Protein AF-A0A0G4EH79-F1 (afdb_monomer_lite)

pLDDT: mean 72.52, std 22.16, range [31.72, 96.44]

Secondary structure (DSSP, 8-state):
--SHHHHHHHHHHHHHHHHHHHS-------TT-EEEEETTS--EEEEEESSTTSS-TT-EEEEEES--GGG--TT-----EEEEEEEEE-SS-EEEEEEESSPPPSEEEEEEEE-TTT--TTHHHH-GGGG-EEEEEEEEEEES---EEEEEETTSPPPPEEEEEES--S-EEEEEESS---TT--PPBPTT--PEEPEEEEE-STTEEEEEE-PPPPSS-EEEEEEEEESGGGGG--GGG--EEEEEEEEE---------------PPPPP-----------PPPP--------------------------------------------------------PPP----------------PPPP------------PPPS-HHHHHHHHHHHHHHT--

Organism: Vitrella brassicaformis (strain CCMP3155) (NCBI:txid1169540)

Sequence (400 aa):
MSPFPLLLLLWALLLAAYHNRLAGAQPSFDPFEALTCWAGKPCSYALTAMNVGSLEDGDIIIAVEGKECSDLTSNDFRATYAKGTRTSSSALRTTSVYTFKQPIPAGRYNLCWCSASSCTEETVTKSPQSFETPAGTLENYGPLTTDLAIECVAGEPCPKFSLEMYGDSDDYYVALVDAPCSPSNDGNIASGSAPAKGTKERDLAVGNKLYTFTLLPATDAGDYSLCFCKEAACASGAPGDFSVSVGSVIIKQRTTTTEEPTSTTTSTPLPPSQTDAPSGVTSAPSAPGTGGITPAPSVLGTGAGGTEGTEGQGCDRPEGCDIGLQPGGPEGGLLEPSTRPSTSPSTSAPPGGTTEGLGPTVAPRDQNQRGARGAAGRCLPAVSVALLASLVSALIHLNS

Radius of gyration: 36.39 Å; chains: 1; bounding box: 105×85×112 Å

Foldseek 3Di:
DDCVVVVVVVVVVVVVVVVVVVVPDAFDWPQPPAAEAEFLDWDKDKTKTFAFPNDDFFKKKWWFAPDALQPDDLPSQPIFMWTWDWPDGDRTMTITMTITPDGDAAHKTWIFIADNVQDDPVCRNPPSNRRNHTRYMYGYKDFNAQADEFEAAAQDKTDKDKTKIFADDQFKWKFWWPDEAALPDPTAGQPPKFIWGWDFDDDDDVRITITITIIHHRNDFDKTFIFMAGDPVCNVVDSSRRRGTRHIYGYHYPPPPPPVVPPPPPDDDDDDDDDDDDDDDDDDDDDDDDDDDDDDDDDDDDDDDDDDDDDDDDDDDDDDDDDDDDDDDDDDDDDDDDDDDDDDDDDDDDDDDDDDDDDDDDDDDDDDDDDDDDDDDDDDDPPPPVVVVVVVVVVVVVVD

Structure (mmCIF, N/CA/C/O backbone):
data_AF-A0A0G4EH79-F1
#
_entry.id   AF-A0A0G4EH79-F1
#
loop_
_atom_site.group_PDB
_atom_site.id
_atom_site.type_symbol
_atom_site.label_atom_id
_atom_site.label_alt_id
_atom_site.label_comp_id
_atom_site.label_asym_id
_atom_site.label_entity_id
_atom_site.label_seq_id
_atom_site.pdbx_PDB_ins_code
_atom_site.Cartn_x
_atom_site.Cartn_y
_atom_site.Cartn_z
_atom_site.occupancy
_atom_site.B_iso_or_equiv
_atom_site.auth_seq_id
_atom_site.auth_comp_id
_atom_site.auth_asym_id
_atom_site.auth_atom_id
_atom_site.pdbx_PDB_model_num
ATOM 1 N N . MET A 1 1 ? 35.943 -5.632 -62.343 1.00 65.25 1 MET A N 1
ATOM 2 C CA . MET A 1 1 ? 34.825 -5.194 -61.478 1.00 65.25 1 MET A CA 1
ATOM 3 C C . MET A 1 1 ? 35.407 -4.916 -60.102 1.00 65.25 1 MET A C 1
ATOM 5 O O . MET A 1 1 ? 36.052 -5.799 -59.559 1.00 65.25 1 MET A O 1
ATOM 9 N N . SER A 1 2 ? 35.308 -3.681 -59.609 1.00 72.62 2 SER A N 1
ATOM 10 C CA . SER A 1 2 ? 35.880 -3.287 -58.312 1.00 72.62 2 SER A CA 1
ATOM 11 C C . SER A 1 2 ? 35.071 -3.911 -57.160 1.00 72.62 2 SER A C 1
ATOM 13 O O . SER A 1 2 ? 33.844 -3.881 -57.252 1.00 72.62 2 SER A O 1
ATOM 15 N N . PRO A 1 3 ? 35.698 -4.459 -56.099 1.00 83.00 3 PRO A N 1
ATOM 16 C CA . PRO A 1 3 ? 35.000 -5.054 -54.949 1.00 83.00 3 PRO A CA 1
ATOM 17 C C . PRO A 1 3 ? 34.416 -4.019 -53.965 1.00 83.00 3 PRO A C 1
ATOM 19 O O . PRO A 1 3 ? 33.666 -4.378 -53.059 1.00 83.00 3 PRO A O 1
ATOM 22 N N . PHE A 1 4 ? 34.705 -2.727 -54.157 1.00 87.69 4 PHE A N 1
ATOM 23 C CA . PHE A 1 4 ? 34.246 -1.635 -53.289 1.00 87.69 4 PHE A CA 1
ATOM 24 C C . PHE A 1 4 ? 32.728 -1.563 -53.008 1.00 87.69 4 PHE A C 1
ATOM 26 O O . PHE A 1 4 ? 32.370 -1.358 -51.847 1.00 87.69 4 PHE A O 1
ATOM 33 N N . PRO A 1 5 ? 31.813 -1.731 -53.986 1.00 91.50 5 PRO A N 1
ATOM 34 C CA . PRO A 1 5 ? 30.380 -1.595 -53.721 1.00 91.50 5 PRO A CA 1
ATOM 35 C C . PRO A 1 5 ? 29.836 -2.726 -52.837 1.00 91.50 5 PRO A C 1
ATOM 37 O O . PRO A 1 5 ? 28.910 -2.502 -52.065 1.00 91.50 5 PRO A O 1
ATOM 40 N N . LEU A 1 6 ? 30.435 -3.919 -52.894 1.00 88.81 6 LEU A N 1
ATOM 41 C CA . LEU A 1 6 ? 30.027 -5.070 -52.081 1.00 88.81 6 LEU A CA 1
ATOM 42 C C . LEU A 1 6 ? 30.423 -4.886 -50.610 1.00 88.81 6 LEU A C 1
ATOM 44 O O . LEU A 1 6 ? 29.644 -5.197 -49.715 1.00 88.81 6 LEU A O 1
ATOM 48 N N . LEU A 1 7 ? 31.604 -4.314 -50.367 1.00 90.38 7 LEU A N 1
ATOM 49 C CA . LEU A 1 7 ? 32.122 -4.035 -49.026 1.00 90.38 7 LEU A CA 1
ATOM 50 C C . LEU A 1 7 ? 31.341 -2.907 -48.331 1.00 90.38 7 LEU A C 1
ATOM 52 O O . LEU A 1 7 ? 31.011 -3.027 -47.153 1.00 90.38 7 LEU A O 1
ATOM 56 N N . LEU A 1 8 ? 30.969 -1.858 -49.075 1.00 92.50 8 LEU A N 1
ATOM 57 C CA . LEU A 1 8 ? 30.097 -0.780 -48.586 1.00 92.50 8 LEU A CA 1
ATOM 58 C C . LEU A 1 8 ? 28.698 -1.286 -48.217 1.00 92.50 8 LEU A C 1
ATOM 60 O O . LEU A 1 8 ? 28.158 -0.903 -47.182 1.00 92.50 8 LEU A O 1
ATOM 64 N N . LEU A 1 9 ? 28.127 -2.176 -49.033 1.00 93.81 9 LEU A N 1
ATOM 65 C CA . LEU A 1 9 ? 26.801 -2.740 -48.783 1.00 93.81 9 LEU A CA 1
ATOM 66 C C . LEU A 1 9 ? 26.814 -3.685 -47.571 1.00 93.81 9 LEU A C 1
ATOM 68 O O . LEU A 1 9 ? 25.901 -3.645 -46.749 1.00 93.81 9 LEU A O 1
ATOM 72 N N . LEU A 1 10 ? 27.882 -4.470 -47.401 1.00 93.56 10 LEU A N 1
ATOM 73 C CA . LEU A 1 10 ? 28.065 -5.333 -46.232 1.00 93.56 10 LEU A CA 1
ATOM 74 C C . LEU A 1 10 ? 28.277 -4.517 -44.946 1.00 93.56 10 LEU A C 1
ATOM 76 O O . LEU A 1 10 ? 27.700 -4.847 -43.912 1.00 93.56 10 LEU A O 1
ATOM 80 N N . TRP A 1 11 ? 29.034 -3.417 -45.015 1.00 94.50 11 TRP A N 1
ATOM 81 C CA . TRP A 1 11 ? 29.209 -2.495 -43.889 1.00 94.50 11 TRP A CA 1
ATOM 82 C C . TRP A 1 11 ? 27.898 -1.800 -43.510 1.00 94.50 11 TRP A C 1
ATOM 84 O O . TRP A 1 11 ? 27.558 -1.766 -42.332 1.00 94.50 11 TRP A O 1
ATOM 94 N N . ALA A 1 12 ? 27.115 -1.326 -44.486 1.00 94.06 12 ALA A N 1
ATOM 95 C CA . ALA A 1 12 ? 25.805 -0.723 -44.235 1.00 94.06 12 ALA A CA 1
ATOM 96 C C . ALA A 1 12 ? 24.817 -1.719 -43.601 1.00 94.06 12 ALA A C 1
ATOM 98 O O . ALA A 1 12 ? 24.103 -1.360 -42.666 1.00 94.06 12 ALA A O 1
ATOM 99 N N . LEU A 1 13 ? 24.811 -2.982 -44.049 1.00 93.00 13 LEU A N 1
ATOM 100 C CA . LEU A 1 13 ? 23.994 -4.040 -43.444 1.00 93.00 13 LEU A CA 1
ATOM 101 C C . LEU A 1 13 ? 24.438 -4.373 -42.015 1.00 93.00 13 LEU A C 1
ATOM 103 O O . LEU A 1 13 ? 23.588 -4.554 -41.146 1.00 93.00 13 LEU A O 1
ATOM 107 N N . LEU A 1 14 ? 25.747 -4.419 -41.751 1.00 89.81 14 LEU A N 1
ATOM 108 C CA . LEU A 1 14 ? 26.272 -4.613 -40.398 1.00 89.81 14 LEU A CA 1
ATOM 109 C C . LEU A 1 14 ? 25.949 -3.424 -39.492 1.00 89.81 14 LEU A C 1
ATOM 111 O O . LEU A 1 14 ? 25.558 -3.639 -38.348 1.00 89.81 14 LEU A O 1
ATOM 115 N N . LEU A 1 15 ? 26.040 -2.188 -39.993 1.00 85.44 15 LEU A N 1
ATOM 116 C CA . LEU A 1 15 ? 25.666 -0.997 -39.233 1.00 85.44 15 LEU A CA 1
ATOM 117 C C . LEU A 1 15 ? 24.169 -0.974 -38.924 1.00 85.44 15 LEU A C 1
ATOM 119 O O . LEU A 1 15 ? 23.797 -0.654 -37.800 1.00 85.44 15 LEU A O 1
ATOM 123 N N . ALA A 1 16 ? 23.321 -1.339 -39.888 1.00 79.38 16 ALA A N 1
ATOM 124 C CA . ALA A 1 16 ? 21.876 -1.429 -39.696 1.00 79.38 16 ALA A CA 1
ATOM 125 C C . ALA A 1 16 ? 21.507 -2.547 -38.707 1.00 79.38 16 ALA A C 1
ATOM 127 O O . ALA A 1 16 ? 20.693 -2.337 -37.810 1.00 79.38 16 ALA A O 1
ATOM 128 N N . ALA A 1 17 ? 22.151 -3.715 -38.803 1.00 74.81 17 ALA A N 1
ATOM 129 C CA . ALA A 1 17 ? 21.980 -4.803 -37.841 1.00 74.81 17 ALA A CA 1
ATOM 130 C C . ALA A 1 17 ? 22.486 -4.423 -36.438 1.00 74.81 17 ALA A C 1
ATOM 132 O O . ALA A 1 17 ? 21.884 -4.817 -35.442 1.00 74.81 17 ALA A O 1
ATOM 133 N N . TYR A 1 18 ? 23.562 -3.639 -36.354 1.00 75.69 18 TYR A N 1
ATOM 134 C CA . TYR A 1 18 ? 24.105 -3.119 -35.101 1.00 75.69 18 TYR A CA 1
ATOM 135 C C . TYR A 1 18 ? 23.183 -2.066 -34.471 1.00 75.69 18 TYR A C 1
ATOM 137 O O . TYR A 1 18 ? 22.891 -2.159 -33.283 1.00 75.69 18 TYR A O 1
ATOM 145 N N . HIS A 1 19 ? 22.640 -1.134 -35.260 1.00 69.88 19 HIS A N 1
ATOM 146 C CA . HIS A 1 19 ? 21.661 -0.151 -34.780 1.00 69.88 19 HIS A CA 1
ATOM 147 C C . HIS A 1 19 ? 20.355 -0.818 -34.337 1.00 69.88 19 HIS A C 1
ATOM 149 O O . HIS A 1 19 ? 19.835 -0.460 -33.289 1.00 69.88 19 HIS A O 1
ATOM 155 N N . ASN A 1 20 ? 19.882 -1.850 -35.042 1.00 60.25 20 ASN A N 1
ATOM 156 C CA . ASN A 1 20 ? 18.725 -2.644 -34.606 1.00 60.25 20 ASN A CA 1
ATOM 157 C C . ASN A 1 20 ? 18.997 -3.489 -33.351 1.00 60.25 20 ASN A C 1
ATOM 159 O O . ASN A 1 20 ? 18.055 -3.928 -32.703 1.00 60.25 20 ASN A O 1
ATOM 163 N N . ARG A 1 21 ? 20.266 -3.749 -33.010 1.00 60.56 21 ARG A N 1
ATOM 164 C CA . ARG A 1 21 ? 20.649 -4.395 -31.744 1.00 60.56 21 ARG A CA 1
ATOM 165 C C . ARG A 1 21 ? 20.800 -3.400 -30.596 1.00 60.56 21 ARG A C 1
ATOM 167 O O . ARG A 1 21 ? 20.532 -3.772 -29.460 1.00 60.56 21 ARG A O 1
ATOM 174 N N . LEU A 1 22 ? 21.261 -2.181 -30.883 1.00 55.56 22 LEU A N 1
ATOM 175 C CA . LEU A 1 22 ? 21.414 -1.106 -29.897 1.00 55.56 22 LEU A CA 1
ATOM 176 C C . LEU A 1 22 ? 20.101 -0.389 -29.585 1.00 55.56 22 LEU A C 1
ATOM 178 O O . LEU A 1 22 ? 19.920 0.068 -28.460 1.00 55.56 22 LEU A O 1
ATOM 182 N N . ALA A 1 23 ? 19.173 -0.334 -30.540 1.00 57.09 23 ALA A N 1
ATOM 183 C CA . ALA A 1 23 ? 17.764 -0.121 -30.252 1.00 57.09 23 ALA A CA 1
ATOM 184 C C . ALA A 1 23 ? 17.263 -1.385 -29.542 1.00 57.09 23 ALA A C 1
ATOM 186 O O . ALA A 1 23 ? 16.704 -2.278 -30.175 1.00 57.09 23 ALA A O 1
ATOM 187 N N . GLY A 1 24 ? 17.605 -1.510 -28.255 1.00 56.06 24 GLY A N 1
ATOM 188 C CA . GLY A 1 24 ? 17.349 -2.689 -27.438 1.00 56.06 24 GLY A CA 1
ATOM 189 C C . GLY A 1 24 ? 15.931 -3.180 -27.680 1.00 56.06 24 GLY A C 1
ATOM 190 O O . GLY A 1 24 ? 14.981 -2.406 -27.569 1.00 56.06 24 GLY A O 1
ATOM 191 N N . ALA A 1 25 ? 15.810 -4.444 -28.092 1.00 60.50 25 ALA A N 1
ATOM 192 C CA . ALA A 1 25 ? 14.521 -5.057 -28.351 1.00 60.50 25 ALA A CA 1
ATOM 193 C C . ALA A 1 25 ? 13.654 -4.869 -27.104 1.00 60.50 25 ALA A C 1
ATOM 195 O O . ALA A 1 25 ? 13.953 -5.426 -26.047 1.00 60.50 25 ALA A O 1
ATOM 196 N N . GLN A 1 26 ? 12.626 -4.032 -27.234 1.00 62.75 26 GLN A N 1
ATOM 197 C CA . GLN A 1 26 ? 11.708 -3.735 -26.149 1.00 62.75 26 GLN A CA 1
ATOM 198 C C . GLN A 1 26 ? 11.138 -5.062 -25.631 1.00 62.75 26 GLN A C 1
ATOM 200 O O . GLN A 1 26 ? 10.695 -5.885 -26.445 1.00 62.75 26 GLN A O 1
ATOM 205 N N . PRO A 1 27 ? 11.198 -5.326 -24.314 1.00 68.19 27 PRO A N 1
ATOM 206 C CA . PRO A 1 27 ? 10.575 -6.512 -23.753 1.00 68.19 27 PRO A CA 1
ATOM 207 C C . PRO A 1 27 ? 9.099 -6.546 -24.156 1.00 68.19 27 PRO A C 1
ATOM 209 O O . PRO A 1 27 ? 8.348 -5.616 -23.882 1.00 68.19 27 PRO A O 1
ATOM 212 N N . SER A 1 28 ? 8.666 -7.629 -24.804 1.00 71.75 28 SER A N 1
ATOM 213 C CA . SER A 1 28 ? 7.239 -7.914 -24.910 1.00 71.75 28 SER A CA 1
ATOM 214 C C . SER A 1 28 ? 6.807 -8.545 -23.592 1.00 71.75 28 SER A C 1
ATOM 216 O O . SER A 1 28 ? 7.156 -9.699 -23.305 1.00 71.75 28 SER A O 1
ATOM 218 N N . PHE A 1 29 ? 6.094 -7.774 -22.786 1.00 73.06 29 PHE A N 1
ATOM 219 C CA . PHE A 1 29 ? 5.423 -8.266 -21.591 1.00 73.06 29 PHE A CA 1
ATOM 220 C C . PHE A 1 29 ? 4.106 -8.933 -21.977 1.00 73.06 29 PHE A C 1
ATOM 222 O O . PHE A 1 29 ? 3.522 -8.589 -23.004 1.00 73.06 29 PHE A O 1
ATOM 229 N N . ASP A 1 30 ? 3.658 -9.906 -21.186 1.00 71.81 30 ASP A N 1
ATOM 230 C CA . ASP A 1 30 ? 2.303 -10.433 -21.326 1.00 71.81 30 ASP A CA 1
ATOM 231 C C . ASP A 1 30 ? 1.342 -9.390 -20.727 1.00 71.81 30 ASP A C 1
ATOM 233 O O . ASP A 1 30 ? 1.354 -9.187 -19.511 1.00 71.81 30 ASP A O 1
ATOM 237 N N . PRO A 1 31 ? 0.557 -8.660 -21.541 1.00 61.50 31 PRO A N 1
ATOM 238 C CA . PRO A 1 31 ? -0.178 -7.480 -21.085 1.00 61.50 31 PRO A CA 1
ATOM 239 C C . PRO A 1 31 ? -1.374 -7.813 -20.174 1.00 61.50 31 PRO A C 1
ATOM 241 O O . PRO A 1 31 ? -2.120 -6.912 -19.797 1.00 61.50 31 PRO A O 1
ATOM 244 N N . PHE A 1 32 ? -1.579 -9.087 -19.827 1.00 60.62 32 PHE A N 1
ATOM 245 C CA . PHE A 1 32 ? -2.746 -9.558 -19.078 1.00 60.62 32 PHE A CA 1
ATOM 246 C C . PHE A 1 32 ? -2.448 -10.044 -17.660 1.00 60.62 32 PHE A C 1
ATOM 248 O O . PHE A 1 32 ? -3.374 -10.481 -16.973 1.00 60.62 32 PHE A O 1
ATOM 255 N N . GLU A 1 33 ? -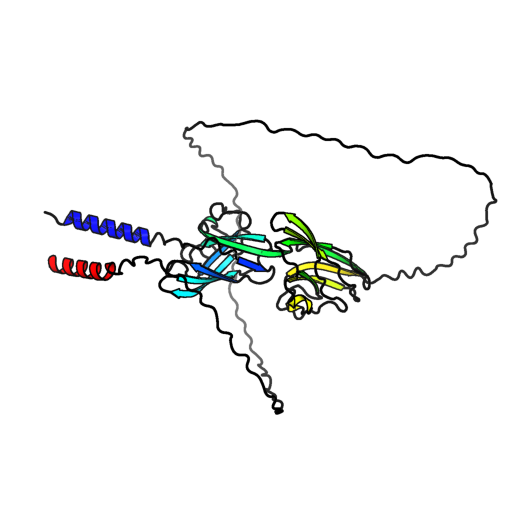1.205 -9.972 -17.186 1.00 71.69 33 GLU A N 1
ATOM 256 C CA . GLU A 1 33 ? -0.918 -10.338 -15.800 1.00 71.69 33 GLU A CA 1
ATOM 257 C C . GLU A 1 33 ? -1.284 -9.173 -14.867 1.00 71.69 33 GLU A C 1
ATOM 259 O O . GLU A 1 33 ? -0.477 -8.295 -14.566 1.00 71.69 33 GLU A O 1
ATOM 264 N N . ALA A 1 34 ? -2.552 -9.136 -14.446 1.00 76.06 34 ALA A N 1
ATOM 265 C CA . ALA A 1 34 ? -2.992 -8.272 -13.360 1.00 76.06 34 ALA A CA 1
ATOM 266 C C . ALA A 1 34 ? -2.400 -8.798 -12.051 1.00 76.06 34 ALA A C 1
ATOM 268 O O . ALA A 1 34 ? -2.767 -9.873 -11.569 1.00 76.06 34 ALA A O 1
ATOM 269 N N . LEU A 1 35 ? -1.457 -8.047 -11.489 1.00 82.19 35 LEU A N 1
ATOM 270 C CA . LEU A 1 35 ? -0.856 -8.383 -10.209 1.00 82.19 35 LEU A CA 1
ATOM 271 C C . LEU A 1 35 ? -1.742 -7.884 -9.075 1.00 82.19 35 LEU A C 1
ATOM 273 O O . LEU A 1 35 ? -2.169 -6.736 -9.091 1.00 82.19 35 LEU A O 1
ATOM 277 N N . THR A 1 36 ? -1.935 -8.707 -8.050 1.00 84.50 36 THR A N 1
ATOM 278 C CA . THR A 1 36 ? -2.643 -8.304 -6.836 1.00 84.50 36 THR A CA 1
ATOM 279 C C . THR A 1 36 ? -1.681 -8.143 -5.664 1.00 84.50 36 THR A C 1
ATOM 281 O O . THR A 1 36 ? -0.968 -9.083 -5.310 1.00 84.50 36 THR A O 1
ATOM 284 N N . CYS A 1 37 ? -1.696 -6.968 -5.047 1.00 89.62 37 CYS A N 1
ATOM 285 C CA . CYS A 1 37 ? -0.953 -6.628 -3.840 1.00 89.62 37 CYS A CA 1
ATOM 286 C C . CYS A 1 37 ? -1.865 -6.259 -2.674 1.00 89.62 37 CYS A C 1
ATOM 288 O O . CYS A 1 37 ? -3.056 -6.017 -2.859 1.00 89.62 37 CYS A O 1
ATOM 290 N N . TRP A 1 38 ? -1.266 -6.146 -1.487 1.00 85.94 38 TRP A N 1
ATOM 291 C CA . TRP A 1 38 ? -1.929 -5.659 -0.285 1.00 85.94 38 TRP A CA 1
ATOM 292 C C . TRP A 1 38 ? -1.242 -4.403 0.241 1.00 85.94 38 TRP A C 1
ATOM 294 O O . TRP A 1 38 ? -0.012 -4.357 0.351 1.00 85.94 38 TRP A O 1
ATOM 304 N N . ALA A 1 39 ? -2.044 -3.412 0.628 1.00 85.50 39 ALA A N 1
ATOM 305 C CA . ALA A 1 39 ? -1.546 -2.212 1.279 1.00 85.50 39 ALA A CA 1
ATOM 306 C C . ALA A 1 39 ? -0.707 -2.565 2.526 1.00 85.50 39 ALA A C 1
ATOM 308 O O . ALA A 1 39 ? -0.935 -3.574 3.192 1.00 85.50 39 ALA A O 1
ATOM 309 N N . GLY A 1 40 ? 0.297 -1.738 2.826 1.00 79.44 40 GLY A N 1
ATOM 310 C CA . GLY A 1 40 ? 1.166 -1.841 4.010 1.00 79.44 40 GLY A CA 1
ATOM 311 C C . GLY A 1 40 ? 2.160 -3.009 4.059 1.00 79.44 40 GLY A C 1
ATOM 312 O O . GLY A 1 40 ? 2.966 -3.050 4.986 1.00 79.44 40 GLY A O 1
ATOM 313 N N . LYS A 1 41 ? 2.186 -3.908 3.066 1.00 81.25 41 LYS A N 1
ATOM 314 C CA . LYS A 1 41 ? 3.298 -4.855 2.869 1.00 81.25 41 LYS A CA 1
ATOM 315 C C . LYS A 1 41 ? 4.105 -4.472 1.621 1.00 81.25 41 LYS A C 1
ATOM 317 O O . LYS A 1 41 ? 3.532 -3.949 0.665 1.00 81.25 41 LYS A O 1
ATOM 322 N N . PRO A 1 42 ? 5.431 -4.707 1.597 1.00 83.62 42 PRO A N 1
ATOM 323 C CA . PRO A 1 42 ? 6.200 -4.581 0.369 1.00 83.62 42 PRO A CA 1
ATOM 324 C C . PRO A 1 42 ? 5.635 -5.525 -0.692 1.00 83.62 42 PRO A C 1
ATOM 326 O O . PRO A 1 42 ? 5.535 -6.733 -0.485 1.00 83.62 42 PRO A O 1
ATOM 329 N N . CYS A 1 43 ? 5.269 -4.960 -1.833 1.00 88.69 43 CYS A N 1
ATOM 330 C CA . CYS A 1 43 ? 4.867 -5.717 -3.004 1.00 88.69 43 CYS A CA 1
ATOM 331 C C . CYS A 1 43 ? 6.092 -6.331 -3.677 1.00 88.69 43 CYS A C 1
ATOM 333 O O . CYS A 1 43 ? 7.008 -5.596 -4.051 1.00 88.69 43 CYS A O 1
ATOM 335 N N . SER A 1 44 ? 6.084 -7.648 -3.883 1.00 88.44 44 SER A N 1
ATOM 336 C CA . SER A 1 44 ? 7.053 -8.339 -4.737 1.00 88.44 44 SER A CA 1
ATOM 337 C C . SER A 1 44 ? 6.351 -8.938 -5.948 1.00 88.44 44 SER A C 1
ATOM 339 O O . SER A 1 44 ? 5.316 -9.586 -5.816 1.00 88.44 44 SER A O 1
ATOM 341 N N . TYR A 1 45 ? 6.930 -8.734 -7.126 1.00 84.44 45 TYR A N 1
ATOM 342 C CA . TYR A 1 45 ? 6.357 -9.116 -8.409 1.00 84.44 45 TYR A CA 1
ATOM 343 C C . TYR A 1 45 ? 7.380 -9.830 -9.279 1.00 84.44 45 TYR A C 1
ATOM 345 O O . TYR A 1 45 ? 8.445 -9.282 -9.538 1.00 84.44 45 TYR A O 1
ATOM 353 N N . ALA A 1 46 ? 7.067 -11.028 -9.764 1.00 87.81 46 ALA A N 1
ATOM 354 C CA . ALA A 1 46 ? 7.894 -11.710 -10.750 1.00 87.81 46 ALA A CA 1
ATOM 355 C C . ALA A 1 46 ? 7.411 -11.359 -12.162 1.00 87.81 46 ALA A C 1
ATOM 357 O O . ALA A 1 46 ? 6.368 -11.836 -12.591 1.00 87.81 46 ALA A O 1
ATOM 358 N N . LEU A 1 47 ? 8.188 -10.570 -12.896 1.00 87.00 47 LEU A N 1
ATOM 359 C CA . LEU A 1 47 ? 7.912 -10.244 -14.290 1.00 87.00 47 LEU A CA 1
ATOM 360 C C . LEU A 1 47 ? 8.704 -11.178 -15.199 1.00 87.00 47 LEU A C 1
ATOM 362 O O . LEU A 1 47 ? 9.917 -11.334 -15.033 1.00 87.00 47 LEU A O 1
ATOM 366 N N . THR A 1 48 ? 8.029 -11.786 -16.173 1.00 87.56 48 THR A N 1
ATOM 367 C CA . THR A 1 48 ? 8.665 -12.654 -17.170 1.00 87.56 48 THR A CA 1
ATOM 368 C C . THR A 1 48 ? 8.569 -12.023 -18.549 1.00 87.56 48 THR A C 1
ATOM 370 O O . THR A 1 48 ? 7.478 -11.866 -19.089 1.00 87.56 48 THR A O 1
ATOM 373 N N . ALA A 1 49 ? 9.712 -11.708 -19.152 1.00 85.00 49 ALA A N 1
ATOM 374 C CA . ALA A 1 49 ? 9.764 -11.210 -20.520 1.00 85.00 49 ALA A CA 1
ATOM 375 C C . ALA A 1 49 ? 10.088 -12.337 -21.507 1.00 85.00 49 ALA A C 1
ATOM 377 O O . ALA A 1 49 ? 10.929 -13.208 -21.247 1.00 85.00 49 ALA A O 1
ATOM 378 N N . MET A 1 50 ? 9.432 -12.301 -22.668 1.00 77.44 50 MET A N 1
ATOM 379 C CA . MET A 1 50 ? 9.641 -13.254 -23.758 1.00 77.44 50 MET A CA 1
ATOM 380 C C . MET A 1 50 ? 10.771 -12.806 -24.689 1.00 77.44 50 MET A C 1
ATOM 382 O O . MET A 1 50 ? 10.523 -12.625 -25.868 1.00 77.44 50 MET A O 1
ATOM 386 N N . ASN A 1 51 ? 11.983 -12.576 -24.180 1.00 76.75 51 ASN A N 1
ATOM 387 C CA . ASN A 1 51 ? 13.226 -12.479 -24.960 1.00 76.75 51 ASN A CA 1
ATOM 388 C C . ASN A 1 51 ? 14.428 -12.525 -24.006 1.00 76.75 51 ASN A C 1
ATOM 390 O O . ASN A 1 51 ? 14.393 -11.962 -22.913 1.00 76.75 51 ASN A O 1
ATOM 394 N N . VAL A 1 52 ? 15.513 -13.190 -24.408 1.00 58.25 52 VAL A N 1
ATOM 395 C CA . VAL A 1 52 ? 16.734 -13.247 -23.588 1.00 58.25 52 VAL A CA 1
ATOM 396 C C . VAL A 1 52 ? 17.421 -11.894 -23.608 1.00 58.25 52 VAL A C 1
ATOM 398 O O . VAL A 1 52 ? 17.764 -11.395 -24.678 1.00 58.25 52 VAL A O 1
ATOM 401 N N . GLY A 1 53 ? 17.667 -11.341 -22.423 1.00 65.12 53 GLY A N 1
ATOM 402 C CA . GLY A 1 53 ? 18.396 -10.081 -22.264 1.00 65.12 53 GLY A CA 1
ATOM 403 C C . GLY A 1 53 ? 17.515 -8.836 -22.220 1.00 65.12 53 GLY A C 1
ATOM 404 O O . GLY A 1 53 ? 18.055 -7.743 -22.180 1.00 65.12 53 GLY A O 1
ATOM 405 N N . SER A 1 54 ? 16.187 -8.978 -22.199 1.00 76.06 54 SER A N 1
ATOM 406 C CA . SER A 1 54 ? 15.292 -7.821 -22.095 1.00 76.06 54 SER A CA 1
ATOM 407 C C . SER A 1 54 ? 15.016 -7.373 -20.658 1.00 76.06 54 SER A C 1
ATOM 409 O O . SER A 1 54 ? 14.529 -6.268 -20.473 1.00 76.06 54 SER A O 1
ATOM 411 N N . LEU A 1 55 ? 15.290 -8.225 -19.659 1.00 87.06 55 LEU A N 1
ATOM 412 C CA . LEU A 1 55 ? 15.228 -7.853 -18.242 1.00 87.06 55 LEU A CA 1
ATOM 413 C C . LEU A 1 55 ? 16.589 -8.025 -17.590 1.00 87.06 55 LEU A C 1
ATOM 415 O O . LEU A 1 55 ? 17.095 -9.151 -17.500 1.00 87.06 55 LEU A O 1
ATOM 419 N N . GLU A 1 56 ? 17.188 -6.933 -17.145 1.00 88.75 56 GLU A N 1
ATOM 420 C CA . GLU A 1 56 ? 18.504 -6.898 -16.511 1.00 88.75 56 GLU A CA 1
ATOM 421 C C . GLU A 1 56 ? 18.406 -6.626 -15.009 1.00 88.75 56 GLU A C 1
ATOM 423 O O . GLU A 1 56 ? 17.397 -6.138 -14.492 1.00 88.75 56 GLU A O 1
ATOM 428 N N . ASP A 1 57 ? 19.464 -6.997 -14.287 1.00 90.00 57 ASP A N 1
ATOM 429 C CA . ASP A 1 57 ? 19.588 -6.609 -12.888 1.00 90.00 57 ASP A CA 1
ATOM 430 C C . ASP A 1 57 ? 19.660 -5.089 -12.800 1.00 90.00 57 ASP A C 1
ATOM 432 O O . ASP A 1 57 ? 20.500 -4.449 -13.433 1.00 90.00 57 ASP A O 1
ATOM 436 N N . GLY A 1 58 ? 18.789 -4.515 -11.979 1.00 89.88 58 GLY A N 1
ATOM 437 C CA . GLY A 1 58 ? 18.714 -3.073 -11.804 1.00 89.88 58 GLY A CA 1
ATOM 438 C C . GLY A 1 58 ? 17.752 -2.348 -12.731 1.00 89.88 58 GLY A C 1
ATOM 439 O O . GLY A 1 58 ? 17.642 -1.132 -12.590 1.00 89.88 58 GLY A O 1
ATOM 440 N N . ASP A 1 59 ? 17.014 -3.064 -13.580 1.00 93.31 59 ASP A N 1
ATOM 441 C CA . ASP A 1 59 ? 15.837 -2.499 -14.234 1.00 93.31 59 ASP A CA 1
ATOM 442 C C . ASP A 1 59 ? 14.876 -1.926 -13.193 1.00 93.31 59 ASP A C 1
ATOM 444 O O . ASP A 1 59 ? 14.737 -2.460 -12.083 1.00 93.31 59 ASP A O 1
ATOM 448 N N . ILE A 1 60 ? 14.188 -0.849 -13.555 1.00 93.19 60 ILE A N 1
ATOM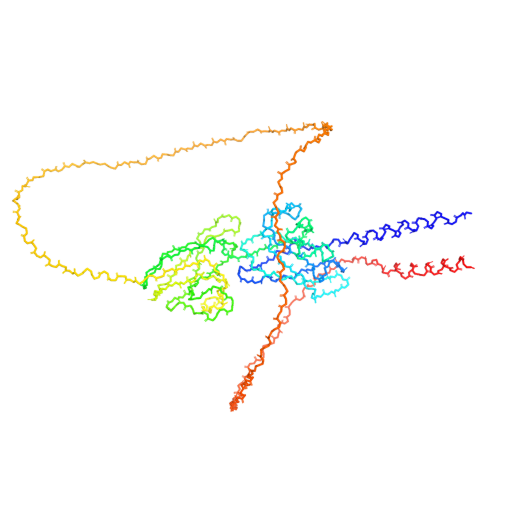 449 C CA . ILE A 1 60 ? 13.294 -0.137 -12.647 1.00 93.19 60 ILE A CA 1
ATOM 450 C C . ILE A 1 60 ? 11.882 -0.187 -13.211 1.00 93.19 60 ILE A C 1
ATOM 452 O O . ILE A 1 60 ? 11.663 0.048 -14.398 1.00 93.19 60 ILE A O 1
ATOM 456 N N . ILE A 1 61 ? 10.920 -0.474 -12.340 1.00 93.62 61 ILE A N 1
ATOM 457 C CA . ILE A 1 61 ? 9.496 -0.324 -12.627 1.00 93.62 61 ILE A CA 1
ATOM 458 C C . ILE A 1 61 ? 8.934 0.744 -11.703 1.00 93.62 61 ILE A C 1
ATOM 460 O O . ILE A 1 61 ? 9.225 0.749 -10.507 1.00 93.62 61 ILE A O 1
ATOM 464 N N . ILE A 1 62 ? 8.110 1.628 -12.250 1.00 93.50 62 ILE A N 1
ATOM 465 C CA . ILE A 1 62 ? 7.296 2.566 -11.480 1.00 93.50 62 ILE A CA 1
ATOM 466 C C . ILE A 1 62 ? 5.826 2.159 -11.565 1.00 93.50 62 ILE A C 1
ATOM 468 O O . ILE A 1 62 ? 5.378 1.643 -12.588 1.00 93.50 62 ILE A O 1
ATOM 472 N N . ALA A 1 63 ? 5.086 2.383 -10.483 1.00 93.38 63 ALA A N 1
ATOM 473 C CA . ALA A 1 63 ? 3.636 2.237 -10.454 1.00 93.38 63 ALA A CA 1
ATOM 474 C C . ALA A 1 63 ? 2.991 3.622 -10.582 1.00 93.38 63 ALA A C 1
ATOM 476 O O . ALA A 1 63 ? 3.269 4.508 -9.768 1.00 93.38 63 ALA A O 1
ATOM 477 N N . VAL A 1 64 ? 2.148 3.810 -11.597 1.00 92.75 64 VAL A N 1
ATOM 478 C CA . VAL A 1 64 ? 1.499 5.094 -11.893 1.00 92.75 64 VAL A CA 1
ATOM 479 C C . VAL A 1 64 ? -0.013 4.937 -11.855 1.00 92.75 64 VAL A C 1
ATOM 481 O O . VAL A 1 64 ? -0.576 4.065 -12.511 1.00 92.75 64 VAL A O 1
ATOM 484 N N . GLU A 1 65 ? -0.681 5.775 -11.072 1.00 92.81 65 GLU A N 1
ATOM 485 C CA . GLU A 1 65 ? -2.134 5.744 -10.924 1.00 92.81 65 GLU A CA 1
ATOM 486 C C . GLU A 1 65 ? -2.819 6.531 -12.047 1.00 92.81 65 GLU A C 1
ATOM 488 O O . GLU A 1 65 ? -2.477 7.684 -12.309 1.00 92.81 65 GLU A O 1
ATOM 493 N N . GLY A 1 66 ? -3.801 5.910 -12.708 1.00 89.88 66 GLY A N 1
ATOM 494 C CA . GLY A 1 66 ? -4.706 6.591 -13.642 1.00 89.88 66 GLY A CA 1
ATOM 495 C C . GLY A 1 66 ? -4.068 7.189 -14.903 1.00 89.88 66 GLY A C 1
ATOM 496 O O . GLY A 1 66 ? -4.728 7.978 -15.579 1.00 89.88 66 GLY A O 1
ATOM 497 N N . LYS A 1 67 ? -2.815 6.847 -15.228 1.00 92.00 67 LYS A N 1
ATOM 498 C CA . LYS A 1 67 ? -2.098 7.354 -16.408 1.00 92.00 67 LYS A CA 1
ATOM 499 C C . LYS A 1 67 ? -1.405 6.249 -17.183 1.00 92.00 67 LYS A C 1
ATOM 501 O O . LYS A 1 67 ? -0.895 5.295 -16.601 1.00 92.00 67 LYS A O 1
ATOM 506 N N . GLU A 1 68 ? -1.353 6.417 -18.496 1.00 93.69 68 GLU A N 1
ATOM 507 C CA . GLU A 1 68 ? -0.557 5.575 -19.383 1.00 93.69 68 GLU A CA 1
ATOM 508 C C . GLU A 1 68 ? 0.926 5.960 -19.318 1.00 93.69 68 GLU A C 1
ATOM 510 O O . GLU A 1 68 ? 1.278 7.108 -19.040 1.00 93.69 68 GLU A O 1
ATOM 515 N N . CYS A 1 69 ? 1.807 5.002 -19.608 1.00 93.69 69 CYS A N 1
ATOM 516 C CA . CYS A 1 69 ? 3.258 5.207 -19.556 1.00 93.69 69 CYS A CA 1
ATOM 517 C C . CYS A 1 69 ? 3.760 6.253 -20.569 1.00 93.69 69 CYS A C 1
ATOM 519 O O . CYS A 1 69 ? 4.774 6.903 -20.334 1.00 93.69 69 CYS A O 1
ATOM 521 N N . SER A 1 70 ? 3.034 6.463 -21.670 1.00 94.19 70 SER A N 1
ATOM 522 C CA . SER A 1 70 ? 3.338 7.501 -22.665 1.00 94.19 70 SER A CA 1
ATOM 523 C C . SER A 1 70 ? 2.997 8.919 -22.207 1.00 94.19 70 SER A C 1
ATOM 525 O O . SER A 1 70 ? 3.527 9.882 -22.754 1.00 94.19 70 SER A O 1
ATOM 527 N N . ASP A 1 71 ? 2.111 9.060 -21.219 1.00 93.88 71 ASP A N 1
ATOM 528 C CA . ASP A 1 71 ? 1.512 10.344 -20.835 1.00 93.88 71 ASP A CA 1
ATOM 529 C C . ASP A 1 71 ? 2.162 10.922 -19.567 1.00 93.88 71 ASP A C 1
ATOM 531 O O . ASP A 1 71 ? 1.629 11.835 -18.923 1.00 93.88 71 ASP A O 1
ATOM 535 N N . LEU A 1 72 ? 3.313 10.368 -19.180 1.00 91.94 72 LEU A N 1
ATOM 536 C CA . LEU A 1 72 ? 4.033 10.760 -17.980 1.00 91.94 72 LEU A CA 1
ATOM 537 C C . LEU A 1 72 ? 4.704 12.123 -18.160 1.00 91.94 72 LEU A C 1
ATOM 539 O O . LEU A 1 72 ? 5.500 12.357 -19.070 1.00 91.94 72 LEU A O 1
ATOM 543 N N . THR A 1 73 ? 4.423 13.024 -17.227 1.00 90.12 73 THR A N 1
ATOM 544 C CA . THR A 1 73 ? 5.023 14.358 -17.153 1.00 90.12 73 THR A CA 1
ATOM 545 C C . THR A 1 73 ? 5.909 14.481 -15.916 1.00 90.12 73 THR A C 1
ATOM 547 O O . THR A 1 73 ? 5.802 13.701 -14.970 1.00 90.12 73 THR A O 1
ATOM 550 N N . SER A 1 74 ? 6.767 15.505 -15.870 1.00 84.75 74 SER A N 1
ATOM 551 C CA . SER A 1 74 ? 7.619 15.788 -14.702 1.00 84.75 74 SER A CA 1
ATOM 552 C C . SER A 1 74 ? 6.838 15.990 -13.395 1.00 84.75 74 SER A C 1
ATOM 554 O O . SER A 1 74 ? 7.404 15.829 -12.319 1.00 84.75 74 SER A O 1
ATOM 556 N N . ASN A 1 75 ? 5.547 16.330 -13.477 1.00 82.25 75 ASN A N 1
ATOM 557 C CA . ASN A 1 75 ? 4.696 16.607 -12.320 1.00 82.25 75 ASN A CA 1
ATOM 558 C C . ASN A 1 75 ? 4.009 15.357 -11.752 1.00 82.25 75 ASN A C 1
ATOM 560 O O . ASN A 1 75 ? 3.443 15.421 -10.664 1.00 82.25 75 ASN A O 1
ATOM 564 N N . ASP A 1 76 ? 4.093 14.216 -12.437 1.00 77.50 76 ASP A N 1
ATOM 565 C CA . ASP A 1 76 ? 3.429 12.971 -12.026 1.00 77.50 76 ASP A CA 1
ATOM 566 C C . ASP A 1 76 ? 4.206 12.201 -10.945 1.00 77.50 76 ASP A C 1
ATOM 568 O O . ASP A 1 76 ? 3.930 11.039 -10.641 1.00 77.50 76 ASP A O 1
ATOM 572 N N . PHE A 1 77 ? 5.184 12.860 -10.319 1.00 66.56 77 PHE A N 1
ATOM 573 C CA . PHE A 1 77 ? 6.109 12.243 -9.383 1.00 66.56 77 PHE A CA 1
ATOM 574 C C . PHE A 1 77 ? 5.547 12.128 -7.958 1.00 66.56 77 PHE A C 1
ATOM 576 O O . PHE A 1 77 ? 5.955 12.820 -7.027 1.00 66.56 77 PHE A O 1
ATOM 583 N N . ARG A 1 78 ? 4.629 11.173 -7.783 1.00 65.88 78 ARG A N 1
ATOM 584 C CA . ARG A 1 78 ? 4.387 10.449 -6.515 1.00 65.88 78 ARG A CA 1
ATOM 585 C C . ARG A 1 78 ? 4.505 8.930 -6.692 1.00 65.88 78 ARG A C 1
ATOM 587 O O . ARG A 1 78 ? 4.007 8.165 -5.874 1.00 65.88 78 ARG A O 1
ATOM 594 N N . ALA A 1 79 ? 5.152 8.494 -7.771 1.00 65.38 79 ALA A N 1
ATOM 595 C CA . ALA A 1 79 ? 5.268 7.087 -8.108 1.00 65.38 79 ALA A CA 1
ATOM 596 C C . ALA A 1 79 ? 6.220 6.361 -7.148 1.00 65.38 79 ALA A C 1
ATOM 598 O O . ALA A 1 79 ? 7.385 6.735 -6.986 1.00 65.38 79 ALA A O 1
ATOM 599 N N . THR A 1 80 ? 5.729 5.288 -6.535 1.00 83.75 80 THR A N 1
ATOM 600 C CA . THR A 1 80 ? 6.583 4.301 -5.878 1.00 83.75 80 THR A CA 1
ATOM 601 C C . THR A 1 80 ? 7.284 3.472 -6.951 1.00 83.75 80 THR A C 1
ATOM 603 O O . THR A 1 80 ? 6.682 3.119 -7.968 1.00 83.75 80 THR A O 1
ATOM 606 N N . TYR A 1 81 ? 8.555 3.143 -6.728 1.00 89.38 81 TYR A N 1
ATOM 607 C CA . TYR A 1 81 ? 9.335 2.329 -7.655 1.00 89.38 81 TYR A CA 1
ATOM 608 C C . TYR A 1 81 ? 9.775 1.003 -7.032 1.00 89.38 81 TYR A C 1
ATOM 610 O O . TYR A 1 81 ? 9.943 0.872 -5.812 1.00 89.38 81 TYR A O 1
ATOM 618 N N . ALA A 1 82 ? 9.983 0.026 -7.904 1.00 87.69 82 ALA A N 1
ATOM 619 C CA . ALA A 1 82 ? 10.558 -1.270 -7.611 1.00 87.69 82 ALA A CA 1
ATOM 620 C C . ALA A 1 82 ? 11.799 -1.489 -8.471 1.00 87.69 82 ALA A C 1
ATOM 622 O O . ALA A 1 82 ? 11.844 -1.092 -9.636 1.00 87.69 82 ALA A O 1
ATOM 623 N N . LYS A 1 83 ? 12.800 -2.155 -7.897 1.00 89.75 83 LYS A N 1
ATOM 624 C CA . LYS A 1 83 ? 14.015 -2.547 -8.614 1.00 89.75 83 LYS A CA 1
ATOM 625 C C . LYS A 1 83 ? 13.989 -4.045 -8.883 1.00 89.75 83 LYS A C 1
ATOM 627 O O . LYS A 1 83 ? 13.697 -4.827 -7.977 1.00 89.75 83 LYS A O 1
ATOM 632 N N . GLY A 1 84 ? 14.289 -4.421 -10.117 1.00 86.00 84 GLY A N 1
ATOM 633 C CA . GLY A 1 84 ? 14.336 -5.804 -10.563 1.00 86.00 84 GLY A CA 1
ATOM 634 C C . GLY A 1 84 ? 15.621 -6.493 -10.126 1.00 86.00 84 GLY A C 1
ATOM 635 O O . GLY A 1 84 ? 16.718 -5.966 -10.316 1.00 86.00 84 GLY A O 1
ATOM 636 N N . THR A 1 85 ? 15.474 -7.691 -9.570 1.00 89.00 85 THR A N 1
ATOM 637 C CA . THR A 1 85 ? 16.547 -8.673 -9.395 1.00 89.00 85 THR A CA 1
ATOM 638 C C . THR A 1 85 ? 16.221 -9.880 -10.261 1.00 89.00 85 THR A C 1
ATOM 640 O O . THR A 1 85 ? 15.187 -10.526 -10.073 1.00 89.00 85 THR A O 1
ATOM 643 N N . ARG A 1 86 ? 17.076 -10.196 -11.226 1.00 85.50 86 ARG A N 1
ATOM 644 C CA . ARG A 1 86 ? 16.928 -11.352 -12.105 1.00 85.50 86 ARG A CA 1
ATOM 645 C C . ARG A 1 86 ? 16.990 -12.626 -11.267 1.00 85.50 86 ARG A C 1
ATOM 647 O O . ARG A 1 86 ? 17.970 -12.888 -10.577 1.00 85.50 86 ARG A O 1
ATOM 654 N N . THR A 1 87 ? 15.942 -13.439 -11.338 1.00 87.81 87 THR A N 1
ATOM 655 C CA . THR A 1 87 ? 15.858 -14.702 -10.584 1.00 87.81 87 THR A CA 1
ATOM 656 C C . THR A 1 87 ? 16.110 -15.913 -11.463 1.00 87.81 87 THR A C 1
ATOM 658 O O . THR A 1 87 ? 16.668 -16.906 -11.001 1.00 87.81 87 THR A O 1
ATOM 661 N N . SER A 1 88 ? 15.746 -15.844 -12.744 1.00 84.12 88 SER A N 1
ATOM 662 C CA . SER A 1 88 ? 16.062 -16.898 -13.702 1.00 84.12 88 SER A CA 1
ATOM 663 C C . SER A 1 88 ? 16.217 -16.350 -15.117 1.00 84.12 88 SER A C 1
ATOM 665 O O . SER A 1 88 ? 15.603 -15.356 -15.505 1.00 84.12 88 SER A O 1
ATOM 667 N N . SER A 1 89 ? 17.070 -16.999 -15.905 1.00 80.75 89 SER A N 1
ATOM 668 C CA . SER A 1 89 ? 17.243 -16.694 -17.321 1.00 80.75 89 SER A CA 1
ATOM 669 C C . SER A 1 89 ? 17.388 -17.989 -18.106 1.00 80.75 89 SER A C 1
ATOM 671 O O . SER A 1 89 ? 18.138 -18.887 -17.726 1.00 80.75 89 SER A O 1
ATOM 673 N N . SER A 1 90 ? 16.645 -18.087 -19.197 1.00 83.12 90 SER A N 1
ATOM 674 C CA . SER A 1 90 ? 16.668 -19.189 -20.154 1.00 83.12 90 SER A CA 1
ATOM 675 C C . SER A 1 90 ? 16.856 -18.628 -21.561 1.00 83.12 90 SER A C 1
ATOM 677 O O . SER A 1 90 ? 16.729 -17.427 -21.772 1.00 83.12 90 SER A O 1
ATOM 679 N N . ALA A 1 91 ? 17.094 -19.495 -22.548 1.00 77.25 91 ALA A N 1
ATOM 680 C CA . ALA A 1 91 ? 17.270 -19.094 -23.946 1.00 77.25 91 ALA A CA 1
ATOM 681 C C . ALA A 1 91 ? 16.026 -18.449 -24.602 1.00 77.25 91 ALA A C 1
ATOM 683 O O . ALA A 1 91 ? 16.112 -18.016 -25.747 1.00 77.25 91 ALA A O 1
ATOM 684 N N . LEU A 1 92 ? 14.878 -18.395 -23.916 1.00 82.12 92 LEU A N 1
ATOM 685 C CA . LEU A 1 92 ? 13.635 -17.811 -24.441 1.00 82.12 92 LEU A CA 1
ATOM 686 C C . LEU A 1 92 ? 12.948 -16.842 -23.475 1.00 82.12 92 LEU A C 1
ATOM 688 O O . LEU A 1 92 ? 12.108 -16.054 -23.899 1.00 82.12 92 LEU A O 1
ATOM 692 N N . ARG A 1 93 ? 13.249 -16.933 -22.178 1.00 84.88 93 ARG A N 1
ATOM 693 C CA . ARG A 1 93 ? 12.556 -16.188 -21.127 1.00 84.88 93 ARG A CA 1
ATOM 694 C C . ARG A 1 93 ? 13.534 -15.737 -20.067 1.00 84.88 93 ARG A C 1
ATOM 696 O O . ARG A 1 93 ? 14.353 -16.540 -19.612 1.00 84.88 93 ARG A O 1
ATOM 703 N N . THR A 1 94 ? 13.389 -14.497 -19.637 1.00 86.12 94 THR A N 1
ATOM 704 C CA . THR A 1 94 ? 14.056 -13.975 -18.447 1.00 86.12 94 THR A CA 1
ATOM 705 C C . THR A 1 94 ? 12.984 -13.577 -17.446 1.00 86.12 94 THR A C 1
ATOM 707 O O . THR A 1 94 ? 12.019 -12.911 -17.819 1.00 86.12 94 THR A O 1
ATOM 710 N N . THR A 1 95 ? 13.146 -14.006 -16.197 1.00 88.06 95 THR A N 1
ATOM 711 C CA . THR A 1 95 ? 12.259 -13.645 -15.092 1.00 88.06 95 THR A CA 1
ATOM 712 C C . THR A 1 95 ? 13.044 -12.831 -14.075 1.00 88.06 95 THR A C 1
ATOM 714 O O . THR A 1 95 ? 14.098 -13.264 -13.595 1.00 88.06 95 THR A O 1
ATOM 717 N N . SER A 1 96 ? 12.510 -11.666 -13.730 1.00 89.38 96 SER A N 1
ATOM 718 C CA . SER A 1 96 ? 13.054 -10.774 -12.709 1.00 89.38 96 SER A CA 1
ATOM 719 C C . SER A 1 96 ? 12.002 -10.520 -11.641 1.00 89.38 96 SER A C 1
ATOM 721 O O . SER A 1 96 ? 10.829 -10.343 -11.952 1.00 89.38 96 SER A O 1
ATOM 723 N N . VAL A 1 97 ? 12.415 -10.523 -10.375 1.00 91.12 97 VAL A N 1
ATOM 724 C CA . VAL A 1 97 ? 11.559 -10.162 -9.244 1.00 91.12 97 VAL A CA 1
ATOM 725 C C . VAL A 1 97 ? 11.794 -8.702 -8.888 1.00 91.12 97 VAL A C 1
ATOM 727 O O . VAL A 1 97 ? 12.916 -8.300 -8.593 1.00 91.12 97 VAL A O 1
ATOM 730 N N . TYR A 1 98 ? 10.728 -7.919 -8.916 1.00 91.12 98 TYR A N 1
ATOM 731 C CA . TYR A 1 98 ? 10.676 -6.511 -8.572 1.00 91.12 98 TYR A CA 1
ATOM 732 C C . TYR A 1 98 ? 10.061 -6.369 -7.190 1.00 91.12 98 TYR A C 1
ATOM 734 O O . TYR A 1 98 ? 8.932 -6.802 -6.977 1.00 91.12 98 TYR A O 1
ATOM 742 N N . THR A 1 99 ? 10.780 -5.749 -6.259 1.00 90.62 99 THR A N 1
ATOM 743 C CA . THR A 1 99 ? 10.247 -5.438 -4.927 1.00 90.62 99 THR A CA 1
ATOM 744 C C . THR A 1 99 ? 10.155 -3.932 -4.758 1.00 90.62 99 THR A C 1
ATOM 746 O O . THR A 1 99 ? 11.152 -3.223 -4.928 1.00 90.62 99 THR A O 1
ATOM 749 N N . PHE A 1 100 ? 8.961 -3.440 -4.437 1.00 90.62 100 PHE A N 1
ATOM 750 C CA . PHE A 1 100 ? 8.743 -2.023 -4.167 1.00 90.62 100 PHE A CA 1
ATOM 751 C C . PHE A 1 100 ? 9.395 -1.638 -2.841 1.00 90.62 100 PHE A C 1
ATOM 753 O O . PHE A 1 100 ? 9.215 -2.314 -1.827 1.00 90.62 100 PHE A O 1
ATOM 760 N N . LYS A 1 101 ? 10.165 -0.543 -2.848 1.00 84.88 101 LYS A N 1
ATOM 761 C CA . LYS A 1 101 ? 10.884 -0.085 -1.644 1.00 84.88 101 LYS A CA 1
ATOM 762 C C . LYS A 1 101 ? 9.950 0.444 -0.559 1.00 84.88 101 LYS A C 1
ATOM 764 O O . LYS A 1 101 ? 10.309 0.424 0.613 1.00 84.88 101 LYS A O 1
ATOM 769 N N . GLN A 1 102 ? 8.787 0.952 -0.952 1.00 86.81 102 GLN A N 1
ATOM 770 C CA . GLN A 1 102 ? 7.787 1.499 -0.046 1.00 86.81 102 GLN A CA 1
ATOM 771 C C . GLN A 1 102 ? 6.441 0.813 -0.294 1.00 86.81 102 GLN A C 1
ATOM 773 O O . GLN A 1 102 ? 6.186 0.372 -1.419 1.00 86.81 102 GLN A O 1
ATOM 778 N N . PRO A 1 103 ? 5.577 0.719 0.729 1.00 86.19 103 PRO A N 1
ATOM 779 C CA . PRO A 1 103 ? 4.196 0.318 0.527 1.00 86.19 103 PRO A CA 1
ATOM 780 C C . PRO A 1 103 ? 3.513 1.273 -0.449 1.00 86.19 103 PRO A C 1
ATOM 782 O O . PRO A 1 103 ? 3.628 2.492 -0.325 1.00 86.19 103 PRO A O 1
ATOM 785 N N . ILE A 1 104 ? 2.801 0.706 -1.413 1.00 89.50 104 ILE A N 1
ATOM 786 C CA . ILE A 1 104 ? 1.971 1.467 -2.342 1.00 89.50 104 ILE A CA 1
ATOM 787 C C . ILE A 1 104 ? 0.609 1.687 -1.655 1.00 89.50 104 ILE A C 1
ATOM 789 O 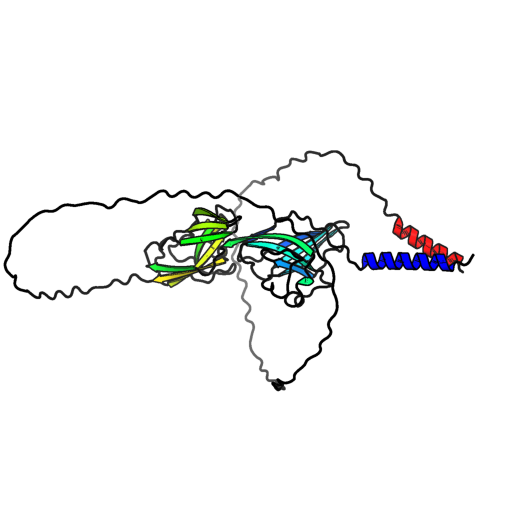O . ILE A 1 104 ? 0.164 0.801 -0.912 1.00 89.50 104 ILE A O 1
ATOM 793 N N . PRO A 1 105 ? -0.065 2.834 -1.846 1.00 90.62 105 PRO A N 1
ATOM 794 C CA . PRO A 1 105 ? -1.463 3.002 -1.450 1.00 90.62 105 PRO A CA 1
ATOM 795 C C . PRO A 1 105 ? -2.384 2.015 -2.179 1.00 90.62 105 PRO A C 1
ATOM 797 O O . PRO A 1 105 ? -2.011 1.437 -3.200 1.00 90.62 105 PRO A O 1
ATOM 800 N N . ALA A 1 106 ? -3.581 1.780 -1.649 1.00 92.69 106 ALA A N 1
ATOM 801 C CA . ALA A 1 106 ? -4.556 0.952 -2.347 1.00 92.69 106 ALA A CA 1
ATOM 802 C C . ALA A 1 106 ? -5.043 1.662 -3.628 1.00 92.69 106 ALA A C 1
ATOM 804 O O . ALA A 1 106 ? -5.204 2.879 -3.631 1.00 92.69 106 ALA A O 1
ATOM 805 N N . GLY A 1 107 ? -5.261 0.917 -4.711 1.00 93.12 107 GLY A N 1
ATOM 806 C CA . GLY A 1 107 ? -5.658 1.464 -6.007 1.00 93.12 107 GLY A CA 1
ATOM 807 C C . GLY A 1 107 ? -5.245 0.594 -7.194 1.00 93.12 107 GLY A C 1
ATOM 808 O O . GLY A 1 107 ? -4.717 -0.512 -7.038 1.00 93.12 107 GLY A O 1
ATOM 809 N N . ARG A 1 108 ? -5.475 1.118 -8.402 1.00 92.62 108 ARG A N 1
ATOM 810 C CA . ARG A 1 108 ? -5.042 0.506 -9.664 1.00 92.62 108 ARG A CA 1
ATOM 811 C C . ARG A 1 108 ? -3.933 1.324 -10.302 1.00 92.62 108 ARG A C 1
ATOM 813 O O . ARG A 1 108 ? -4.091 2.518 -10.540 1.00 92.62 108 ARG A O 1
ATOM 820 N N . TYR A 1 109 ? -2.854 0.644 -10.653 1.00 93.25 109 TYR A N 1
ATOM 821 C CA . TYR A 1 109 ? -1.647 1.241 -11.191 1.00 93.25 109 TYR A CA 1
ATOM 822 C C . TYR A 1 109 ? -1.282 0.608 -12.527 1.00 93.25 109 TYR A C 1
ATOM 824 O O . TYR A 1 109 ? -1.349 -0.612 -12.694 1.00 93.25 109 TYR A O 1
ATOM 832 N N . ASN A 1 110 ? -0.832 1.434 -13.459 1.00 93.25 110 ASN A N 1
ATOM 833 C CA . ASN A 1 110 ? -0.091 0.990 -14.624 1.00 93.25 110 ASN A CA 1
ATOM 834 C C . ASN A 1 110 ? 1.382 0.856 -14.230 1.00 93.25 110 ASN A C 1
ATOM 836 O O . ASN A 1 110 ? 1.948 1.732 -13.568 1.00 93.25 110 ASN A O 1
ATOM 840 N N . LEU A 1 111 ? 1.989 -0.272 -14.585 1.00 93.31 111 LEU A N 1
ATOM 841 C CA . LEU A 1 111 ? 3.405 -0.515 -14.361 1.00 93.31 111 LEU A CA 1
ATOM 842 C C . LEU A 1 111 ? 4.171 -0.044 -15.586 1.00 93.31 111 LEU A C 1
ATOM 844 O O . LEU A 1 111 ? 3.895 -0.498 -16.694 1.00 93.31 111 LEU A O 1
ATOM 848 N N . CYS A 1 112 ? 5.146 0.831 -15.379 1.00 94.06 112 CYS A N 1
ATOM 849 C CA . CYS A 1 112 ? 5.975 1.368 -16.447 1.00 94.06 112 CYS A CA 1
ATOM 850 C C . CYS A 1 112 ? 7.437 1.006 -16.196 1.00 94.06 112 CYS A C 1
ATOM 852 O O . CYS A 1 112 ? 7.952 1.215 -15.097 1.00 94.06 112 CYS A O 1
ATOM 854 N N . TRP A 1 113 ? 8.094 0.425 -17.194 1.00 94.12 113 TRP A N 1
ATOM 855 C CA . TRP A 1 113 ? 9.454 -0.100 -17.107 1.00 94.12 113 TRP A CA 1
ATOM 856 C C . TRP A 1 113 ? 10.464 0.845 -17.742 1.00 94.12 113 TRP A C 1
ATOM 858 O O . TRP A 1 113 ? 10.182 1.520 -18.732 1.00 94.12 113 TRP A O 1
ATOM 868 N N . CYS A 1 114 ? 11.668 0.826 -17.184 1.00 94.00 114 CYS A N 1
ATOM 869 C CA . CYS A 1 114 ? 12.851 1.385 -17.802 1.00 94.00 114 CYS A CA 1
ATOM 870 C C . CYS A 1 114 ? 14.070 0.491 -17.552 1.00 94.00 114 CYS A C 1
ATOM 872 O O . CYS A 1 114 ? 14.253 -0.050 -16.454 1.00 94.00 114 CYS A O 1
ATOM 874 N N . SER A 1 115 ? 14.925 0.375 -18.569 1.00 93.25 115 SER A N 1
ATOM 875 C CA . SER A 1 115 ? 16.145 -0.425 -18.496 1.00 93.25 115 SER A CA 1
ATOM 876 C C . SER A 1 115 ? 17.175 0.172 -17.538 1.00 93.25 115 SER A C 1
ATOM 878 O O . SER A 1 115 ? 17.337 1.394 -17.456 1.00 93.25 115 SER A O 1
ATOM 880 N N . ALA A 1 116 ? 17.955 -0.690 -16.886 1.00 92.06 116 ALA A N 1
ATOM 881 C CA . ALA A 1 116 ? 19.065 -0.293 -16.012 1.00 92.06 116 ALA A CA 1
ATOM 882 C C . ALA A 1 116 ? 20.118 0.591 -16.712 1.00 92.06 116 ALA A C 1
ATOM 884 O O . ALA A 1 116 ? 20.800 1.392 -16.076 1.00 92.06 116 ALA A O 1
ATOM 885 N N . SER A 1 117 ? 20.268 0.444 -18.034 1.00 90.19 117 SER A N 1
ATOM 886 C CA . SER A 1 117 ? 21.198 1.237 -18.848 1.00 90.19 117 SER A CA 1
ATOM 887 C C . SER A 1 117 ? 20.763 2.691 -19.028 1.00 90.19 117 SER A C 1
ATOM 889 O O . SER A 1 117 ? 21.600 3.560 -19.267 1.00 90.19 117 SER A O 1
ATOM 891 N N . SER A 1 118 ? 19.454 2.936 -18.981 1.00 89.19 118 SER A N 1
ATOM 892 C CA . SER A 1 118 ? 18.834 4.222 -19.310 1.00 89.19 118 SER A CA 1
ATOM 893 C C . SER A 1 118 ? 18.294 4.915 -18.063 1.00 89.19 118 SER A C 1
ATOM 895 O O . SER A 1 118 ? 18.230 6.144 -18.010 1.00 89.19 118 SER A O 1
ATOM 897 N N . CYS A 1 119 ? 17.948 4.135 -17.039 1.00 91.19 119 CYS A N 1
ATOM 898 C CA . CYS A 1 119 ? 17.412 4.625 -15.787 1.00 91.19 119 CYS A CA 1
ATOM 899 C C . CYS A 1 119 ? 18.263 4.249 -14.588 1.00 91.19 119 CYS A C 1
ATOM 901 O O . CYS A 1 119 ? 18.714 3.125 -14.404 1.00 91.19 119 CYS A O 1
ATOM 903 N N . THR A 1 120 ? 18.386 5.230 -13.709 1.00 91.12 120 THR A N 1
ATOM 904 C CA . THR A 1 120 ? 18.916 5.103 -12.360 1.00 91.12 120 THR A CA 1
ATOM 905 C C . THR A 1 120 ? 17.814 5.451 -11.364 1.00 91.12 120 THR A C 1
ATOM 907 O O . THR A 1 120 ? 16.740 5.929 -11.739 1.00 91.12 120 THR A O 1
ATOM 910 N N . GLU A 1 121 ? 18.078 5.269 -10.072 1.00 87.31 121 GLU A N 1
ATOM 911 C CA . GLU A 1 121 ? 17.156 5.734 -9.029 1.00 87.31 121 GLU A CA 1
ATOM 912 C C . GLU A 1 121 ? 16.969 7.263 -9.055 1.00 87.31 121 GLU A C 1
ATOM 914 O O . GLU A 1 121 ? 15.924 7.747 -8.640 1.00 87.31 121 GLU A O 1
ATOM 919 N N . GLU A 1 122 ? 17.930 8.022 -9.599 1.00 88.81 122 GLU A N 1
ATOM 920 C CA . GLU A 1 122 ? 17.779 9.465 -9.837 1.00 88.81 122 GLU A CA 1
ATOM 921 C C . GLU A 1 122 ? 16.971 9.801 -11.097 1.00 88.81 122 GLU A C 1
ATOM 923 O O . GLU A 1 122 ? 16.578 10.954 -11.276 1.00 88.81 122 GLU A O 1
ATOM 928 N N . THR A 1 123 ? 16.758 8.832 -11.993 1.00 86.56 123 THR A N 1
ATOM 929 C CA . THR A 1 123 ? 15.968 9.004 -13.224 1.00 86.56 123 THR A CA 1
ATOM 930 C C . THR A 1 123 ? 14.469 8.896 -12.940 1.00 86.56 123 THR A C 1
ATOM 932 O O . THR A 1 123 ? 13.685 9.684 -13.471 1.00 86.56 123 THR A O 1
ATOM 935 N N . VAL A 1 124 ? 14.076 8.013 -12.012 1.00 85.38 124 VAL A N 1
ATOM 936 C CA . VAL A 1 124 ? 12.877 8.233 -11.173 1.00 85.38 124 VAL A CA 1
ATOM 937 C C . VAL A 1 124 ? 13.035 9.642 -10.567 1.00 85.38 124 VAL A C 1
ATOM 939 O O . VAL A 1 124 ? 14.142 10.073 -10.419 1.00 85.38 124 VAL A O 1
ATOM 942 N N . THR A 1 125 ? 12.078 10.458 -10.179 1.00 83.69 125 THR A N 1
ATOM 943 C CA . THR A 1 125 ? 12.265 11.884 -9.792 1.00 83.69 125 THR A CA 1
ATOM 944 C C . THR A 1 125 ? 12.640 12.865 -10.916 1.00 83.69 125 THR A C 1
ATOM 946 O O . THR A 1 125 ? 11.946 13.871 -11.032 1.00 83.69 125 THR A O 1
ATOM 949 N N . LYS A 1 126 ? 13.673 12.638 -11.749 1.00 88.88 126 LYS A N 1
ATOM 950 C CA . LYS A 1 126 ? 14.137 13.662 -12.722 1.00 88.88 126 LYS A CA 1
ATOM 951 C C . LYS A 1 126 ? 13.588 13.512 -14.144 1.00 88.88 126 LYS A C 1
ATOM 953 O O . LYS A 1 126 ? 13.438 14.521 -14.826 1.00 88.88 126 LYS A O 1
ATOM 958 N N . SER A 1 127 ? 13.332 12.290 -14.611 1.00 89.94 127 SER A N 1
ATOM 959 C CA . SER A 1 127 ? 13.001 12.016 -16.021 1.00 89.94 127 SER A CA 1
ATOM 960 C C . SER A 1 127 ? 11.979 10.875 -16.158 1.00 89.94 127 SER A C 1
ATOM 962 O O . SER A 1 127 ? 12.332 9.772 -16.595 1.00 89.94 127 SER A O 1
ATOM 964 N N . PRO A 1 128 ? 10.704 11.107 -15.781 1.00 86.31 128 PRO A N 1
ATOM 965 C CA . PRO A 1 128 ? 9.639 10.103 -15.887 1.00 86.31 128 PRO A CA 1
ATOM 966 C C . PRO A 1 128 ? 9.396 9.613 -17.317 1.00 86.31 128 PRO A C 1
ATOM 968 O O . PRO A 1 128 ? 8.973 8.479 -17.499 1.00 86.31 128 PRO A O 1
ATOM 971 N N . GLN A 1 129 ? 9.727 10.422 -18.325 1.00 89.94 129 GLN A N 1
ATOM 972 C CA . GLN A 1 129 ? 9.616 10.066 -19.745 1.00 89.94 129 GLN A CA 1
ATOM 973 C C . GLN A 1 129 ? 10.521 8.884 -20.125 1.00 89.94 129 GLN A C 1
ATOM 975 O O . GLN A 1 129 ? 10.365 8.264 -21.163 1.00 89.94 129 GLN A O 1
ATOM 980 N N . SER A 1 130 ? 11.471 8.519 -19.266 1.00 92.06 130 SER A N 1
ATOM 981 C CA . SER A 1 130 ? 12.294 7.326 -19.481 1.00 92.06 130 SER A CA 1
ATOM 982 C C . SER A 1 130 ? 11.509 6.022 -19.246 1.00 92.06 130 SER A C 1
ATOM 984 O O . SER A 1 130 ? 11.988 4.949 -19.598 1.00 92.06 130 SER A O 1
ATOM 986 N N . PHE A 1 131 ? 10.310 6.108 -18.657 1.00 93.50 131 PHE A N 1
ATOM 987 C CA . PHE A 1 131 ? 9.425 4.990 -18.330 1.00 93.50 131 PHE A CA 1
ATOM 988 C C . PHE A 1 131 ? 8.242 4.898 -19.306 1.00 93.50 131 PHE A C 1
ATOM 990 O O . PHE A 1 131 ? 7.106 4.716 -18.894 1.00 93.50 131 PHE A O 1
ATOM 997 N N . GLU A 1 132 ? 8.478 5.035 -20.608 1.00 92.19 132 GLU A N 1
ATOM 998 C CA . GLU A 1 132 ? 7.413 4.975 -21.625 1.00 92.19 132 GLU A CA 1
ATOM 999 C C . GLU A 1 132 ? 6.918 3.548 -21.920 1.00 92.19 132 GLU A C 1
ATOM 1001 O O . GLU A 1 132 ? 5.876 3.358 -22.547 1.00 92.19 132 GLU A O 1
ATOM 1006 N N . THR A 1 133 ? 7.652 2.523 -21.480 1.00 91.88 133 THR A N 1
ATOM 1007 C CA . THR A 1 133 ? 7.349 1.125 -21.802 1.00 91.88 133 THR A CA 1
ATOM 1008 C C . THR A 1 133 ? 6.356 0.525 -20.801 1.00 91.88 133 THR A C 1
ATOM 1010 O O . THR A 1 133 ? 6.712 0.360 -19.632 1.00 91.88 133 THR A O 1
ATOM 1013 N N . PRO A 1 134 ? 5.139 0.128 -21.214 1.00 92.44 134 PRO A N 1
ATOM 1014 C CA . PRO A 1 134 ? 4.197 -0.534 -20.319 1.00 92.44 134 PRO A CA 1
ATOM 1015 C C . PRO A 1 134 ? 4.686 -1.939 -19.958 1.00 92.44 134 PRO A C 1
ATOM 1017 O O . PRO A 1 134 ? 5.058 -2.718 -20.830 1.00 92.44 134 PRO A O 1
ATOM 1020 N N . ALA A 1 135 ? 4.653 -2.263 -18.669 1.00 91.44 135 ALA A N 1
ATOM 1021 C CA . ALA A 1 135 ? 5.110 -3.527 -18.091 1.00 91.44 135 ALA A CA 1
ATOM 1022 C C . ALA A 1 135 ? 3.980 -4.378 -17.494 1.00 91.44 135 ALA A C 1
ATOM 1024 O O . ALA A 1 135 ? 4.226 -5.504 -17.071 1.00 91.44 135 ALA A O 1
ATOM 1025 N N . GLY A 1 136 ? 2.755 -3.848 -17.451 1.00 91.69 136 GLY A N 1
ATOM 1026 C CA . GLY A 1 136 ? 1.572 -4.533 -16.934 1.00 91.69 136 GLY A CA 1
ATOM 1027 C C . GLY A 1 136 ? 0.711 -3.623 -16.065 1.00 91.69 136 GLY A C 1
ATOM 1028 O O . GLY A 1 136 ? 0.835 -2.398 -16.104 1.00 91.69 136 GLY A O 1
ATOM 1029 N N . THR A 1 137 ? -0.154 -4.230 -15.255 1.00 92.00 137 THR A N 1
ATOM 1030 C CA . THR A 1 137 ? -1.007 -3.511 -14.301 1.00 92.00 137 THR A CA 1
ATOM 1031 C C . THR A 1 137 ? -0.902 -4.122 -12.915 1.00 92.00 137 THR A C 1
ATOM 1033 O O . THR A 1 137 ? -0.851 -5.344 -12.771 1.00 92.00 137 THR A O 1
ATOM 1036 N N . LEU A 1 138 ? -0.932 -3.270 -11.898 1.00 91.88 138 LEU A N 1
ATOM 1037 C CA . LEU A 1 138 ? -0.940 -3.646 -10.496 1.00 91.88 138 LEU A CA 1
ATOM 1038 C C . LEU A 1 138 ? -2.238 -3.174 -9.838 1.00 91.88 138 LEU A C 1
ATOM 1040 O O . LEU A 1 138 ? -2.568 -1.994 -9.854 1.00 91.88 138 LEU A O 1
ATOM 1044 N N . GLU A 1 139 ? -2.943 -4.096 -9.205 1.00 92.50 139 GLU A N 1
ATOM 1045 C CA . GLU A 1 139 ? -4.068 -3.834 -8.321 1.00 92.50 139 GLU A CA 1
ATOM 1046 C C . GLU A 1 139 ? -3.605 -3.998 -6.878 1.00 92.50 139 GLU A C 1
ATOM 1048 O O . GLU A 1 139 ? -3.300 -5.100 -6.424 1.00 92.50 139 GLU A O 1
ATOM 1053 N N . ASN A 1 140 ? -3.539 -2.900 -6.138 1.00 92.69 140 ASN A N 1
ATOM 1054 C CA . ASN A 1 140 ? -3.204 -2.934 -4.729 1.00 92.69 140 ASN A CA 1
ATOM 1055 C C . ASN A 1 140 ? -4.467 -2.773 -3.893 1.00 92.69 140 ASN A C 1
ATOM 1057 O O . ASN A 1 140 ? -5.136 -1.747 -3.922 1.00 92.69 140 ASN A O 1
ATOM 1061 N N . TYR A 1 141 ? -4.813 -3.802 -3.148 1.00 92.69 141 TYR A N 1
ATOM 1062 C CA . TYR A 1 141 ? -6.051 -3.862 -2.398 1.00 92.69 141 TYR A CA 1
ATOM 1063 C C . TYR A 1 141 ? -5.835 -3.362 -0.978 1.00 92.69 141 TYR A C 1
ATOM 1065 O O . TYR A 1 141 ? -4.805 -3.622 -0.348 1.00 92.69 141 TYR A O 1
ATOM 1073 N N . GLY A 1 142 ? -6.853 -2.710 -0.437 1.00 94.25 142 GLY A N 1
ATOM 1074 C CA . GLY A 1 142 ? -6.788 -2.158 0.904 1.00 94.25 142 GLY A CA 1
ATOM 1075 C C . GLY A 1 142 ? -7.625 -0.893 1.057 1.00 94.25 142 GLY A C 1
ATOM 1076 O O . GLY A 1 142 ? -8.402 -0.555 0.164 1.00 94.25 142 GLY A O 1
ATOM 1077 N N . PRO A 1 143 ? -7.492 -0.216 2.199 1.00 94.75 143 PRO A N 1
ATOM 1078 C CA . PRO A 1 143 ? -8.200 1.023 2.491 1.00 94.75 143 PRO A CA 1
ATOM 1079 C C . PRO A 1 143 ? -7.674 2.181 1.634 1.00 94.75 143 PRO A C 1
ATOM 1081 O O . PRO A 1 143 ? -6.463 2.354 1.501 1.00 94.75 143 PRO A O 1
ATOM 1084 N N . LEU A 1 144 ? -8.587 2.974 1.067 1.00 92.94 144 LEU A N 1
ATOM 1085 C CA . LEU A 1 144 ? -8.270 4.201 0.324 1.00 92.94 144 LEU A CA 1
ATOM 1086 C C . LEU A 1 144 ? -8.064 5.404 1.256 1.00 92.94 144 LEU A C 1
ATOM 1088 O O . LEU A 1 144 ? -7.306 6.314 0.933 1.00 92.94 144 LEU A O 1
ATOM 1092 N N . THR A 1 145 ? -8.711 5.397 2.422 1.00 89.19 145 THR A N 1
ATOM 1093 C CA . THR A 1 145 ? -8.585 6.430 3.460 1.00 89.19 145 THR A CA 1
ATOM 1094 C C . THR A 1 145 ? -7.736 5.918 4.618 1.00 89.19 145 THR A C 1
ATOM 1096 O O . THR A 1 145 ? -8.006 4.831 5.137 1.00 89.19 145 THR A O 1
ATOM 1099 N N . THR A 1 146 ? -6.743 6.697 5.052 1.00 88.69 146 THR A N 1
ATOM 1100 C CA . THR A 1 146 ? -5.804 6.307 6.126 1.00 88.69 146 THR A CA 1
ATOM 1101 C C . THR A 1 146 ? -5.739 7.301 7.288 1.00 88.69 146 THR A C 1
ATOM 1103 O O . THR A 1 146 ? -4.863 7.203 8.145 1.00 88.69 146 THR A O 1
ATOM 1106 N N . ASP A 1 147 ? -6.631 8.283 7.305 1.00 92.75 147 ASP A N 1
ATOM 1107 C CA . ASP A 1 147 ? -6.651 9.432 8.211 1.00 92.75 147 ASP A CA 1
ATOM 1108 C C . ASP A 1 147 ? -7.912 9.471 9.089 1.00 92.75 147 ASP A C 1
ATOM 1110 O O . ASP A 1 147 ? -8.340 10.531 9.547 1.00 92.75 147 ASP A O 1
ATOM 1114 N N . LEU A 1 148 ? -8.516 8.308 9.352 1.00 95.25 148 LEU A N 1
ATOM 1115 C CA . LEU A 1 148 ? -9.698 8.225 10.201 1.00 95.25 148 LEU A CA 1
ATOM 1116 C C . LEU A 1 148 ? -9.343 8.548 11.662 1.00 95.25 148 LEU A C 1
ATOM 1118 O O . LEU A 1 148 ? -8.386 8.011 12.208 1.00 95.25 148 LEU A O 1
ATOM 1122 N N . ALA A 1 149 ? -10.146 9.380 12.321 1.00 95.88 149 ALA A N 1
ATOM 1123 C CA . ALA A 1 149 ? -10.025 9.656 13.749 1.00 95.88 149 ALA A CA 1
ATOM 1124 C C . ALA A 1 149 ? -11.362 9.375 14.437 1.00 95.88 149 ALA A C 1
ATOM 1126 O O . ALA A 1 149 ? -12.385 9.961 14.076 1.00 95.88 149 ALA A O 1
ATOM 1127 N N . ILE A 1 150 ? -11.361 8.469 15.414 1.00 95.44 150 ILE A N 1
ATOM 1128 C CA . ILE A 1 150 ? -12.563 8.082 16.163 1.00 95.44 150 ILE A CA 1
ATOM 1129 C C . ILE A 1 150 ? -12.337 8.369 17.641 1.00 95.44 150 ILE A C 1
ATOM 1131 O O . ILE A 1 150 ? -11.286 8.055 18.191 1.00 95.44 150 ILE A O 1
ATOM 1135 N N . GLU A 1 151 ? -13.345 8.920 18.306 1.00 95.75 151 GLU A N 1
ATOM 1136 C CA . GLU A 1 151 ? -13.374 8.986 19.763 1.00 95.75 151 GLU A CA 1
ATOM 1137 C C . GLU A 1 151 ? -14.403 7.997 20.313 1.00 95.75 151 GLU A C 1
ATOM 1139 O O . GLU A 1 151 ? -15.538 7.933 19.831 1.00 95.75 151 GLU A O 1
ATOM 1144 N N . CYS A 1 152 ? -14.015 7.242 21.337 1.00 96.00 152 CYS A N 1
ATOM 1145 C CA . CYS A 1 152 ? -14.891 6.309 22.042 1.00 96.00 152 CYS A CA 1
ATOM 1146 C C . CYS A 1 152 ? -14.805 6.515 23.557 1.00 96.00 152 CYS A C 1
ATOM 1148 O O . CYS A 1 152 ? -13.891 7.165 24.066 1.00 96.00 152 CYS A O 1
ATOM 1150 N N . VAL A 1 153 ? -15.750 5.928 24.288 1.00 94.94 153 VAL A N 1
ATOM 1151 C CA . VAL A 1 153 ? -15.730 5.874 25.754 1.00 94.94 153 VAL A CA 1
ATOM 1152 C C . VAL A 1 153 ? -15.386 4.453 26.189 1.00 94.94 153 VAL A C 1
ATOM 1154 O O . VAL A 1 153 ? -15.933 3.488 25.656 1.00 94.94 153 VAL A O 1
ATOM 1157 N N . ALA A 1 154 ? -14.479 4.321 27.155 1.00 94.12 154 ALA A N 1
ATOM 1158 C CA . ALA A 1 154 ? -14.058 3.036 27.700 1.00 94.12 154 ALA A CA 1
ATOM 1159 C C . ALA A 1 154 ? -15.264 2.233 28.221 1.00 94.12 154 ALA A C 1
ATOM 1161 O O . ALA A 1 154 ? -16.105 2.747 28.966 1.00 94.12 154 ALA A O 1
ATOM 1162 N N . GLY A 1 155 ? -15.348 0.964 27.818 1.00 91.00 155 GLY A N 1
ATOM 1163 C CA . GLY A 1 155 ? -16.446 0.059 28.162 1.00 91.00 155 GLY A CA 1
ATOM 1164 C C . GLY A 1 155 ? -17.732 0.238 27.344 1.00 91.00 155 GLY A C 1
ATOM 1165 O O . GLY A 1 155 ? -18.685 -0.509 27.569 1.00 91.00 155 GLY A O 1
ATOM 1166 N N . GLU A 1 156 ? -17.782 1.173 26.391 1.00 92.75 156 GLU A N 1
ATOM 1167 C CA . GLU A 1 156 ? -18.917 1.359 25.479 1.00 92.75 156 GLU A CA 1
ATOM 1168 C C . GLU A 1 156 ? -18.540 1.003 24.032 1.00 92.75 156 GLU A C 1
ATOM 1170 O O . GLU A 1 156 ? -17.397 1.222 23.622 1.00 92.75 156 GLU A O 1
ATOM 1175 N N . PRO A 1 157 ? -19.460 0.423 23.236 1.00 90.44 157 PRO A N 1
ATOM 1176 C CA . PRO A 1 157 ? -19.202 0.190 21.821 1.00 90.44 157 PRO A CA 1
ATOM 1177 C C . PRO A 1 157 ? -18.872 1.505 21.111 1.00 90.44 157 PRO A C 1
ATOM 1179 O O . PRO A 1 157 ? -19.608 2.485 21.236 1.00 90.44 157 PRO A O 1
ATOM 1182 N N . CYS A 1 158 ? -17.789 1.515 20.335 1.00 93.81 158 CYS A N 1
ATOM 1183 C CA . CYS A 1 158 ? -17.456 2.663 19.501 1.00 93.81 158 CYS A CA 1
ATOM 1184 C C . CYS A 1 158 ? -18.555 2.931 18.457 1.00 93.81 158 CYS A C 1
ATOM 1186 O O . CYS A 1 158 ? -19.229 1.990 18.012 1.00 93.81 158 CYS A O 1
ATOM 1188 N N . PRO A 1 159 ? -18.701 4.185 17.989 1.00 94.44 159 PRO A N 1
ATOM 1189 C CA . PRO A 1 159 ? -19.522 4.484 16.827 1.00 94.44 159 PRO A CA 1
ATOM 1190 C C . PRO A 1 159 ? -19.129 3.604 15.638 1.00 94.44 159 PRO A C 1
ATOM 1192 O O . PRO A 1 159 ? -17.948 3.342 15.398 1.00 94.44 159 PRO A O 1
ATOM 1195 N N . LYS A 1 160 ? -20.129 3.159 14.873 1.00 95.12 160 LYS A N 1
ATOM 1196 C CA . LYS A 1 160 ? -19.868 2.511 13.587 1.00 95.12 160 LYS A CA 1
ATOM 1197 C C . LYS A 1 160 ? -19.168 3.503 12.671 1.00 95.12 160 LYS A C 1
ATOM 1199 O O . LYS A 1 160 ? -19.564 4.664 12.600 1.00 95.12 160 LYS A O 1
ATOM 1204 N N . PHE A 1 161 ? -18.185 3.018 11.935 1.00 95.12 161 PHE A N 1
ATOM 1205 C CA . PHE A 1 161 ? -17.516 3.785 10.896 1.00 95.12 161 PHE A CA 1
ATOM 1206 C C . PHE A 1 161 ? -17.440 2.952 9.629 1.00 95.12 161 PHE A C 1
ATOM 1208 O O . PHE A 1 161 ? -17.527 1.721 9.675 1.00 95.12 161 PHE A O 1
ATOM 1215 N N . SER A 1 162 ? -17.265 3.638 8.507 1.00 95.50 162 SER A N 1
ATOM 1216 C CA . SER A 1 162 ? -17.097 2.996 7.216 1.00 95.50 162 SER A CA 1
ATOM 1217 C C . SER A 1 162 ? -15.753 3.379 6.615 1.00 95.50 162 SER A C 1
ATOM 1219 O O . SER A 1 162 ? -15.333 4.528 6.727 1.00 95.50 162 SER A O 1
ATOM 1221 N N . LEU A 1 163 ? -15.089 2.412 5.987 1.00 95.12 163 LEU A N 1
ATOM 1222 C CA . LEU A 1 163 ? -13.871 2.630 5.213 1.00 95.12 163 LEU A CA 1
ATOM 1223 C C . LEU A 1 163 ? -14.169 2.384 3.741 1.00 95.12 163 LEU A C 1
ATOM 1225 O O . LEU A 1 163 ? -14.830 1.401 3.382 1.00 95.12 163 LEU A O 1
ATOM 1229 N N . GLU A 1 164 ? -13.662 3.275 2.896 1.00 95.31 164 GLU A N 1
ATOM 1230 C CA . GLU A 1 164 ? -13.603 3.023 1.467 1.00 95.31 164 GLU A CA 1
ATOM 1231 C C . GLU A 1 164 ? -12.410 2.112 1.173 1.00 95.31 164 GLU A C 1
ATOM 1233 O O . GLU A 1 164 ? -11.287 2.373 1.601 1.00 95.31 164 GLU A O 1
ATOM 1238 N N . MET A 1 165 ? -12.667 1.022 0.462 1.00 93.62 165 MET A N 1
ATOM 1239 C CA . MET A 1 165 ? -11.707 -0.031 0.169 1.00 93.62 165 MET A CA 1
ATOM 1240 C C . MET A 1 165 ? -11.586 -0.209 -1.341 1.00 93.62 165 MET A C 1
ATOM 1242 O O . MET A 1 165 ? -12.603 -0.261 -2.037 1.00 93.62 165 MET A O 1
ATOM 1246 N N . TYR A 1 166 ? -10.362 -0.379 -1.837 1.00 94.31 166 TYR A N 1
ATOM 1247 C CA . TYR A 1 166 ? -10.119 -0.866 -3.189 1.00 94.31 166 TYR A CA 1
ATOM 1248 C C . TYR A 1 166 ? -10.112 -2.399 -3.214 1.00 94.31 166 TYR A C 1
ATOM 1250 O O . TYR A 1 166 ? -9.376 -3.062 -2.472 1.00 94.31 166 TYR A O 1
ATOM 1258 N N . GLY A 1 167 ? -10.930 -2.937 -4.112 1.00 89.81 167 GLY A N 1
ATOM 1259 C CA . GLY A 1 167 ? -11.054 -4.342 -4.451 1.00 89.81 167 GLY A CA 1
ATOM 1260 C C . GLY A 1 167 ? -12.062 -5.136 -3.616 1.00 89.81 167 GLY A C 1
ATOM 1261 O O . GLY A 1 167 ? -12.510 -4.726 -2.543 1.00 89.81 167 GLY A O 1
ATOM 1262 N N . ASP A 1 168 ? -12.454 -6.296 -4.144 1.00 85.56 168 ASP A N 1
ATOM 1263 C CA . ASP A 1 168 ? -13.550 -7.105 -3.602 1.00 85.56 168 ASP A CA 1
ATOM 1264 C C . ASP A 1 168 ? -13.016 -8.263 -2.753 1.00 85.56 168 ASP A C 1
ATOM 1266 O O . ASP A 1 168 ? -12.259 -9.109 -3.231 1.00 85.56 168 ASP A O 1
ATOM 1270 N N . SER A 1 169 ? -13.360 -8.280 -1.468 1.00 84.75 169 SER A N 1
ATOM 1271 C CA . SER A 1 169 ? -13.048 -9.390 -0.571 1.00 84.75 169 SER A CA 1
ATOM 1272 C C . SER A 1 169 ? -13.947 -9.341 0.644 1.00 84.75 169 SER A C 1
ATOM 1274 O O . SER A 1 169 ? -14.070 -8.310 1.296 1.00 84.75 169 SER A O 1
ATOM 1276 N N . ASP A 1 170 ? -14.497 -10.493 0.998 1.00 83.62 170 ASP A N 1
ATOM 1277 C CA . ASP A 1 170 ? -15.385 -10.620 2.150 1.00 83.62 170 ASP A CA 1
ATOM 1278 C C . ASP A 1 170 ? -14.623 -10.700 3.487 1.00 83.62 170 ASP A C 1
ATOM 1280 O O . ASP A 1 170 ? -15.236 -10.659 4.552 1.00 83.62 170 ASP A O 1
ATOM 1284 N N . ASP A 1 171 ? -13.288 -10.795 3.453 1.00 89.19 171 ASP A N 1
ATOM 1285 C CA . ASP A 1 171 ? -12.431 -11.027 4.624 1.00 89.19 171 ASP A CA 1
ATOM 1286 C C . ASP A 1 171 ? -11.515 -9.837 4.942 1.00 89.19 171 ASP A C 1
ATOM 1288 O O . ASP A 1 171 ? -10.285 -9.920 4.870 1.00 89.19 171 ASP A O 1
ATOM 1292 N N . TYR A 1 172 ? -12.138 -8.713 5.299 1.00 92.75 172 TYR A N 1
ATOM 1293 C CA . TYR A 1 172 ? -11.457 -7.530 5.821 1.00 92.75 172 TYR A CA 1
ATOM 1294 C C . TYR A 1 172 ? -11.629 -7.415 7.331 1.00 92.75 172 TYR A C 1
ATOM 1296 O O . TYR A 1 172 ? -12.743 -7.533 7.844 1.00 92.75 172 TYR A O 1
ATOM 1304 N N . TYR A 1 173 ? -10.533 -7.148 8.033 1.00 94.50 173 TYR A N 1
ATOM 1305 C CA . TYR A 1 173 ? -10.497 -7.029 9.483 1.00 94.50 173 TYR A CA 1
A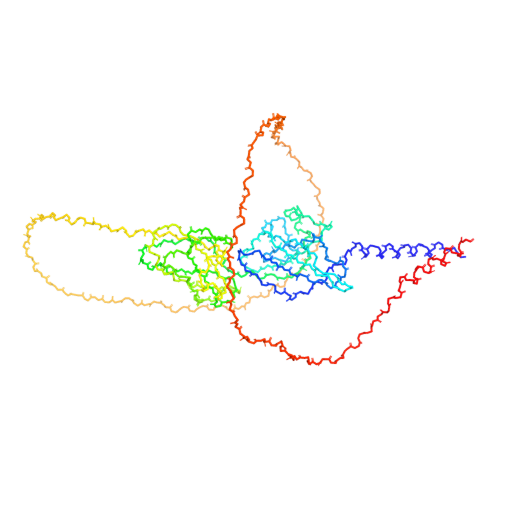TOM 1306 C C . TYR A 1 173 ? -9.808 -5.737 9.900 1.00 94.50 173 TYR A C 1
ATOM 1308 O O . TYR A 1 173 ? -8.850 -5.286 9.271 1.00 94.50 173 TYR A O 1
ATOM 1316 N N . VAL A 1 174 ? -10.287 -5.167 10.998 1.00 94.69 174 VAL A N 1
ATOM 1317 C CA . VAL A 1 174 ? -9.673 -4.016 11.653 1.00 94.69 174 VAL A CA 1
ATOM 1318 C C . VAL A 1 174 ? -9.510 -4.320 13.137 1.00 94.69 174 VAL A C 1
ATOM 1320 O O . VAL A 1 174 ? -10.426 -4.851 13.763 1.00 94.69 174 VAL A O 1
ATOM 1323 N N . ALA A 1 175 ? -8.357 -3.987 13.704 1.00 94.44 175 ALA A N 1
ATOM 1324 C CA . ALA A 1 175 ? -8.062 -4.148 15.121 1.00 94.44 175 ALA A CA 1
ATOM 1325 C C . ALA A 1 175 ? -7.571 -2.833 15.736 1.00 94.44 175 ALA A C 1
ATOM 1327 O O . ALA A 1 175 ? -7.007 -1.979 15.050 1.00 94.44 175 ALA A O 1
ATOM 1328 N N . LEU A 1 176 ? -7.793 -2.697 17.043 1.00 94.75 176 LEU A N 1
ATOM 1329 C CA . LEU A 1 176 ? -7.195 -1.648 17.860 1.00 94.75 176 LEU A CA 1
ATOM 1330 C C . LEU A 1 176 ? -5.867 -2.159 18.407 1.00 94.75 176 LEU A C 1
ATOM 1332 O O . LEU A 1 176 ? -5.840 -3.170 19.111 1.00 94.75 176 LEU A O 1
ATOM 1336 N N . VAL A 1 177 ? -4.784 -1.462 18.086 1.00 94.00 177 VAL A N 1
ATOM 1337 C CA . VAL A 1 177 ? -3.428 -1.828 18.504 1.00 94.00 177 VAL A CA 1
ATOM 1338 C C . VAL A 1 177 ? -2.852 -0.690 19.339 1.00 94.00 177 VAL A C 1
ATOM 1340 O O . VAL A 1 177 ? -2.997 0.481 18.989 1.00 94.00 177 VAL A O 1
ATOM 1343 N N . ASP A 1 178 ? -2.211 -1.024 20.456 1.00 93.50 178 ASP A N 1
ATOM 1344 C CA . ASP A 1 178 ? -1.570 -0.065 21.377 1.00 93.50 178 ASP A CA 1
ATOM 1345 C C . ASP A 1 178 ? -0.217 0.480 20.866 1.00 93.50 178 ASP A C 1
ATOM 1347 O O . ASP A 1 178 ? 0.483 1.227 21.548 1.00 93.50 178 ASP A O 1
ATOM 1351 N N . ALA A 1 179 ? 0.140 0.119 19.638 1.00 92.81 179 ALA A N 1
ATOM 1352 C CA . ALA A 1 179 ? 1.343 0.505 18.927 1.00 92.81 179 ALA A CA 1
ATOM 1353 C C . ALA A 1 179 ? 0.975 0.919 17.490 1.00 92.81 179 ALA A C 1
ATOM 1355 O O . ALA A 1 179 ? -0.132 0.629 17.030 1.00 92.81 179 ALA A O 1
ATOM 1356 N N . PRO A 1 180 ? 1.885 1.576 16.748 1.00 93.69 180 PRO A N 1
ATOM 1357 C CA . PRO A 1 180 ? 1.692 1.825 15.321 1.00 93.69 180 PRO A CA 1
ATOM 1358 C C . PRO A 1 180 ? 1.392 0.534 14.543 1.00 93.69 180 PRO A C 1
ATOM 1360 O O . PRO A 1 180 ? 1.749 -0.559 14.972 1.00 93.69 180 PRO A O 1
ATOM 1363 N N . CYS A 1 181 ? 0.791 0.626 13.364 1.00 92.50 181 CYS A N 1
ATOM 1364 C CA . CYS A 1 181 ? 0.596 -0.554 12.519 1.00 92.50 181 CYS A CA 1
ATOM 1365 C C . CYS A 1 181 ? 1.909 -0.884 11.799 1.00 92.50 181 CYS A C 1
ATOM 1367 O O . CYS A 1 181 ? 2.418 -0.065 11.033 1.00 92.50 181 CYS A O 1
ATOM 1369 N N . SER A 1 182 ? 2.489 -2.054 12.063 1.00 87.00 182 SER A N 1
ATOM 1370 C CA . SER A 1 182 ? 3.720 -2.513 11.408 1.00 87.00 182 SER A CA 1
ATOM 1371 C C . SER A 1 182 ? 3.781 -4.038 11.414 1.00 87.00 182 SER A C 1
ATOM 1373 O O . SER A 1 182 ? 3.422 -4.648 12.422 1.00 87.00 182 SER A O 1
ATOM 1375 N N . PRO A 1 183 ? 4.294 -4.672 10.344 1.00 79.56 183 PRO A N 1
ATOM 1376 C CA . PRO A 1 183 ? 4.449 -6.126 10.290 1.00 79.56 183 PRO A CA 1
ATOM 1377 C C . PRO A 1 183 ? 5.431 -6.679 11.335 1.00 79.56 183 PRO A C 1
ATOM 1379 O O . PRO A 1 183 ? 5.431 -7.876 11.599 1.00 79.56 183 PRO A O 1
ATOM 1382 N N . SER A 1 184 ? 6.296 -5.833 11.905 1.00 79.75 184 SER A N 1
ATOM 1383 C CA . SER A 1 184 ? 7.297 -6.224 12.905 1.00 79.75 184 SER A CA 1
ATOM 1384 C C . SER A 1 184 ? 6.876 -5.939 14.344 1.00 79.75 184 SER A C 1
ATOM 1386 O O . SER A 1 184 ? 7.716 -6.044 15.234 1.00 79.75 184 SER A O 1
ATOM 1388 N N . ASN A 1 185 ? 5.654 -5.457 14.579 1.00 73.19 185 ASN A N 1
ATOM 1389 C CA . ASN A 1 185 ? 5.303 -4.968 15.903 1.00 73.19 185 ASN A CA 1
ATOM 1390 C C . ASN A 1 185 ? 4.912 -6.101 16.849 1.00 73.19 185 ASN A C 1
ATOM 1392 O O . ASN A 1 185 ? 3.955 -6.829 16.608 1.00 73.19 185 ASN A O 1
ATOM 1396 N N . ASP A 1 186 ? 5.604 -6.126 17.989 1.00 77.69 186 ASP A N 1
ATOM 1397 C CA . ASP A 1 186 ? 5.235 -6.859 19.205 1.00 77.69 186 ASP A CA 1
ATOM 1398 C C . ASP A 1 186 ? 4.128 -6.132 20.002 1.00 77.69 186 ASP A C 1
ATOM 1400 O O . ASP A 1 186 ? 3.955 -6.369 21.197 1.00 77.69 186 ASP A O 1
ATOM 1404 N N . GLY A 1 187 ? 3.421 -5.184 19.371 1.00 81.56 187 GLY A N 1
ATOM 1405 C CA . GLY A 1 187 ? 2.308 -4.471 19.996 1.00 81.56 187 GLY A CA 1
ATOM 1406 C C . GLY A 1 187 ? 1.208 -5.444 20.400 1.00 81.56 187 GLY A C 1
ATOM 1407 O O . GLY A 1 187 ? 1.086 -6.519 19.817 1.00 81.56 187 GLY A O 1
ATOM 1408 N N . ASN A 1 188 ? 0.394 -5.080 21.381 1.00 87.88 188 ASN A N 1
ATOM 1409 C CA . ASN A 1 188 ? -0.735 -5.902 21.788 1.00 87.88 188 ASN A CA 1
ATOM 1410 C C . ASN A 1 188 ? -2.015 -5.378 21.135 1.00 87.88 188 ASN A C 1
ATOM 1412 O O . ASN A 1 188 ? -2.235 -4.172 20.992 1.00 87.88 188 ASN A O 1
ATOM 1416 N N . ILE A 1 189 ? -2.907 -6.299 20.769 1.00 87.50 189 ILE A N 1
ATOM 1417 C CA . ILE A 1 189 ? -4.298 -5.912 20.536 1.00 87.50 189 ILE A CA 1
ATOM 1418 C C . ILE A 1 189 ? -4.853 -5.389 21.863 1.00 87.50 189 ILE A C 1
ATOM 1420 O O . ILE A 1 189 ? -4.638 -6.006 22.911 1.00 87.50 189 ILE A O 1
ATOM 1424 N N . ALA A 1 190 ? -5.550 -4.252 21.818 1.00 83.31 190 ALA A N 1
ATOM 1425 C CA . ALA A 1 190 ? -6.116 -3.623 23.004 1.00 83.31 190 ALA A CA 1
ATOM 1426 C C . ALA A 1 190 ? -6.940 -4.642 23.807 1.00 83.31 190 ALA A C 1
ATOM 1428 O O . ALA A 1 190 ? -7.778 -5.354 23.242 1.00 83.31 190 ALA A O 1
ATOM 1429 N N . SER A 1 191 ? -6.698 -4.718 25.118 1.00 80.38 191 SER A N 1
ATOM 1430 C CA . SER A 1 191 ? -7.340 -5.703 25.992 1.00 80.38 191 SER A CA 1
ATOM 1431 C C . SER A 1 191 ? -8.866 -5.653 25.862 1.00 80.38 191 SER A C 1
ATOM 1433 O O . SER A 1 191 ? -9.479 -4.584 25.866 1.00 80.38 191 SER A O 1
ATOM 1435 N N . GLY A 1 192 ? -9.488 -6.823 25.695 1.00 75.38 192 GLY A N 1
ATOM 1436 C CA . GLY A 1 192 ? -10.937 -6.947 25.511 1.00 75.38 192 GLY A CA 1
ATOM 1437 C C . GLY A 1 192 ? -11.460 -6.570 24.119 1.00 75.38 192 GLY A C 1
ATOM 1438 O O . GLY A 1 192 ? -12.642 -6.787 23.851 1.00 75.38 192 GLY A O 1
ATOM 1439 N N . SER A 1 193 ? -10.612 -6.075 23.212 1.00 80.81 193 SER A N 1
ATOM 1440 C CA . SER A 1 193 ? -10.982 -5.884 21.809 1.00 80.81 193 SER A CA 1
ATOM 1441 C C . SER A 1 193 ? -10.696 -7.154 20.999 1.00 80.81 193 SER A C 1
ATOM 1443 O O . SER A 1 193 ? -9.662 -7.800 21.160 1.00 80.81 193 SER A O 1
ATOM 1445 N N . ALA A 1 194 ? -11.634 -7.534 20.132 1.00 87.94 194 ALA A N 1
ATOM 1446 C CA . ALA A 1 194 ? -11.405 -8.540 19.099 1.00 87.94 194 ALA A CA 1
ATOM 1447 C C . ALA A 1 194 ? -11.347 -7.838 17.737 1.00 87.94 194 ALA A C 1
ATOM 1449 O O . ALA A 1 194 ? -12.032 -6.821 17.565 1.00 87.94 194 ALA A O 1
ATOM 1450 N N . PRO A 1 195 ? -10.594 -8.373 16.758 1.00 91.88 195 PRO A N 1
ATOM 1451 C CA . PRO A 1 195 ? -10.640 -7.867 15.395 1.00 91.88 195 PRO A CA 1
ATOM 1452 C C . PRO A 1 195 ? -12.079 -7.784 14.878 1.00 91.88 195 PRO A C 1
ATOM 1454 O O . PRO A 1 195 ? -12.821 -8.770 14.871 1.00 91.88 195 PRO A O 1
ATOM 1457 N N . ALA A 1 196 ? -12.478 -6.599 14.433 1.00 92.38 196 ALA A N 1
ATOM 1458 C CA . ALA A 1 196 ? -13.779 -6.361 13.841 1.00 92.38 196 ALA A CA 1
ATOM 1459 C C . ALA A 1 196 ? -13.743 -6.753 12.363 1.00 92.38 196 ALA A C 1
ATOM 1461 O O . ALA A 1 196 ? -12.980 -6.183 11.581 1.00 92.38 196 ALA A O 1
ATOM 1462 N N . LYS A 1 197 ? -14.593 -7.706 11.969 1.00 94.25 197 LYS A N 1
ATOM 1463 C CA . LYS A 1 197 ? -14.799 -8.042 10.557 1.00 94.25 197 LYS A CA 1
ATOM 1464 C C . LYS A 1 197 ? -15.638 -6.954 9.883 1.00 94.25 197 LYS A C 1
ATOM 1466 O O . LYS A 1 197 ? -16.710 -6.598 10.375 1.00 94.25 197 LYS A O 1
ATOM 1471 N N . GLY A 1 198 ? -15.163 -6.450 8.752 1.00 90.69 198 GLY A N 1
ATOM 1472 C CA . GLY A 1 198 ? -15.889 -5.502 7.917 1.00 90.69 198 GLY A CA 1
ATOM 1473 C C . GLY A 1 198 ? -17.088 -6.164 7.253 1.00 90.69 198 GLY A C 1
ATOM 1474 O O . GLY A 1 198 ? -16.988 -7.271 6.727 1.00 90.69 198 GLY A O 1
ATOM 1475 N N . THR A 1 199 ? -18.227 -5.478 7.255 1.00 92.69 199 THR A N 1
ATOM 1476 C CA . THR A 1 199 ? -19.400 -5.890 6.476 1.00 92.69 199 THR A CA 1
ATOM 1477 C C . THR A 1 199 ? -19.505 -5.001 5.249 1.00 92.69 199 THR A C 1
ATOM 1479 O O . THR A 1 199 ? -19.541 -3.778 5.375 1.00 92.69 199 THR A O 1
ATOM 1482 N N . LYS A 1 200 ? -19.549 -5.608 4.062 1.00 91.69 200 LYS A N 1
ATOM 1483 C CA . LYS A 1 200 ? -19.749 -4.887 2.803 1.00 91.69 200 LYS A CA 1
ATOM 1484 C C . LYS A 1 200 ? -21.122 -4.215 2.815 1.00 91.69 200 LYS A C 1
ATOM 1486 O O . LYS A 1 200 ? -22.140 -4.894 2.934 1.00 91.69 200 LYS A O 1
ATOM 1491 N N . GLU A 1 201 ? -21.142 -2.893 2.699 1.00 92.00 201 GLU A N 1
ATOM 1492 C CA . GLU A 1 201 ? -22.371 -2.097 2.746 1.00 92.00 201 GLU A CA 1
ATOM 1493 C C . GLU A 1 201 ? -22.849 -1.729 1.340 1.00 92.00 201 GLU A C 1
ATOM 1495 O O . GLU A 1 201 ? -24.021 -1.913 1.005 1.00 92.00 201 GLU A O 1
ATOM 1500 N N . ARG A 1 202 ? -21.943 -1.204 0.503 1.00 91.75 202 ARG A N 1
ATOM 1501 C CA . ARG A 1 202 ? -22.286 -0.683 -0.825 1.00 91.75 202 ARG A CA 1
ATOM 1502 C C . ARG A 1 202 ? -21.112 -0.749 -1.800 1.00 91.75 202 ARG A C 1
ATOM 1504 O O . ARG A 1 202 ? -19.966 -0.512 -1.429 1.00 91.75 202 ARG A O 1
ATOM 1511 N N . ASP A 1 203 ? -21.430 -0.976 -3.068 1.00 90.56 203 ASP A N 1
ATOM 1512 C CA . ASP A 1 203 ? -20.526 -0.745 -4.192 1.00 90.56 203 ASP A CA 1
ATOM 1513 C C . ASP A 1 203 ? -20.518 0.747 -4.570 1.00 90.56 203 ASP A C 1
ATOM 1515 O O . ASP A 1 203 ? -21.581 1.330 -4.797 1.00 90.56 203 ASP A O 1
ATOM 1519 N N . LEU A 1 204 ? -19.341 1.375 -4.613 1.00 87.12 204 LEU A N 1
ATOM 1520 C CA . LEU A 1 204 ? -19.196 2.789 -4.976 1.00 87.12 204 LEU A CA 1
ATOM 1521 C C . LEU A 1 204 ? -18.862 2.914 -6.473 1.00 87.12 204 LEU A C 1
ATOM 1523 O O . LEU A 1 204 ? -19.726 2.691 -7.319 1.00 87.12 204 LEU A O 1
ATOM 1527 N N . ALA A 1 205 ? -17.618 3.261 -6.810 1.00 85.50 205 ALA A N 1
ATOM 1528 C CA . ALA A 1 205 ? -17.097 3.283 -8.176 1.00 85.50 205 ALA A CA 1
ATOM 1529 C C . ALA A 1 205 ? -16.533 1.910 -8.596 1.00 85.50 205 ALA A C 1
ATOM 1531 O O . ALA A 1 205 ? -16.488 0.966 -7.806 1.00 85.50 205 ALA A O 1
ATOM 1532 N N . VAL A 1 206 ? -16.088 1.783 -9.852 1.00 81.88 206 VAL A N 1
ATOM 1533 C CA . VAL A 1 206 ? -15.443 0.555 -10.351 1.00 81.88 206 VAL A CA 1
ATOM 1534 C C . VAL A 1 206 ? -14.223 0.237 -9.484 1.00 81.88 206 VAL A C 1
ATOM 1536 O O . VAL A 1 206 ? -13.275 1.009 -9.445 1.00 81.88 206 VAL A O 1
ATOM 1539 N N . GLY A 1 207 ? -14.268 -0.899 -8.786 1.00 83.56 207 GLY A N 1
ATOM 1540 C CA . GLY A 1 207 ? -13.213 -1.344 -7.872 1.00 83.56 207 GLY A CA 1
ATOM 1541 C C . GLY A 1 207 ? -13.376 -0.877 -6.421 1.00 83.56 207 GLY A C 1
ATOM 1542 O O . GLY A 1 207 ? -12.887 -1.567 -5.534 1.00 83.56 207 GLY A O 1
ATOM 1543 N N . ASN A 1 208 ? -14.127 0.194 -6.147 1.00 90.94 208 ASN A N 1
ATOM 1544 C CA . ASN A 1 208 ? -14.260 0.753 -4.797 1.00 90.94 208 ASN A CA 1
ATOM 1545 C C . ASN A 1 208 ? -15.506 0.232 -4.081 1.00 90.94 208 ASN A C 1
ATOM 1547 O O . ASN A 1 208 ? -16.601 0.149 -4.649 1.00 90.94 208 ASN A O 1
ATOM 1551 N N . LYS A 1 209 ? -15.351 -0.080 -2.799 1.00 92.00 209 LYS A N 1
ATOM 1552 C CA . LYS A 1 209 ? -16.377 -0.686 -1.951 1.00 92.00 209 LYS A CA 1
ATOM 1553 C C . LYS A 1 209 ? -16.388 0.002 -0.591 1.00 92.00 209 LYS A C 1
ATOM 1555 O O . LYS A 1 209 ? -15.332 0.319 -0.055 1.00 92.00 209 LYS A O 1
ATOM 1560 N N . LEU A 1 210 ? -17.567 0.196 -0.015 1.00 93.38 210 LEU A N 1
ATOM 1561 C CA . LEU A 1 210 ? -17.718 0.728 1.336 1.00 93.38 210 LEU A CA 1
ATOM 1562 C C . LEU A 1 210 ? -17.935 -0.426 2.321 1.00 93.38 210 LEU A C 1
ATOM 1564 O O . LEU A 1 210 ? -18.879 -1.205 2.154 1.00 93.38 210 LEU A O 1
ATOM 1568 N N . TYR A 1 211 ? -17.081 -0.524 3.340 1.00 93.94 211 TYR A N 1
ATOM 1569 C CA . TYR A 1 211 ? -17.200 -1.518 4.410 1.00 93.94 211 TYR A CA 1
ATOM 1570 C C . TYR A 1 211 ? -17.477 -0.833 5.736 1.00 93.94 211 TYR A C 1
ATOM 1572 O O . TYR A 1 211 ? -16.740 0.071 6.116 1.00 93.94 211 TYR A O 1
ATOM 1580 N N . THR A 1 212 ? -18.499 -1.291 6.455 1.00 94.62 212 THR A N 1
ATOM 1581 C CA . THR A 1 212 ? -18.807 -0.819 7.807 1.00 94.62 212 THR A CA 1
ATOM 1582 C C . THR A 1 212 ? -18.150 -1.723 8.843 1.00 94.62 212 THR A C 1
ATOM 1584 O O . THR A 1 212 ? -18.220 -2.952 8.748 1.00 94.62 212 THR A O 1
ATOM 1587 N N . PHE A 1 213 ? -17.585 -1.115 9.880 1.00 94.19 213 PHE A N 1
ATOM 1588 C CA . PHE A 1 213 ? -16.970 -1.798 11.012 1.00 94.19 213 PHE A CA 1
ATOM 1589 C C . PHE A 1 213 ? -17.672 -1.396 12.311 1.00 94.19 213 PHE A C 1
ATOM 1591 O O . PHE A 1 213 ? -18.222 -0.302 12.450 1.00 94.19 213 PHE A O 1
ATOM 1598 N N . THR A 1 214 ? -17.691 -2.310 13.278 1.00 93.75 214 THR A N 1
ATOM 1599 C CA . THR A 1 214 ? -18.168 -2.052 14.642 1.00 93.75 214 THR A CA 1
ATOM 1600 C C . THR A 1 214 ? -17.113 -2.582 15.597 1.00 93.75 214 THR A C 1
ATOM 1602 O O . THR A 1 214 ? -16.924 -3.794 15.681 1.00 93.75 214 THR A O 1
ATOM 1605 N N . LEU A 1 215 ? -16.402 -1.683 16.278 1.00 91.75 215 LEU A N 1
ATOM 1606 C CA . LEU A 1 215 ? -15.394 -2.084 17.257 1.00 91.75 215 LEU A CA 1
ATOM 1607 C C . LEU A 1 215 ? -16.083 -2.490 18.554 1.00 91.75 215 LEU A C 1
ATOM 1609 O O . LEU A 1 215 ? -17.008 -1.821 19.024 1.00 91.75 215 LEU A O 1
ATOM 1613 N N . LEU A 1 216 ? -15.612 -3.593 19.127 1.00 88.19 216 LEU A N 1
ATOM 1614 C CA . LEU A 1 216 ? -15.997 -3.978 20.474 1.00 88.19 216 LEU A CA 1
ATOM 1615 C C . LEU A 1 216 ? -15.426 -2.971 21.486 1.00 88.19 216 LEU A C 1
ATOM 1617 O O . LEU A 1 216 ? -14.371 -2.386 21.230 1.00 88.19 216 LEU A O 1
ATOM 1621 N N . PRO A 1 217 ? -16.117 -2.754 22.617 1.00 82.38 217 PRO A N 1
ATOM 1622 C CA . PRO A 1 217 ? -15.652 -1.850 23.661 1.00 82.38 217 PRO A CA 1
ATOM 1623 C C . PRO A 1 217 ? -14.270 -2.273 24.162 1.00 82.38 217 PRO A C 1
ATOM 1625 O O . PRO A 1 217 ? -14.127 -3.365 24.711 1.00 82.38 217 PRO A O 1
ATOM 1628 N N . ALA A 1 218 ? -13.269 -1.404 24.026 1.00 84.94 218 ALA A N 1
ATOM 1629 C CA . ALA A 1 218 ? -12.049 -1.560 24.808 1.00 84.94 218 ALA A CA 1
ATOM 1630 C C . ALA A 1 218 ? -12.345 -1.157 26.257 1.00 84.94 218 ALA A C 1
ATOM 1632 O O . ALA A 1 218 ? -13.099 -0.210 26.511 1.00 84.94 218 ALA A O 1
ATOM 1633 N N . THR A 1 219 ? -11.770 -1.878 27.214 1.00 86.75 219 THR A N 1
ATOM 1634 C CA . THR A 1 219 ? -11.972 -1.587 28.641 1.00 86.75 219 THR A CA 1
ATOM 1635 C C . THR A 1 219 ? -11.110 -0.434 29.129 1.00 86.75 219 THR A C 1
ATOM 1637 O O . THR A 1 219 ? -11.468 0.228 30.102 1.00 86.75 219 THR A O 1
ATOM 1640 N N . ASP A 1 220 ? -10.002 -0.183 28.439 1.00 93.06 220 ASP A N 1
ATOM 1641 C CA . ASP A 1 220 ? -8.972 0.744 28.873 1.00 93.06 220 ASP A CA 1
ATOM 1642 C C . ASP A 1 220 ? -9.017 2.012 28.016 1.00 93.06 220 ASP A C 1
ATOM 1644 O O . ASP A 1 220 ? -9.243 1.974 26.807 1.00 93.06 220 ASP A O 1
ATOM 1648 N N . ALA A 1 221 ? -8.835 3.160 28.665 1.00 94.94 221 ALA A N 1
ATOM 1649 C CA . ALA A 1 221 ? -8.648 4.423 27.968 1.00 94.94 221 ALA A CA 1
ATOM 1650 C C . ALA A 1 221 ? -7.212 4.538 27.458 1.00 94.94 221 ALA A C 1
ATOM 1652 O O . ALA A 1 221 ? -6.278 4.091 28.124 1.00 94.94 221 ALA A O 1
ATOM 1653 N N . GLY A 1 222 ? -7.038 5.204 26.325 1.00 95.31 222 GLY A N 1
ATOM 1654 C CA . GLY A 1 222 ? -5.739 5.381 25.697 1.00 95.31 222 GLY A CA 1
ATOM 1655 C C . GLY A 1 222 ? -5.856 5.829 24.249 1.00 95.31 222 GLY A C 1
ATOM 1656 O O . GLY A 1 222 ? -6.957 5.957 23.708 1.00 95.31 222 GLY A O 1
ATOM 1657 N N . ASP A 1 223 ? -4.696 6.042 23.643 1.00 95.69 223 ASP A N 1
ATOM 1658 C CA . ASP A 1 223 ? -4.561 6.320 22.221 1.00 95.69 223 ASP A CA 1
ATOM 1659 C C . ASP A 1 223 ? -4.166 5.025 21.513 1.00 95.69 223 ASP A C 1
ATOM 1661 O O . ASP A 1 223 ? -3.140 4.418 21.826 1.00 95.69 223 ASP A O 1
ATOM 1665 N N . TYR A 1 224 ? -4.992 4.601 20.565 1.00 95.81 224 TYR A N 1
ATOM 1666 C CA . TYR A 1 224 ? -4.813 3.363 19.817 1.00 95.81 224 TYR A CA 1
ATOM 1667 C C . TYR A 1 224 ? -4.654 3.658 18.331 1.00 95.81 224 TYR A C 1
ATOM 1669 O O . TYR A 1 224 ? -5.261 4.585 17.786 1.00 95.81 224 TYR A O 1
ATOM 1677 N N . SER A 1 225 ? -3.875 2.822 17.655 1.00 95.50 225 SER A N 1
ATOM 1678 C CA . SER A 1 225 ? -3.841 2.791 16.197 1.00 95.50 225 SER A CA 1
ATOM 1679 C C . SER A 1 225 ? -4.941 1.874 15.685 1.00 95.50 225 SER A C 1
ATOM 1681 O O . SER A 1 225 ? -5.162 0.780 16.213 1.00 95.50 225 SER A O 1
ATOM 1683 N N . LEU A 1 226 ? -5.625 2.318 14.637 1.00 95.44 226 LEU A N 1
ATOM 1684 C CA . LEU A 1 226 ? -6.591 1.504 13.925 1.00 95.44 226 LEU A CA 1
ATOM 1685 C C . LEU A 1 226 ? -5.850 0.793 12.793 1.00 95.44 226 LEU A C 1
ATOM 1687 O O . LEU A 1 226 ? -5.460 1.423 11.807 1.00 95.44 226 LEU A O 1
ATOM 1691 N N . CYS A 1 227 ? -5.624 -0.508 12.959 1.00 95.56 227 CYS A N 1
ATOM 1692 C CA . CYS A 1 227 ? -4.816 -1.293 12.038 1.00 95.56 227 CYS A CA 1
ATOM 1693 C C . CYS A 1 227 ? -5.680 -2.254 11.225 1.00 95.56 227 CYS A C 1
ATOM 1695 O O . CYS A 1 227 ? -6.574 -2.911 11.754 1.00 95.56 227 CYS A O 1
ATOM 1697 N N . PHE A 1 228 ? -5.412 -2.335 9.928 1.00 94.56 228 PHE A N 1
ATOM 1698 C CA . PHE A 1 228 ? -6.143 -3.141 8.963 1.00 94.56 228 PHE A CA 1
ATOM 1699 C C . PHE A 1 228 ? -5.355 -4.390 8.569 1.00 94.56 228 PHE A C 1
ATOM 1701 O O . PHE A 1 228 ? -4.127 -4.365 8.433 1.00 94.56 228 PHE A O 1
ATOM 1708 N N . CYS A 1 229 ? -6.099 -5.470 8.353 1.00 92.81 229 CYS A N 1
ATOM 1709 C CA . CYS A 1 229 ? -5.605 -6.743 7.864 1.00 92.81 229 CYS A CA 1
ATOM 1710 C C . CYS A 1 229 ? -6.618 -7.355 6.892 1.00 92.81 229 CYS A C 1
ATOM 1712 O O . CYS A 1 229 ? -7.836 -7.236 7.058 1.00 92.81 229 CYS A O 1
ATOM 1714 N N . LYS A 1 230 ? -6.103 -8.036 5.873 1.00 86.06 230 LYS A N 1
ATOM 1715 C CA . LYS A 1 230 ? -6.889 -8.855 4.956 1.00 86.06 230 LYS A CA 1
ATOM 1716 C C . LYS A 1 230 ? -6.444 -10.296 5.127 1.00 86.06 230 LYS A C 1
ATOM 1718 O O . LYS A 1 230 ? -5.242 -10.512 5.201 1.00 86.06 230 LYS A O 1
ATOM 1723 N N . GLU A 1 231 ? -7.412 -11.214 5.124 1.00 85.38 231 GLU A N 1
ATOM 1724 C CA . GLU A 1 231 ? -7.309 -12.684 5.193 1.00 85.38 231 GLU A CA 1
ATOM 1725 C C . GLU A 1 231 ? -8.008 -13.261 6.426 1.00 85.38 231 GLU A C 1
ATOM 1727 O O . GLU A 1 231 ? -8.139 -12.635 7.476 1.00 85.38 231 GLU A O 1
ATOM 1732 N N . ALA A 1 232 ? -8.423 -14.522 6.312 1.00 82.44 232 ALA A N 1
ATOM 1733 C CA . ALA A 1 232 ? -8.968 -15.271 7.437 1.00 82.44 232 ALA A CA 1
ATOM 1734 C C . ALA A 1 232 ? -7.950 -15.443 8.584 1.00 82.44 232 ALA A C 1
ATOM 1736 O O . ALA A 1 232 ? -8.360 -15.612 9.730 1.00 82.44 232 ALA A O 1
ATOM 1737 N N . ALA A 1 233 ? -6.641 -15.368 8.306 1.00 85.12 233 ALA A N 1
ATOM 1738 C CA . ALA A 1 233 ? -5.592 -15.430 9.327 1.00 85.12 233 ALA A CA 1
ATOM 1739 C C . ALA A 1 233 ? -5.711 -14.290 10.358 1.00 85.12 233 ALA A C 1
ATOM 1741 O O . ALA A 1 233 ? -5.540 -14.528 11.556 1.00 85.12 233 ALA A O 1
ATOM 1742 N N . CYS A 1 234 ? -6.152 -13.102 9.920 1.00 90.00 234 CYS A N 1
ATOM 1743 C CA . CYS A 1 234 ? -6.379 -11.937 10.779 1.00 90.00 234 CYS A CA 1
ATOM 1744 C C . CYS A 1 234 ? -7.442 -12.189 11.858 1.00 90.00 234 CYS A C 1
ATOM 1746 O O . CYS A 1 234 ? -7.458 -11.517 12.889 1.00 90.00 234 CYS A O 1
ATOM 1748 N N . ALA A 1 235 ? -8.340 -13.158 11.643 1.00 88.75 235 ALA A N 1
ATOM 1749 C CA . ALA A 1 235 ? -9.364 -13.517 12.619 1.00 88.75 235 ALA A CA 1
ATOM 1750 C C . ALA A 1 235 ? -8.763 -14.068 13.922 1.00 88.75 235 ALA A C 1
ATOM 1752 O O . ALA A 1 235 ? -9.427 -14.037 14.956 1.00 88.75 235 ALA A O 1
ATOM 1753 N N . SER A 1 236 ? -7.514 -14.552 13.882 1.00 89.12 236 SER A N 1
ATOM 1754 C CA . SER A 1 236 ? -6.778 -14.991 15.071 1.00 89.12 236 SER A CA 1
ATOM 1755 C C . SER A 1 236 ? -6.402 -13.838 16.008 1.00 89.12 236 SER A C 1
ATOM 1757 O O . SER A 1 236 ? -6.184 -14.074 17.194 1.00 89.12 236 SER A O 1
ATOM 1759 N N . GLY A 1 237 ? -6.344 -12.602 15.494 1.00 87.69 237 GLY A N 1
ATOM 1760 C CA . GLY A 1 237 ? -5.925 -11.436 16.265 1.00 87.69 237 GLY A CA 1
ATOM 1761 C C . GLY A 1 237 ? -4.425 -11.391 16.558 1.00 87.69 237 GLY A C 1
ATOM 1762 O O . GLY A 1 237 ? -4.029 -10.799 17.557 1.00 87.69 237 GLY A O 1
ATOM 1763 N N . ALA A 1 238 ? -3.574 -12.006 15.732 1.00 89.44 238 ALA A N 1
ATOM 1764 C CA . ALA A 1 238 ? -2.135 -11.807 15.862 1.00 89.44 238 ALA A CA 1
ATOM 1765 C C . ALA A 1 238 ? -1.774 -10.353 15.472 1.00 89.44 238 ALA A C 1
ATOM 1767 O O . ALA A 1 238 ? -2.055 -9.947 14.344 1.00 89.44 238 ALA A O 1
ATOM 1768 N N . PRO A 1 239 ? -1.150 -9.554 16.358 1.00 87.06 239 PRO A N 1
ATOM 1769 C CA . PRO A 1 239 ? -0.870 -8.138 16.095 1.00 87.06 239 PRO A CA 1
ATOM 1770 C C . PRO A 1 239 ? -0.046 -7.891 14.822 1.00 87.06 239 PRO A C 1
ATOM 1772 O O . PRO A 1 239 ? -0.338 -6.963 14.071 1.00 87.06 239 PRO A O 1
ATOM 1775 N N . GLY A 1 240 ? 0.930 -8.762 14.535 1.00 87.19 240 GLY A N 1
ATOM 1776 C CA . GLY A 1 240 ? 1.793 -8.666 13.351 1.00 87.19 240 GLY A CA 1
ATOM 1777 C C . GLY A 1 240 ? 1.071 -8.841 12.009 1.00 87.19 240 GLY A C 1
ATOM 1778 O O . GLY A 1 240 ? 1.616 -8.466 10.969 1.00 87.19 240 GLY A O 1
ATOM 1779 N N . ASP A 1 241 ? -0.164 -9.352 12.013 1.00 90.44 241 ASP A N 1
ATOM 1780 C CA . ASP A 1 241 ? -0.974 -9.459 10.798 1.00 90.44 241 ASP A CA 1
ATOM 1781 C C . ASP A 1 241 ? -1.565 -8.094 10.387 1.00 90.44 241 ASP A C 1
ATOM 1783 O O . ASP A 1 241 ? -1.826 -7.854 9.205 1.00 90.44 241 ASP A O 1
ATOM 1787 N N . PHE A 1 242 ? -1.714 -7.157 11.332 1.00 92.44 242 PHE A N 1
ATOM 1788 C CA . PHE A 1 242 ? -2.322 -5.843 11.117 1.00 92.44 242 PHE A CA 1
ATOM 1789 C C . PHE A 1 242 ? -1.273 -4.772 10.789 1.00 92.44 242 PHE A C 1
ATOM 1791 O O . PHE A 1 242 ? -0.909 -3.928 11.608 1.00 92.44 242 PHE A O 1
ATOM 1798 N N . SER A 1 243 ? -0.783 -4.790 9.550 1.00 91.12 243 SER A N 1
ATOM 1799 C CA . SER A 1 243 ? 0.332 -3.939 9.115 1.00 91.12 243 SER A CA 1
ATOM 1800 C C . SER A 1 243 ? -0.064 -2.574 8.539 1.00 91.12 243 SER A C 1
ATOM 1802 O O . SER A 1 243 ? 0.816 -1.756 8.286 1.00 91.12 243 SER A O 1
ATOM 1804 N N . VAL A 1 244 ? -1.350 -2.312 8.283 1.00 92.50 244 VAL A N 1
ATOM 1805 C CA . VAL A 1 244 ? -1.794 -1.096 7.573 1.00 92.50 244 VAL A CA 1
ATOM 1806 C C . VAL A 1 244 ? -2.495 -0.143 8.526 1.00 92.50 244 VAL A C 1
ATOM 1808 O O . VAL A 1 244 ? -3.518 -0.508 9.091 1.00 92.50 244 VAL A O 1
ATOM 1811 N N . SER A 1 245 ? -1.995 1.082 8.681 1.00 94.56 245 SER A N 1
ATOM 1812 C CA . SER A 1 245 ? -2.719 2.104 9.444 1.00 94.56 245 SER A CA 1
ATOM 1813 C C . SER A 1 245 ? -3.871 2.672 8.627 1.00 94.56 245 SER A C 1
ATOM 1815 O O . SER A 1 245 ? -3.667 3.115 7.497 1.00 94.56 245 SER A O 1
ATOM 1817 N N . VAL A 1 246 ? -5.071 2.662 9.205 1.00 95.62 246 VAL A N 1
ATOM 1818 C CA . VAL A 1 246 ? -6.257 3.327 8.643 1.00 95.62 246 VAL A CA 1
ATOM 1819 C C . VAL A 1 246 ? -6.656 4.578 9.418 1.00 95.62 246 VAL A C 1
ATOM 1821 O O . VAL A 1 246 ? -7.525 5.324 8.969 1.00 95.62 246 VAL A O 1
ATOM 1824 N N . GLY A 1 247 ? -6.038 4.808 10.575 1.00 95.56 247 GLY A N 1
ATOM 1825 C CA . GLY A 1 247 ? -6.387 5.919 11.440 1.00 95.56 247 GLY A CA 1
ATOM 1826 C C . GLY A 1 247 ? -5.978 5.722 12.895 1.00 95.56 247 GLY A C 1
ATOM 1827 O O . GLY A 1 247 ? -5.200 4.826 13.233 1.00 95.56 247 GLY A O 1
ATOM 1828 N N . SER A 1 248 ? -6.543 6.550 13.763 1.00 95.81 248 SER A N 1
ATOM 1829 C CA . SER A 1 248 ? -6.371 6.492 15.212 1.00 95.81 248 SER A CA 1
ATOM 1830 C C . SER A 1 248 ? -7.712 6.480 15.940 1.00 95.81 248 SER A C 1
ATOM 1832 O O . SER A 1 248 ? -8.735 6.972 15.451 1.00 95.81 248 SER A O 1
ATOM 1834 N N . VAL A 1 249 ? -7.705 5.897 17.136 1.00 96.06 249 VAL A N 1
ATOM 1835 C CA . VAL A 1 249 ? -8.855 5.868 18.036 1.00 96.06 249 VAL A CA 1
ATOM 1836 C C . VAL A 1 249 ? -8.424 6.351 19.411 1.00 96.06 249 VAL A C 1
ATOM 1838 O O . VAL A 1 249 ? -7.512 5.787 20.008 1.00 96.06 249 VAL A O 1
ATOM 1841 N N . ILE A 1 250 ? -9.101 7.375 19.921 1.00 96.44 250 ILE A N 1
ATOM 1842 C CA . ILE A 1 250 ? -8.910 7.877 21.283 1.00 96.44 250 ILE A CA 1
ATOM 1843 C C . ILE A 1 250 ? -10.040 7.327 22.141 1.00 96.44 250 ILE A C 1
ATOM 1845 O O . ILE A 1 250 ? -11.214 7.642 21.927 1.00 96.44 250 ILE A O 1
ATOM 1849 N N . ILE A 1 251 ? -9.696 6.521 23.137 1.00 95.94 251 ILE A N 1
ATOM 1850 C CA . ILE A 1 251 ? -10.662 5.970 24.084 1.00 95.94 251 ILE A CA 1
ATOM 1851 C C . ILE A 1 251 ? -10.557 6.768 25.373 1.00 95.94 251 ILE A C 1
ATOM 1853 O O . ILE A 1 251 ? -9.532 6.754 26.048 1.00 95.94 251 ILE A O 1
ATOM 1857 N N . LYS A 1 252 ? -11.621 7.491 25.717 1.00 96.31 252 LYS A N 1
ATOM 1858 C CA . LYS A 1 252 ? -11.696 8.324 26.921 1.00 96.31 252 LYS A CA 1
ATOM 1859 C C . LYS A 1 252 ? -12.251 7.507 28.081 1.00 96.31 252 LYS A C 1
ATOM 1861 O O . LYS A 1 252 ? -13.159 6.698 27.903 1.00 96.31 252 LYS A O 1
ATOM 1866 N N . GLN A 1 253 ? -11.747 7.746 29.291 1.00 95.56 253 GLN A N 1
ATOM 1867 C CA . GLN A 1 253 ? -12.385 7.203 30.490 1.00 95.56 253 GLN A CA 1
ATOM 1868 C C . GLN A 1 253 ? -13.805 7.754 30.610 1.00 95.56 253 GLN A C 1
ATOM 1870 O O . GLN A 1 253 ? -14.056 8.920 30.288 1.00 95.56 253 GLN A O 1
ATOM 1875 N N . ARG A 1 254 ? -14.735 6.936 31.113 1.00 92.88 254 ARG A N 1
ATOM 1876 C CA . ARG A 1 254 ? -16.051 7.447 31.487 1.00 92.88 254 ARG A CA 1
ATOM 1877 C C . ARG A 1 254 ? -15.848 8.410 32.650 1.00 92.88 254 ARG A C 1
ATOM 1879 O O . ARG A 1 254 ? -15.564 7.985 33.768 1.00 92.88 254 ARG A O 1
ATOM 1886 N N . THR A 1 255 ? -16.010 9.703 32.398 1.00 89.94 255 THR A N 1
ATOM 1887 C CA . THR A 1 255 ? -16.107 10.684 33.473 1.00 89.94 255 THR A CA 1
ATOM 1888 C C . THR A 1 255 ? -17.392 10.370 34.219 1.00 89.94 255 THR A C 1
ATOM 1890 O O . THR A 1 255 ? -18.484 10.716 33.771 1.00 89.94 255 THR A O 1
ATOM 1893 N N . THR A 1 256 ? -17.290 9.658 35.340 1.00 86.12 256 THR A N 1
ATOM 1894 C CA . THR A 1 256 ? -18.362 9.667 36.324 1.00 86.12 256 THR A CA 1
ATOM 1895 C C . THR A 1 256 ? -18.408 11.096 36.816 1.00 86.12 256 THR A C 1
ATOM 1897 O O . THR A 1 256 ? -17.629 11.484 37.689 1.00 86.12 256 THR A O 1
ATOM 1900 N N . THR A 1 257 ? -19.255 11.913 36.194 1.00 78.44 257 THR A N 1
ATOM 1901 C CA . THR A 1 257 ? -19.688 13.157 36.800 1.00 78.44 257 THR A CA 1
ATOM 1902 C C . THR A 1 257 ? -20.394 12.713 38.064 1.00 78.44 257 THR A C 1
ATOM 1904 O O . THR A 1 257 ? -21.578 12.384 38.063 1.00 78.44 257 THR A O 1
ATOM 1907 N N . THR A 1 258 ? -19.626 12.609 39.143 1.00 70.94 258 THR A N 1
ATOM 1908 C CA . THR A 1 258 ? -20.148 12.736 40.485 1.00 70.94 258 THR A CA 1
ATOM 1909 C C . THR A 1 258 ? -20.676 14.161 40.511 1.00 70.94 258 THR A C 1
ATOM 1911 O O . THR A 1 258 ? -19.992 15.080 40.948 1.00 70.94 258 THR A O 1
ATOM 1914 N N . GLU A 1 259 ? -21.863 14.373 39.934 1.00 65.88 259 GLU A N 1
ATOM 1915 C CA . GLU A 1 259 ? -22.749 15.403 40.433 1.00 65.88 259 GLU A CA 1
ATOM 1916 C C . GLU A 1 259 ? -22.904 15.020 41.893 1.00 65.88 259 GLU A C 1
ATOM 1918 O O . GLU A 1 259 ? -23.659 14.115 42.241 1.00 65.88 259 GLU A O 1
ATOM 1923 N N . GLU A 1 260 ? -22.061 15.616 42.734 1.00 64.31 260 GLU A N 1
ATOM 1924 C CA . GLU A 1 260 ? -22.326 15.713 44.148 1.00 64.31 260 GLU A CA 1
ATOM 1925 C C . GLU A 1 260 ? -23.764 16.218 44.205 1.00 64.31 260 GLU A C 1
ATOM 1927 O O . GLU A 1 260 ? -24.017 17.325 43.707 1.00 64.31 260 GLU A O 1
ATOM 1932 N N . PRO A 1 261 ? -24.728 15.401 44.671 1.00 67.75 261 PRO A N 1
ATOM 1933 C CA . PRO A 1 261 ? -26.089 15.859 44.808 1.00 67.75 261 PRO A CA 1
ATOM 1934 C C . PRO A 1 261 ? -26.017 16.946 45.866 1.00 67.75 261 PRO A C 1
ATOM 1936 O O . PRO A 1 261 ? -26.074 16.681 47.065 1.00 67.75 261 PRO A O 1
ATOM 1939 N N . THR A 1 262 ? -25.815 18.183 45.419 1.00 66.25 262 THR A N 1
ATOM 1940 C CA . THR A 1 262 ? -25.883 19.353 46.264 1.00 66.25 262 THR A CA 1
ATOM 1941 C C . THR A 1 262 ? -27.358 19.458 46.581 1.00 66.25 262 THR A C 1
ATOM 1943 O O . THR A 1 262 ? -28.147 20.057 45.854 1.00 66.25 262 THR A O 1
ATOM 1946 N N . SER A 1 263 ? -27.752 18.777 47.650 1.00 62.69 263 SER A N 1
ATOM 1947 C CA . SER A 1 263 ? -29.054 18.870 48.275 1.00 62.69 263 SER A CA 1
ATOM 1948 C C . SER A 1 263 ? -29.175 20.259 48.899 1.00 62.69 263 SER A C 1
ATOM 1950 O O . SER A 1 263 ? -29.199 20.414 50.121 1.00 62.69 263 SER A O 1
ATOM 1952 N N . THR A 1 264 ? -29.219 21.302 48.070 1.00 59.34 264 THR A N 1
ATOM 1953 C CA . THR A 1 264 ? -29.702 22.608 48.494 1.00 59.34 264 THR A CA 1
ATOM 1954 C C . THR A 1 264 ? -31.217 22.520 48.517 1.00 59.34 264 THR A C 1
ATOM 1956 O O . THR A 1 264 ? -31.920 22.792 47.548 1.00 59.34 264 THR A O 1
ATOM 1959 N N . THR A 1 265 ? -31.716 22.093 49.669 1.00 55.25 265 THR A N 1
ATOM 1960 C CA . THR A 1 265 ? -33.119 22.197 50.052 1.00 55.25 265 THR A CA 1
ATOM 1961 C C . THR A 1 265 ? -33.449 23.684 50.224 1.00 55.25 265 THR A C 1
ATOM 1963 O O . THR A 1 265 ? -33.484 24.196 51.339 1.00 55.25 265 THR A O 1
ATOM 1966 N N . THR A 1 266 ? -33.638 24.424 49.130 1.00 58.56 266 THR A N 1
ATOM 1967 C CA . THR A 1 266 ? -34.267 25.748 49.185 1.00 58.56 266 THR A CA 1
ATOM 1968 C C . THR A 1 266 ? -35.760 25.553 48.984 1.00 58.56 266 THR A C 1
ATOM 1970 O O . THR A 1 266 ? -36.254 25.377 47.875 1.00 58.56 266 THR A O 1
ATOM 1973 N N . SER A 1 267 ? -36.482 25.558 50.100 1.00 57.66 267 SER A N 1
ATOM 1974 C CA . SER A 1 267 ? -37.934 25.653 50.154 1.00 57.66 267 SER A CA 1
ATOM 1975 C C . SER A 1 267 ? -38.389 26.991 49.560 1.00 57.66 267 SER A C 1
ATOM 1977 O O . SER A 1 267 ? -38.407 28.011 50.252 1.00 57.66 267 SER A O 1
ATOM 1979 N N . THR A 1 268 ? -38.750 27.002 48.279 1.00 60.75 268 THR A N 1
ATOM 1980 C CA . THR A 1 268 ? -39.471 28.119 47.660 1.00 60.75 268 THR A CA 1
ATOM 1981 C C . THR A 1 268 ? -40.979 27.946 47.909 1.00 60.75 268 THR A C 1
ATOM 1983 O O . THR A 1 268 ? -41.510 26.870 47.631 1.00 60.75 268 THR A O 1
ATOM 1986 N N . PRO A 1 269 ? -41.693 28.960 48.437 1.00 59.00 269 PRO A N 1
ATOM 1987 C CA . PRO A 1 269 ? -43.134 28.883 48.665 1.00 59.00 269 PRO A CA 1
ATOM 1988 C C . PRO A 1 269 ? -43.922 28.871 47.348 1.00 59.00 269 PRO A C 1
ATOM 1990 O O . PRO A 1 269 ? -43.629 29.633 46.428 1.00 59.00 269 PRO A O 1
ATOM 1993 N N . LEU A 1 270 ? -44.954 28.028 47.304 1.00 55.06 270 LEU A N 1
ATOM 1994 C CA . LEU A 1 270 ? -45.955 27.934 46.239 1.00 55.06 270 LEU A CA 1
ATOM 1995 C C . LEU A 1 270 ? -46.686 29.271 46.000 1.00 55.06 270 LEU A C 1
ATOM 1997 O O . LEU A 1 270 ? -47.239 29.825 46.954 1.00 55.06 270 LEU A O 1
ATOM 2001 N N . PRO A 1 271 ? -46.817 29.743 44.747 1.00 65.81 271 PRO A N 1
ATOM 2002 C CA . PRO A 1 271 ? -47.914 30.618 44.360 1.00 65.81 271 PRO A CA 1
ATOM 2003 C C . PRO A 1 271 ? -49.193 29.800 44.065 1.00 65.81 271 PRO A C 1
ATOM 2005 O O . PRO A 1 271 ? -49.109 28.649 43.626 1.00 65.81 271 PRO A O 1
ATOM 2008 N N . PRO A 1 272 ? -50.386 30.368 44.321 1.00 59.28 272 PRO A N 1
ATOM 2009 C CA . PRO A 1 272 ? -51.658 29.664 44.203 1.00 59.28 272 PRO A CA 1
ATOM 2010 C C . PRO A 1 272 ? -52.105 29.446 42.752 1.00 59.28 272 PRO A C 1
ATOM 2012 O O . PRO A 1 272 ? -51.851 30.257 41.862 1.00 59.28 272 PRO A O 1
ATOM 2015 N N . SER A 1 273 ? -52.829 28.338 42.578 1.00 52.69 273 SER A N 1
ATOM 2016 C CA . SER A 1 273 ? -53.527 27.889 41.376 1.00 52.69 273 SER A CA 1
ATOM 2017 C C . SER A 1 273 ? -54.294 28.989 40.644 1.00 52.69 273 SER A C 1
ATOM 2019 O O . SER A 1 273 ? -55.097 29.696 41.252 1.00 52.69 273 SER A O 1
ATOM 2021 N N . GLN A 1 274 ? -54.174 29.003 39.315 1.00 48.88 274 GLN A N 1
ATOM 2022 C CA . GLN A 1 274 ? -55.281 29.385 38.443 1.00 48.88 274 GLN A CA 1
ATOM 2023 C C . GLN A 1 274 ? -55.510 28.322 37.370 1.00 48.88 274 GLN A C 1
ATOM 2025 O O . GLN A 1 274 ? -54.621 27.944 36.609 1.00 48.88 274 GLN A O 1
ATOM 2030 N N . THR A 1 275 ? -56.738 27.828 37.420 1.00 51.75 275 THR A N 1
ATOM 2031 C CA . THR A 1 275 ? -57.503 27.051 36.455 1.00 51.75 275 THR A CA 1
ATOM 2032 C C . THR A 1 275 ? -57.642 27.823 35.141 1.00 51.75 275 THR A C 1
ATOM 2034 O O . THR A 1 275 ? -57.904 29.018 35.189 1.00 51.75 275 THR A O 1
ATOM 2037 N N . ASP A 1 276 ? -57.480 27.162 33.992 1.00 46.16 276 ASP A N 1
ATOM 2038 C CA . ASP A 1 276 ? -58.527 27.034 32.960 1.00 46.16 276 ASP A CA 1
ATOM 2039 C C . ASP A 1 276 ? -57.992 26.408 31.652 1.00 46.16 276 ASP A C 1
ATOM 2041 O O . ASP A 1 276 ? -56.892 26.687 31.180 1.00 46.16 276 ASP A O 1
ATOM 2045 N N . ALA A 1 277 ? -58.807 25.505 31.098 1.00 47.12 277 ALA A N 1
ATOM 2046 C CA . ALA A 1 277 ? -58.736 24.902 29.756 1.00 47.12 277 ALA A CA 1
ATOM 2047 C C . ALA A 1 277 ? -59.247 25.918 28.681 1.00 47.12 277 ALA A C 1
ATOM 2049 O O . ALA A 1 277 ? -59.589 27.027 29.091 1.00 47.12 277 ALA A O 1
ATOM 2050 N N . PRO A 1 278 ? -59.431 25.622 27.359 1.00 60.25 278 PRO A N 1
ATOM 2051 C CA . PRO A 1 278 ? -59.340 24.344 26.628 1.00 60.25 278 PRO A CA 1
ATOM 2052 C C . PRO A 1 278 ? -58.740 24.380 25.183 1.00 60.25 278 PRO A C 1
ATOM 2054 O O . PRO A 1 278 ? -58.477 25.424 24.603 1.00 60.25 278 PRO A O 1
ATOM 2057 N N . SER A 1 279 ? -58.589 23.173 24.611 1.00 47.72 279 SER A N 1
ATOM 2058 C CA . SER A 1 279 ? -58.778 22.714 23.209 1.00 47.72 279 SER A CA 1
ATOM 2059 C C . SER A 1 279 ? -58.428 23.568 21.965 1.00 47.72 279 SER A C 1
ATOM 2061 O O . SER A 1 279 ? -59.014 24.615 21.720 1.00 47.72 279 SER A O 1
ATOM 2063 N N . GLY A 1 280 ? -57.672 22.947 21.041 1.00 39.19 280 GLY A N 1
ATOM 2064 C CA . GLY A 1 280 ? -57.632 23.215 19.584 1.00 39.19 280 GLY A CA 1
ATOM 2065 C C . GLY A 1 280 ? -56.438 22.489 18.928 1.00 39.19 280 GLY A C 1
ATOM 2066 O O . GLY A 1 280 ? -55.307 22.755 19.305 1.00 39.19 280 GLY A O 1
ATOM 2067 N N . VAL A 1 281 ? -56.600 21.407 18.143 1.00 46.25 281 VAL A N 1
ATOM 2068 C CA . VAL A 1 281 ? -56.808 21.393 16.668 1.00 46.25 281 VAL A CA 1
ATOM 2069 C C . VAL A 1 281 ? -55.734 22.263 15.970 1.00 46.25 281 VAL A C 1
ATOM 2071 O O . VAL A 1 281 ? -55.682 23.458 16.207 1.00 46.25 281 VAL A O 1
ATOM 2074 N N . THR A 1 282 ? -54.789 21.779 15.148 1.00 39.62 282 THR A N 1
ATOM 2075 C CA . THR A 1 282 ? -54.960 21.218 13.789 1.00 39.62 282 THR A CA 1
ATOM 2076 C C . THR A 1 282 ? -53.583 20.801 13.204 1.00 39.62 282 THR A C 1
ATOM 2078 O O . THR A 1 282 ? -52.591 21.481 13.431 1.00 39.62 282 THR A O 1
ATOM 2081 N N . SER A 1 283 ? -53.596 19.753 12.371 1.00 41.94 283 SER A N 1
ATOM 2082 C CA . SER A 1 283 ? -52.905 19.600 11.068 1.00 41.94 283 SER A CA 1
ATOM 2083 C C . SER A 1 283 ? -51.385 19.401 10.916 1.00 41.94 283 SER A C 1
ATOM 2085 O O . SER A 1 283 ? -50.558 20.258 11.203 1.00 41.94 283 SER A O 1
ATOM 2087 N N . ALA A 1 284 ? -51.077 18.275 10.261 1.00 47.78 284 ALA A N 1
ATOM 2088 C CA . ALA A 1 284 ? -49.859 17.954 9.521 1.00 47.78 284 ALA A CA 1
ATOM 2089 C C . ALA A 1 284 ? -49.708 18.789 8.229 1.00 47.78 284 ALA A C 1
ATOM 2091 O O . ALA A 1 284 ? -50.722 19.109 7.602 1.00 47.78 284 ALA A O 1
ATOM 2092 N N . PRO A 1 285 ? -48.475 19.035 7.749 1.00 56.91 285 PRO A N 1
ATOM 2093 C CA . PRO A 1 285 ? -48.226 19.397 6.362 1.00 56.91 285 PRO A CA 1
ATOM 2094 C C . PRO A 1 285 ? -47.665 18.226 5.546 1.00 56.91 285 PRO A C 1
ATOM 2096 O O . PRO A 1 285 ? -46.698 17.558 5.911 1.00 56.91 285 PRO A O 1
ATOM 2099 N N . SER A 1 286 ? -48.323 18.036 4.410 1.00 42.00 286 SER A N 1
ATOM 2100 C CA . SER A 1 286 ? -48.048 17.118 3.316 1.00 42.00 286 SER A CA 1
ATOM 2101 C C . SER A 1 286 ? -46.726 17.385 2.591 1.00 42.00 286 SER A C 1
ATOM 2103 O O . SER A 1 286 ? -46.235 18.510 2.520 1.00 42.00 286 SER A O 1
ATOM 2105 N N . ALA A 1 287 ? -46.223 16.325 1.961 1.00 46.81 287 ALA A N 1
ATOM 2106 C CA . ALA A 1 287 ? -45.166 16.337 0.960 1.00 46.81 287 ALA A CA 1
ATOM 2107 C C . ALA A 1 287 ? -45.509 17.179 -0.288 1.00 46.81 287 ALA A C 1
ATOM 2109 O O . ALA A 1 287 ? -46.663 17.202 -0.723 1.00 46.81 287 ALA A O 1
ATOM 2110 N N . PRO A 1 288 ? -44.489 17.735 -0.955 1.00 55.97 288 PRO A N 1
ATOM 2111 C CA . PRO A 1 288 ? -44.428 17.848 -2.408 1.00 55.97 288 PRO A CA 1
ATOM 2112 C C . PRO A 1 288 ? -43.279 16.952 -2.913 1.00 55.97 288 PRO A C 1
ATOM 2114 O O . PRO A 1 288 ? -42.277 16.766 -2.237 1.00 55.97 288 PRO A O 1
ATOM 2117 N N . GLY A 1 289 ? -43.303 16.317 -4.072 1.00 41.94 289 GLY A N 1
ATOM 2118 C CA . GLY A 1 289 ? -44.037 16.578 -5.293 1.00 41.94 289 GLY A CA 1
ATOM 2119 C C . GLY A 1 289 ? -43.118 16.087 -6.410 1.00 41.94 289 GLY A C 1
ATOM 2120 O O . GLY A 1 289 ? -41.996 16.561 -6.561 1.00 41.94 289 GLY A O 1
ATOM 2121 N N . THR A 1 290 ? -43.571 15.070 -7.128 1.00 45.25 290 THR A N 1
ATOM 2122 C CA . THR A 1 290 ? -42.889 14.425 -8.247 1.00 45.25 290 THR A CA 1
ATOM 2123 C C . THR A 1 290 ? -42.732 15.423 -9.397 1.00 45.25 290 THR A C 1
ATOM 2125 O O . THR A 1 290 ? -43.729 15.883 -9.949 1.00 45.25 290 THR A O 1
ATOM 2128 N N . GLY A 1 291 ? -41.495 15.756 -9.768 1.00 40.56 291 GLY A N 1
ATOM 2129 C CA . GLY A 1 291 ? -41.178 16.606 -10.917 1.00 40.56 291 GLY A CA 1
ATOM 2130 C C . GLY A 1 291 ? -40.232 15.879 -11.863 1.00 40.56 291 GLY A C 1
ATOM 2131 O O . GLY A 1 291 ? -39.029 15.841 -11.629 1.00 40.56 291 GLY A O 1
ATOM 2132 N N . GLY A 1 292 ? -40.787 15.270 -12.910 1.00 41.84 292 GLY A N 1
ATOM 2133 C CA . GLY A 1 292 ? -40.017 14.711 -14.014 1.00 41.84 292 GLY A CA 1
ATOM 2134 C C . GLY A 1 292 ? -39.573 15.806 -14.979 1.00 41.84 292 GLY A C 1
ATOM 2135 O O . GLY A 1 292 ? -40.394 16.616 -15.400 1.00 41.84 292 GLY A O 1
ATOM 2136 N N . ILE A 1 293 ? -38.294 15.794 -15.359 1.00 44.28 293 ILE A N 1
ATOM 2137 C CA . ILE A 1 293 ? -37.792 16.478 -16.553 1.00 44.28 293 ILE A CA 1
ATOM 2138 C C . ILE A 1 293 ? -36.744 15.573 -17.209 1.00 44.28 293 ILE A C 1
ATOM 2140 O O . ILE A 1 293 ? -35.605 15.470 -16.766 1.00 44.28 293 ILE A O 1
ATOM 2144 N N . THR A 1 294 ? -37.153 14.907 -18.283 1.00 44.19 294 THR A N 1
ATOM 2145 C CA . THR A 1 294 ? -36.276 14.484 -19.380 1.00 44.19 294 THR A CA 1
ATOM 2146 C C . THR A 1 294 ? -35.803 15.704 -20.168 1.00 44.19 294 THR A C 1
ATOM 2148 O O . THR A 1 294 ? -36.619 16.582 -20.455 1.00 44.19 294 THR A O 1
ATOM 2151 N N . PRO A 1 295 ? -34.563 15.681 -20.674 1.00 51.62 295 PRO A N 1
ATOM 2152 C CA . PRO A 1 295 ? -34.361 16.092 -22.056 1.00 51.62 295 PRO A CA 1
ATOM 2153 C C . PRO A 1 295 ? -33.660 15.012 -22.889 1.00 51.62 295 PRO A C 1
ATOM 2155 O O . PRO A 1 295 ? -32.746 14.319 -22.449 1.00 51.62 295 PRO A O 1
ATOM 2158 N N . ALA A 1 296 ? -34.156 14.890 -24.118 1.00 38.72 296 ALA A N 1
ATOM 2159 C CA . ALA A 1 296 ? -33.626 14.079 -25.202 1.00 38.72 296 ALA A CA 1
ATOM 2160 C C . ALA A 1 296 ? -32.267 14.610 -25.721 1.00 38.72 296 ALA A C 1
ATOM 2162 O O . ALA A 1 296 ? -31.936 15.774 -25.485 1.00 38.72 296 ALA A O 1
ATOM 2163 N N . PRO A 1 297 ? -31.502 13.790 -26.470 1.00 55.81 297 PRO A N 1
ATOM 2164 C CA . PRO A 1 297 ? -30.190 14.146 -26.997 1.00 55.81 297 PRO A CA 1
ATOM 2165 C C . PRO A 1 297 ? -30.283 14.715 -28.420 1.00 55.81 297 PRO A C 1
ATOM 2167 O O . PRO A 1 297 ? -31.044 14.223 -29.249 1.00 55.81 297 PRO A O 1
ATOM 2170 N N . SER A 1 298 ? -29.487 15.740 -28.717 1.00 38.41 298 SER A N 1
ATOM 2171 C CA . SER A 1 298 ? -29.163 16.289 -30.048 1.00 38.41 298 SER A CA 1
ATOM 2172 C C . SER A 1 298 ? -27.993 17.268 -29.793 1.00 38.41 298 SER A C 1
ATOM 2174 O O . SER A 1 298 ? -28.021 17.952 -28.780 1.00 38.41 298 SER A O 1
ATOM 2176 N N . VAL A 1 299 ? -26.898 17.393 -30.546 1.00 39.19 299 VAL A N 1
ATOM 2177 C CA . VAL A 1 299 ? -26.682 17.407 -31.998 1.00 39.19 299 VAL A CA 1
ATOM 2178 C C . VAL A 1 299 ? -25.188 17.130 -32.281 1.00 39.19 299 VAL A C 1
ATOM 2180 O O . VAL A 1 299 ? -24.317 17.484 -31.491 1.00 39.19 299 VAL A O 1
ATOM 2183 N N . LEU A 1 300 ? -24.934 16.527 -33.446 1.00 38.78 300 LEU A N 1
ATOM 2184 C CA . LEU A 1 300 ? -23.687 16.485 -34.222 1.00 38.78 300 LEU A CA 1
ATOM 2185 C C . LEU A 1 300 ? -22.819 17.761 -34.150 1.00 38.78 300 LEU A C 1
ATOM 2187 O O . LEU A 1 300 ? -23.308 18.873 -34.322 1.00 38.78 300 LEU A O 1
ATOM 2191 N N . GLY A 1 301 ? -21.501 17.576 -34.100 1.00 34.88 301 GLY A N 1
ATOM 2192 C CA . GLY A 1 301 ? -20.514 18.625 -34.355 1.00 34.88 301 GLY A CA 1
ATOM 2193 C C . GLY A 1 301 ? -19.279 18.064 -35.050 1.00 34.88 301 GLY A C 1
ATOM 2194 O O . GLY A 1 301 ? -18.250 17.850 -34.424 1.00 34.88 301 GLY A O 1
ATOM 2195 N N . THR A 1 302 ? -19.394 17.793 -36.348 1.00 41.00 302 THR A N 1
ATOM 2196 C CA . THR A 1 302 ? -18.261 17.626 -37.268 1.00 41.00 302 THR A CA 1
ATOM 2197 C C . THR A 1 302 ? -17.552 18.966 -37.455 1.00 41.00 302 THR A C 1
ATOM 2199 O O . THR A 1 302 ? -18.184 19.927 -37.888 1.00 41.00 302 THR A O 1
ATOM 2202 N N . GLY A 1 303 ? -16.247 19.017 -37.192 1.00 33.44 303 GLY A N 1
ATOM 2203 C CA . GLY A 1 303 ? -15.397 20.167 -37.492 1.00 33.44 303 GLY A CA 1
ATOM 2204 C C . GLY A 1 303 ? -13.992 19.706 -37.857 1.00 33.44 303 GLY A C 1
ATOM 2205 O O . GLY A 1 303 ? -13.167 19.470 -36.983 1.00 33.44 303 GLY A O 1
ATOM 2206 N N . ALA A 1 304 ? -13.751 19.547 -39.155 1.00 40.09 304 ALA A N 1
ATOM 2207 C CA . ALA A 1 304 ? -12.431 19.408 -39.754 1.00 40.09 304 ALA A CA 1
ATOM 2208 C C . ALA A 1 304 ? -11.983 20.775 -40.301 1.00 40.09 304 ALA A C 1
ATOM 2210 O O . ALA A 1 304 ? -12.811 21.484 -40.873 1.00 40.09 304 ALA A O 1
ATOM 2211 N N . GLY A 1 305 ? -10.687 21.099 -40.211 1.00 33.22 305 GLY A N 1
ATOM 2212 C CA . GLY A 1 305 ? -10.040 22.054 -41.125 1.00 33.22 305 GLY A CA 1
ATOM 2213 C C . GLY A 1 305 ? -9.008 23.019 -40.520 1.00 33.22 305 GLY A C 1
ATOM 2214 O O . GLY A 1 305 ? -9.320 23.732 -39.574 1.00 33.22 305 GLY A O 1
ATOM 2215 N N . GLY A 1 306 ? -7.834 23.086 -41.172 1.00 32.38 306 GLY A N 1
ATOM 2216 C CA . GLY A 1 306 ? -6.812 24.154 -41.096 1.00 32.38 306 GLY A CA 1
ATOM 2217 C C . GLY A 1 306 ? -5.638 23.817 -40.171 1.00 32.38 306 GLY A C 1
ATOM 2218 O O . GLY A 1 306 ? -5.829 23.837 -38.966 1.00 32.38 306 GLY A O 1
ATOM 2219 N N . THR A 1 307 ? -4.437 23.366 -40.562 1.00 37.59 307 THR A N 1
ATOM 2220 C CA . THR A 1 307 ? -3.418 23.773 -41.566 1.00 37.59 307 THR A CA 1
ATOM 2221 C C . THR A 1 307 ? -2.894 25.211 -41.483 1.00 37.59 307 THR A C 1
ATOM 2223 O O . THR A 1 307 ? -3.633 26.157 -41.717 1.00 37.59 307 THR A O 1
ATOM 2226 N N . GLU A 1 308 ? -1.566 25.261 -41.297 1.00 35.62 308 GLU A N 1
ATOM 2227 C CA . GLU A 1 308 ? -0.577 26.285 -41.678 1.00 35.62 308 GLU A CA 1
ATOM 2228 C C . GLU A 1 308 ? -0.448 27.583 -40.866 1.00 35.62 308 GLU A C 1
ATOM 2230 O O . GLU A 1 308 ? -1.397 28.334 -40.677 1.00 35.62 308 GLU A O 1
ATOM 2235 N N . GLY A 1 309 ? 0.813 27.896 -40.523 1.00 32.94 309 GLY A N 1
ATOM 2236 C CA . GLY A 1 309 ? 1.295 29.279 -40.557 1.00 32.94 309 GLY A CA 1
ATOM 2237 C C . GLY A 1 309 ? 2.286 29.721 -39.477 1.00 32.94 309 GLY A C 1
ATOM 2238 O O . GLY A 1 309 ? 1.878 30.351 -38.514 1.00 32.94 309 GLY A O 1
ATOM 2239 N N . THR A 1 310 ? 3.581 29.517 -39.752 1.00 35.19 310 THR A N 1
ATOM 2240 C CA . THR A 1 310 ? 4.685 30.511 -39.649 1.00 35.19 310 THR A CA 1
ATOM 2241 C C . THR A 1 310 ? 5.066 31.217 -38.331 1.00 35.19 310 THR A C 1
ATOM 2243 O O . THR A 1 310 ? 4.306 31.979 -37.755 1.00 35.19 310 THR A O 1
ATOM 2246 N N . GLU A 1 311 ? 6.357 31.042 -37.999 1.00 39.41 311 GLU A N 1
ATOM 2247 C CA . GLU A 1 311 ? 7.397 32.072 -37.769 1.00 39.41 311 GLU A CA 1
ATOM 2248 C C . GLU A 1 311 ? 7.128 33.275 -36.843 1.00 39.41 311 GLU A C 1
ATOM 2250 O O . GLU A 1 311 ? 6.286 34.127 -37.104 1.00 39.41 311 GLU A O 1
ATOM 2255 N N . GLY A 1 312 ? 8.000 33.436 -35.840 1.00 33.97 312 GLY A N 1
ATOM 2256 C CA . GLY A 1 312 ? 8.136 34.685 -35.090 1.00 33.97 312 GLY A CA 1
ATOM 2257 C C . GLY A 1 312 ? 9.195 34.624 -33.991 1.00 33.97 312 GLY A C 1
ATOM 2258 O O . GLY A 1 312 ? 8.899 34.275 -32.854 1.00 33.97 312 GLY A O 1
ATOM 2259 N N . GLN A 1 313 ? 10.434 34.973 -34.342 1.00 42.56 313 GLN A N 1
ATOM 2260 C CA . GLN A 1 313 ? 11.501 35.353 -33.411 1.00 42.56 313 GLN A CA 1
ATOM 2261 C C . GLN A 1 313 ? 11.089 36.546 -32.536 1.00 42.56 313 GLN A C 1
ATOM 2263 O O . GLN A 1 313 ? 10.461 37.484 -33.018 1.00 42.56 313 GLN A O 1
ATOM 2268 N N . GLY A 1 314 ? 11.545 36.558 -31.284 1.00 32.31 314 GLY A N 1
ATOM 2269 C CA . GLY A 1 314 ? 11.454 37.723 -30.409 1.00 32.31 314 GLY A CA 1
ATOM 2270 C C . GLY A 1 314 ? 12.208 37.499 -29.106 1.00 32.31 314 GLY A C 1
ATOM 2271 O O . GLY A 1 314 ? 11.654 36.980 -28.145 1.00 32.31 314 GLY A O 1
ATOM 2272 N N . CYS A 1 315 ? 13.493 37.854 -29.101 1.00 40.50 315 CYS A N 1
ATOM 2273 C CA . CYS A 1 315 ? 14.274 38.038 -27.885 1.00 40.50 315 CYS A CA 1
ATOM 2274 C C . CYS A 1 315 ? 13.690 39.209 -27.093 1.00 40.50 315 CYS A C 1
ATOM 2276 O O . CYS A 1 315 ? 13.593 40.289 -27.658 1.00 40.50 315 CYS A O 1
ATOM 2278 N N . ASP A 1 316 ? 13.423 39.033 -25.801 1.00 38.31 316 ASP A N 1
ATOM 2279 C CA . ASP A 1 316 ? 13.572 40.127 -24.845 1.00 38.31 316 ASP A CA 1
ATOM 2280 C C . ASP A 1 316 ? 13.866 39.590 -23.443 1.00 38.31 316 ASP A C 1
ATOM 2282 O O . ASP A 1 316 ? 13.227 38.674 -22.925 1.00 38.31 316 ASP A O 1
ATOM 2286 N N . ARG A 1 317 ? 14.919 40.163 -22.869 1.00 43.16 317 ARG A N 1
ATOM 2287 C CA . ARG A 1 317 ? 15.491 39.907 -21.547 1.00 43.16 317 ARG A CA 1
ATOM 2288 C C . ARG A 1 317 ? 15.183 41.144 -20.694 1.00 43.16 317 ARG A C 1
ATOM 2290 O O . ARG A 1 317 ? 15.210 42.251 -21.225 1.00 43.16 317 ARG A O 1
ATOM 2297 N N . PRO A 1 318 ? 14.944 40.989 -19.387 1.00 50.56 318 PRO A N 1
ATOM 2298 C CA . PRO A 1 318 ? 15.838 41.643 -18.420 1.00 50.56 318 PRO A CA 1
ATOM 2299 C C . PRO A 1 318 ? 16.128 40.697 -17.239 1.00 50.56 318 PRO A C 1
ATOM 2301 O O . PRO A 1 318 ? 15.259 39.979 -16.763 1.00 50.56 318 PRO A O 1
ATOM 2304 N N . GLU A 1 319 ? 17.389 40.409 -16.922 1.00 43.06 319 GLU A N 1
ATOM 2305 C CA . GLU A 1 319 ? 18.199 41.109 -15.907 1.00 43.06 319 GLU A CA 1
ATOM 2306 C C . GLU A 1 319 ? 17.588 41.132 -14.494 1.00 43.06 319 GLU A C 1
ATOM 2308 O O . GLU A 1 319 ? 16.626 41.842 -14.228 1.00 43.06 319 GLU A O 1
ATOM 2313 N N . GLY 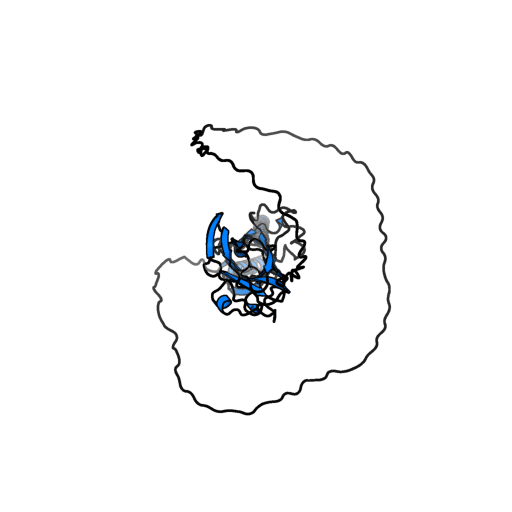A 1 320 ? 18.263 40.425 -13.576 1.00 35.75 320 GLY A N 1
ATOM 2314 C CA . GLY A 1 320 ? 18.449 40.884 -12.198 1.00 35.75 320 GLY A CA 1
ATOM 2315 C C . GLY A 1 320 ? 17.676 40.149 -11.104 1.00 35.75 320 GLY A C 1
ATOM 2316 O O . GLY A 1 320 ? 16.627 40.617 -10.690 1.00 35.75 320 GLY A O 1
ATOM 2317 N N . CYS A 1 321 ? 18.261 39.081 -10.551 1.00 34.75 321 CYS A N 1
ATOM 2318 C CA . CYS A 1 321 ? 18.182 38.776 -9.115 1.00 34.75 321 CYS A CA 1
ATOM 2319 C C . CYS A 1 321 ? 19.326 37.824 -8.726 1.00 34.75 321 CYS A C 1
ATOM 2321 O O . CYS A 1 321 ? 19.195 36.603 -8.765 1.00 34.75 321 CYS A O 1
ATOM 2323 N N . ASP A 1 322 ? 20.461 38.427 -8.371 1.00 33.44 322 ASP A N 1
ATOM 2324 C CA . ASP A 1 322 ? 21.517 37.816 -7.566 1.00 33.44 322 ASP A CA 1
ATOM 2325 C C . ASP A 1 322 ? 20.998 37.611 -6.135 1.00 33.44 322 ASP A C 1
ATOM 2327 O O . ASP A 1 322 ? 20.598 38.572 -5.474 1.00 33.44 322 ASP A O 1
ATOM 2331 N N . ILE A 1 323 ? 21.049 36.379 -5.631 1.00 38.66 323 ILE A N 1
ATOM 2332 C CA . ILE A 1 323 ? 21.066 36.112 -4.191 1.00 38.66 323 ILE A CA 1
ATOM 2333 C C . ILE A 1 323 ? 22.229 35.159 -3.943 1.00 38.66 323 ILE A C 1
ATOM 2335 O O . ILE A 1 323 ? 22.166 33.968 -4.240 1.00 38.66 323 ILE A O 1
ATOM 2339 N N . GLY A 1 324 ? 23.321 35.725 -3.434 1.00 36.16 324 GLY A N 1
ATOM 2340 C CA . GLY A 1 324 ? 24.484 34.977 -2.994 1.00 36.16 324 GLY A CA 1
ATOM 2341 C C . GLY A 1 324 ? 24.188 34.180 -1.727 1.00 36.16 324 GLY A C 1
ATOM 2342 O O . GLY A 1 324 ? 23.630 34.705 -0.765 1.00 36.16 324 GLY A O 1
ATOM 2343 N N . LEU A 1 325 ? 24.635 32.927 -1.707 1.00 37.31 325 LEU A N 1
ATOM 2344 C CA . LEU A 1 325 ? 24.844 32.161 -0.485 1.00 37.31 325 LEU A CA 1
ATOM 2345 C C . LEU A 1 325 ? 26.239 31.533 -0.536 1.00 37.31 325 LEU A C 1
ATOM 2347 O O . LEU A 1 325 ? 26.611 30.851 -1.489 1.00 37.31 325 LEU A O 1
ATOM 2351 N N . GLN A 1 326 ? 27.023 31.857 0.490 1.00 39.00 326 GLN A N 1
ATOM 2352 C CA . GLN A 1 326 ? 28.390 31.402 0.729 1.00 39.00 326 GLN A CA 1
ATOM 2353 C C . GLN A 1 326 ? 28.460 29.882 0.963 1.00 39.00 326 GLN A C 1
ATOM 2355 O O . GLN A 1 326 ? 27.540 29.320 1.560 1.00 39.00 326 GLN A O 1
ATOM 2360 N N . PRO A 1 327 ? 29.582 29.220 0.624 1.00 43.31 327 PRO A N 1
ATOM 2361 C CA . PRO A 1 327 ? 29.869 27.873 1.091 1.00 43.31 327 PRO A CA 1
ATOM 2362 C C . PRO A 1 327 ? 30.593 27.926 2.446 1.00 43.31 327 PRO A C 1
ATOM 2364 O O . PRO A 1 327 ? 31.725 28.398 2.547 1.00 43.31 327 PRO A O 1
ATOM 2367 N N . GLY A 1 328 ? 29.939 27.426 3.494 1.00 36.66 328 GLY A N 1
ATOM 2368 C CA . GLY A 1 328 ? 30.584 27.092 4.763 1.00 36.66 328 GLY A CA 1
ATOM 2369 C C . GLY A 1 328 ? 31.104 25.657 4.720 1.00 36.66 328 GLY A C 1
ATOM 2370 O O . GLY A 1 328 ? 30.314 24.720 4.646 1.00 36.66 328 GLY A O 1
ATOM 2371 N N . GLY A 1 329 ? 32.426 25.486 4.747 1.00 42.25 329 GLY A N 1
ATOM 2372 C CA . GLY A 1 329 ? 33.056 24.200 5.054 1.00 42.25 329 GLY A CA 1
ATOM 2373 C C . GLY A 1 329 ? 33.000 23.888 6.553 1.00 42.25 329 GLY A C 1
ATOM 2374 O O . GLY A 1 329 ? 32.686 24.764 7.363 1.00 42.25 329 GLY A O 1
ATOM 2375 N N . PRO A 1 330 ? 33.359 22.655 6.937 1.00 52.84 330 PRO A N 1
ATOM 2376 C CA . PRO A 1 330 ? 34.269 22.547 8.071 1.00 52.84 330 PRO A CA 1
ATOM 2377 C C . PRO A 1 330 ? 35.406 21.540 7.856 1.00 52.84 330 PRO A C 1
ATOM 2379 O O . PRO A 1 330 ? 35.224 20.428 7.360 1.00 52.84 330 PRO A O 1
ATOM 2382 N N . GLU A 1 331 ? 36.587 21.964 8.299 1.00 42.06 331 GLU A N 1
ATOM 2383 C CA . GLU A 1 331 ? 37.764 21.143 8.556 1.00 42.06 331 GLU A CA 1
ATOM 2384 C C . GLU A 1 331 ? 37.612 20.368 9.880 1.00 42.06 331 GLU A C 1
ATOM 2386 O O . GLU A 1 331 ? 37.198 20.932 10.888 1.00 42.06 331 GLU A O 1
ATOM 2391 N N . GLY A 1 332 ? 37.983 19.083 9.846 1.00 39.03 332 GLY A N 1
ATOM 2392 C CA . GLY A 1 332 ? 38.929 18.415 10.756 1.00 39.03 332 GLY A CA 1
ATOM 2393 C C . GLY A 1 332 ? 38.680 18.347 12.272 1.00 39.03 332 GLY A C 1
ATOM 2394 O O . GLY A 1 332 ? 38.567 19.355 12.956 1.00 39.03 332 GLY A O 1
ATOM 2395 N N . GLY A 1 333 ? 38.822 17.137 12.834 1.00 33.19 333 GLY A N 1
ATOM 2396 C CA . GLY A 1 333 ? 39.213 16.987 14.241 1.00 33.19 333 GLY A CA 1
ATOM 2397 C C . GLY A 1 333 ? 38.942 15.624 14.872 1.00 33.19 333 GLY A C 1
ATOM 2398 O O . GLY A 1 333 ? 37.880 15.416 15.442 1.00 33.19 333 GLY A O 1
ATOM 2399 N N . LEU A 1 334 ? 39.929 14.723 14.803 1.00 41.69 334 LEU A N 1
ATOM 2400 C CA . LEU A 1 334 ? 40.027 13.481 15.582 1.00 41.69 334 LEU A CA 1
ATOM 2401 C C . LEU A 1 334 ? 39.823 13.713 17.086 1.00 41.69 334 LEU A C 1
ATOM 2403 O O . LEU A 1 334 ? 40.508 14.576 17.619 1.00 41.69 334 LEU A O 1
ATOM 2407 N N . LEU A 1 335 ? 39.081 12.824 17.761 1.00 37.78 335 LEU A N 1
ATOM 2408 C CA . LEU A 1 335 ? 39.422 12.268 19.084 1.00 37.78 335 LEU A CA 1
ATOM 2409 C C . LEU A 1 335 ? 38.711 10.908 19.288 1.00 37.78 335 LEU A C 1
ATOM 2411 O O . LEU A 1 335 ? 37.486 10.841 19.339 1.00 37.78 335 LEU A O 1
ATOM 2415 N N . GLU A 1 336 ? 39.491 9.827 19.424 1.00 41.44 336 GLU A N 1
ATOM 2416 C CA . GLU A 1 336 ? 39.078 8.590 20.114 1.00 41.44 336 GLU A CA 1
ATOM 2417 C C . GLU A 1 336 ? 38.871 8.875 21.621 1.00 41.44 336 GLU A C 1
ATOM 2419 O O . GLU A 1 336 ? 39.466 9.819 22.152 1.00 41.44 336 GLU A O 1
ATOM 2424 N N . PRO A 1 337 ? 38.088 8.053 22.350 1.00 49.50 337 PRO A N 1
ATOM 2425 C CA . PRO A 1 337 ? 38.750 6.963 23.071 1.00 49.50 337 PRO A CA 1
ATOM 2426 C C . PRO A 1 337 ? 37.975 5.634 23.136 1.00 49.50 337 PRO A C 1
ATOM 2428 O O . PRO A 1 337 ? 36.771 5.555 23.362 1.00 49.50 337 PRO A O 1
ATOM 2431 N N . SER A 1 338 ? 38.780 4.578 23.040 1.00 38.34 338 SER A N 1
ATOM 2432 C CA . SER A 1 338 ? 38.595 3.209 23.520 1.00 38.34 338 SER A CA 1
ATOM 2433 C C . SER A 1 338 ? 37.929 3.089 24.905 1.00 38.34 338 SER A C 1
ATOM 2435 O O . SER A 1 338 ? 38.334 3.764 25.850 1.00 38.34 338 SER A O 1
ATOM 2437 N N . THR A 1 339 ? 36.969 2.166 25.070 1.00 35.69 339 THR A N 1
ATOM 2438 C CA . THR A 1 339 ? 37.099 0.938 25.898 1.00 35.69 339 THR A CA 1
ATOM 2439 C C . THR A 1 339 ? 35.746 0.258 26.204 1.00 35.69 339 THR A C 1
ATOM 2441 O O . THR A 1 339 ? 34.767 0.918 26.535 1.00 35.69 339 THR A O 1
ATOM 2444 N N . ARG A 1 340 ? 35.798 -1.091 26.268 1.00 35.59 340 ARG A N 1
ATOM 2445 C CA . ARG A 1 340 ? 35.003 -2.036 27.104 1.00 35.59 340 ARG A CA 1
ATOM 2446 C C . ARG A 1 340 ? 33.758 -2.744 26.512 1.00 35.59 340 ARG A C 1
ATOM 2448 O O . ARG A 1 340 ? 33.258 -2.335 25.476 1.00 35.59 340 ARG A O 1
ATOM 2455 N N . PRO A 1 341 ? 33.393 -3.937 27.045 1.00 46.50 341 PRO A N 1
ATOM 2456 C CA . PRO A 1 341 ? 33.614 -5.187 26.319 1.00 46.50 341 PRO A CA 1
ATOM 2457 C C . PRO A 1 341 ? 32.337 -5.990 26.024 1.00 46.50 341 PRO A C 1
ATOM 2459 O O . PRO A 1 341 ? 31.321 -5.884 26.702 1.00 46.50 341 PRO A O 1
ATOM 2462 N N . SER A 1 342 ? 32.475 -6.875 25.038 1.00 36.56 342 SER A N 1
ATOM 2463 C CA . SER A 1 342 ? 31.547 -7.938 24.655 1.00 36.56 342 SER A CA 1
ATOM 2464 C C . SER A 1 342 ? 31.325 -8.951 25.786 1.00 36.56 342 SER A C 1
ATOM 2466 O O . SER A 1 342 ? 32.247 -9.679 26.156 1.00 36.56 342 SER A O 1
ATOM 2468 N N . THR A 1 343 ? 30.093 -9.054 26.283 1.00 38.34 343 THR A N 1
ATOM 2469 C CA . THR A 1 343 ? 29.599 -10.212 27.042 1.00 38.34 343 THR A CA 1
ATOM 2470 C C . THR A 1 343 ? 28.794 -11.121 26.119 1.00 38.34 343 THR A C 1
ATOM 2472 O O . THR A 1 343 ? 27.718 -10.751 25.654 1.00 38.34 343 THR A O 1
ATOM 2475 N N . SER A 1 344 ? 29.324 -12.315 25.866 1.00 43.84 344 SER A N 1
ATOM 2476 C CA . SER A 1 344 ? 28.643 -13.415 25.182 1.00 43.84 344 SER A CA 1
ATOM 2477 C C . SER A 1 344 ? 27.556 -14.021 26.081 1.00 43.84 344 SER A C 1
ATOM 2479 O O . SER A 1 344 ? 27.822 -14.223 27.268 1.00 43.84 344 SER A O 1
ATOM 2481 N N . PRO A 1 345 ? 26.377 -14.394 25.558 1.00 48.06 345 PRO A N 1
ATOM 2482 C CA . PRO A 1 345 ? 25.437 -15.215 26.304 1.00 48.06 345 PRO A CA 1
ATOM 2483 C C . PRO A 1 345 ? 25.812 -16.700 26.219 1.00 48.06 345 PRO A C 1
ATOM 2485 O O . PRO A 1 345 ? 26.087 -17.260 25.156 1.00 48.06 345 PRO A O 1
ATOM 2488 N N . SER A 1 346 ? 25.819 -17.318 27.395 1.00 36.62 346 SER A N 1
ATOM 2489 C CA . SER A 1 346 ? 25.981 -18.742 27.650 1.00 36.62 346 SER A CA 1
ATOM 2490 C C . SER A 1 346 ? 24.847 -19.563 27.040 1.00 36.62 346 SER A C 1
ATOM 2492 O O . SER A 1 346 ? 23.671 -19.299 27.286 1.00 36.62 346 SER A O 1
ATOM 2494 N N . THR A 1 347 ? 25.219 -20.607 26.311 1.00 38.38 347 THR A N 1
ATOM 2495 C CA . THR A 1 347 ? 24.338 -21.673 25.837 1.00 38.38 347 THR A CA 1
ATOM 2496 C C . THR A 1 347 ? 24.009 -22.603 27.009 1.00 38.38 347 THR A C 1
ATOM 2498 O O . THR A 1 347 ? 24.884 -23.311 27.505 1.00 38.38 347 THR A O 1
ATOM 2501 N N . SER A 1 348 ? 22.758 -22.609 27.466 1.00 40.66 348 SER A N 1
ATOM 2502 C CA . SER A 1 348 ? 22.226 -23.606 28.399 1.00 40.66 348 SER A CA 1
ATOM 2503 C C . SER A 1 348 ? 21.239 -24.512 27.662 1.00 40.66 348 SER A C 1
ATOM 2505 O O . SER A 1 348 ? 20.183 -24.088 27.203 1.00 40.66 348 SER A O 1
ATOM 2507 N N . ALA A 1 349 ? 21.620 -25.779 27.528 1.00 44.72 349 ALA A N 1
ATOM 2508 C CA . ALA A 1 349 ? 20.754 -26.859 27.073 1.00 44.72 349 ALA A CA 1
ATOM 2509 C C . ALA A 1 349 ? 19.803 -27.311 28.198 1.00 44.72 349 ALA A C 1
ATOM 2511 O O . ALA A 1 349 ? 20.232 -27.364 29.354 1.00 44.72 349 ALA A O 1
ATOM 2512 N N . PRO A 1 350 ? 18.571 -27.744 27.878 1.00 56.34 350 PRO A N 1
ATOM 2513 C CA . PRO A 1 350 ? 17.820 -28.668 28.715 1.00 56.34 350 PRO A CA 1
ATOM 2514 C C . PRO A 1 350 ? 17.764 -30.086 28.103 1.00 56.34 350 PRO A C 1
ATOM 2516 O O . PRO A 1 350 ? 18.003 -30.265 26.906 1.00 56.34 350 PRO A O 1
ATOM 2519 N N . PRO A 1 351 ? 17.501 -31.111 28.936 1.00 55.59 351 PRO A N 1
ATOM 2520 C CA . PRO A 1 351 ? 17.695 -32.514 28.596 1.00 55.59 351 PRO A CA 1
ATOM 2521 C C . PRO A 1 351 ? 16.526 -33.103 27.800 1.00 55.59 351 PRO A C 1
ATOM 2523 O O . PRO A 1 351 ? 15.400 -32.612 27.829 1.00 55.59 351 PRO A O 1
ATOM 2526 N N . GLY A 1 352 ? 16.834 -34.198 27.104 1.00 41.16 352 GLY A N 1
ATOM 2527 C CA . GLY A 1 352 ? 15.915 -34.937 26.253 1.00 41.16 352 GLY A CA 1
ATOM 2528 C C . GLY A 1 352 ? 14.711 -35.538 26.978 1.00 41.16 352 GLY A C 1
ATOM 2529 O O . GLY A 1 352 ? 14.797 -36.007 28.111 1.00 41.16 352 GLY A O 1
ATOM 2530 N N . GLY A 1 353 ? 13.602 -35.577 26.243 1.00 40.62 353 GLY A N 1
ATOM 2531 C CA . GLY A 1 353 ? 12.430 -36.392 26.520 1.00 40.62 353 GLY A CA 1
ATOM 2532 C C . GLY A 1 353 ? 12.034 -37.121 25.240 1.00 40.62 353 GLY A C 1
ATOM 2533 O O . GLY A 1 353 ? 11.617 -36.505 24.265 1.00 40.62 353 GLY A O 1
ATOM 2534 N N . THR A 1 354 ? 12.231 -38.433 25.242 1.00 42.09 354 THR A N 1
ATOM 2535 C CA . THR A 1 354 ? 11.735 -39.394 24.256 1.00 42.09 354 THR A CA 1
ATOM 2536 C C . THR A 1 354 ? 10.235 -39.605 24.433 1.00 42.09 354 THR A C 1
ATOM 2538 O O . THR A 1 354 ? 9.827 -40.003 25.520 1.00 42.09 354 THR A O 1
ATOM 2541 N N . THR A 1 355 ? 9.449 -39.477 23.365 1.00 43.84 355 THR A N 1
ATOM 2542 C CA . THR A 1 355 ? 8.202 -40.240 23.203 1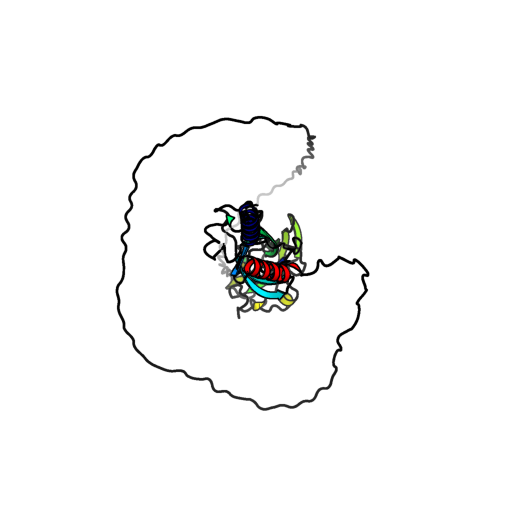.00 43.84 355 THR A CA 1
ATOM 2543 C C . THR A 1 355 ? 7.912 -40.476 21.725 1.00 43.84 355 THR A C 1
ATOM 2545 O O . THR A 1 355 ? 7.804 -39.555 20.920 1.00 43.84 355 THR A O 1
ATOM 2548 N N . GLU A 1 356 ? 7.822 -41.761 21.395 1.00 38.28 356 GLU A N 1
ATOM 2549 C CA . GLU A 1 356 ? 7.368 -42.328 20.132 1.00 38.28 356 GLU A CA 1
ATOM 2550 C C . GLU A 1 356 ? 5.892 -41.984 19.873 1.00 38.28 356 GLU A C 1
ATOM 2552 O O . GLU A 1 356 ? 5.068 -41.994 20.787 1.00 38.28 356 GLU A O 1
ATOM 2557 N N . GLY A 1 357 ? 5.542 -41.729 18.611 1.00 37.47 357 GLY A N 1
ATOM 2558 C CA . GLY A 1 357 ? 4.163 -41.519 18.173 1.00 37.47 357 GLY A CA 1
ATOM 2559 C C . GLY A 1 357 ? 4.045 -41.669 16.660 1.00 37.47 357 GLY A C 1
ATOM 2560 O O . GLY A 1 357 ? 4.451 -40.798 15.901 1.00 37.47 357 GLY A O 1
ATOM 2561 N N . LEU A 1 358 ? 3.541 -42.825 16.238 1.00 38.12 358 LEU A N 1
ATOM 2562 C CA . LEU A 1 358 ? 3.466 -43.327 14.868 1.00 38.12 358 LEU A CA 1
ATOM 2563 C C . LEU A 1 358 ? 2.357 -42.662 14.020 1.00 38.12 358 LEU A C 1
ATOM 2565 O O . LEU A 1 358 ? 1.183 -42.771 14.357 1.00 38.12 358 LEU A O 1
ATOM 2569 N N . GLY A 1 359 ? 2.750 -42.140 12.847 1.00 36.16 359 GLY A N 1
ATOM 2570 C CA . GLY A 1 359 ? 2.017 -42.179 11.561 1.00 36.16 359 GLY A CA 1
ATOM 2571 C C . GLY A 1 359 ? 0.965 -41.090 11.249 1.00 36.16 359 GLY A C 1
ATOM 2572 O O . GLY A 1 359 ? 0.556 -40.357 12.142 1.00 36.16 359 GLY A O 1
ATOM 2573 N N . PRO A 1 360 ? 0.453 -41.004 9.995 1.00 48.12 360 PRO A N 1
ATOM 2574 C CA . PRO A 1 360 ? 0.969 -41.534 8.731 1.00 48.12 360 PRO A CA 1
ATOM 2575 C C . PRO A 1 360 ? 1.274 -40.446 7.675 1.00 48.12 360 PRO A C 1
ATOM 2577 O O . PRO A 1 360 ? 0.692 -39.365 7.625 1.00 48.12 360 PRO A O 1
ATOM 2580 N N . THR A 1 361 ? 2.187 -40.810 6.781 1.00 36.72 361 THR A N 1
ATOM 2581 C CA . THR A 1 361 ? 2.625 -40.101 5.578 1.00 36.72 361 THR A CA 1
ATOM 2582 C C . THR A 1 361 ? 1.473 -39.895 4.589 1.00 36.72 361 THR A C 1
ATOM 2584 O O . THR A 1 361 ? 0.914 -40.860 4.068 1.00 36.72 361 THR A O 1
ATOM 2587 N N . VAL A 1 362 ? 1.137 -38.637 4.294 1.00 39.84 362 VAL A N 1
ATOM 2588 C CA . VAL A 1 362 ? 0.217 -38.274 3.207 1.00 39.84 362 VAL A CA 1
ATOM 2589 C C . VAL A 1 362 ? 1.007 -38.223 1.899 1.00 39.84 362 VAL A C 1
ATOM 2591 O O . VAL A 1 362 ? 1.923 -37.421 1.735 1.00 39.84 362 VAL A O 1
ATOM 2594 N N . ALA A 1 363 ? 0.660 -39.128 0.986 1.00 37.41 363 ALA A N 1
ATOM 2595 C CA . ALA A 1 363 ? 1.200 -39.209 -0.365 1.00 37.41 363 ALA A CA 1
ATOM 2596 C C . ALA A 1 363 ? 0.808 -37.981 -1.215 1.00 37.41 363 ALA A C 1
ATOM 2598 O O . ALA A 1 363 ? -0.322 -37.498 -1.094 1.00 37.41 363 ALA A O 1
ATOM 2599 N N . PRO A 1 364 ? 1.676 -37.501 -2.125 1.00 41.75 364 PRO A N 1
ATOM 2600 C CA . PRO A 1 364 ? 1.278 -36.517 -3.120 1.00 41.75 364 PRO A CA 1
ATOM 2601 C C . PRO A 1 364 ? 0.391 -37.178 -4.182 1.00 41.75 364 PRO A C 1
ATOM 2603 O O . PRO A 1 364 ? 0.694 -38.242 -4.721 1.00 41.75 364 PRO A O 1
ATOM 2606 N N . ARG A 1 365 ? -0.747 -36.534 -4.434 1.00 34.75 365 ARG A N 1
ATOM 2607 C CA . ARG A 1 365 ? -1.801 -36.980 -5.340 1.00 34.75 365 ARG A CA 1
ATOM 2608 C C . ARG A 1 365 ? -1.405 -36.694 -6.787 1.00 34.75 365 ARG A C 1
ATOM 2610 O O . ARG A 1 365 ? -1.226 -35.545 -7.176 1.00 34.75 365 ARG A O 1
ATOM 2617 N N . ASP A 1 366 ? -1.304 -37.776 -7.543 1.00 36.88 366 ASP A N 1
ATOM 2618 C CA . ASP A 1 366 ? -1.217 -37.832 -8.998 1.00 36.88 366 ASP A CA 1
ATOM 2619 C C . ASP A 1 366 ? -2.540 -37.416 -9.678 1.00 36.88 366 ASP A C 1
ATOM 2621 O O . ASP A 1 366 ? -3.613 -37.524 -9.079 1.00 36.88 366 ASP A O 1
ATOM 2625 N N . GLN A 1 367 ? -2.439 -37.090 -10.975 1.00 34.94 367 GLN A N 1
ATOM 2626 C CA . GLN A 1 367 ? -3.487 -36.733 -11.961 1.00 34.94 367 GLN A CA 1
ATOM 2627 C C . GLN A 1 367 ? -3.798 -35.224 -12.039 1.00 34.94 367 GLN A C 1
ATOM 2629 O O . GLN A 1 367 ? -4.234 -34.608 -11.080 1.00 34.94 367 GLN A O 1
ATOM 2634 N N . ASN A 1 368 ? -3.682 -34.554 -13.190 1.00 33.78 368 ASN A N 1
ATOM 2635 C CA . ASN A 1 368 ? -4.316 -34.950 -14.446 1.00 33.78 368 ASN A CA 1
ATOM 2636 C C . ASN A 1 368 ? -3.690 -34.191 -15.640 1.00 33.78 368 ASN A C 1
ATOM 2638 O O . ASN A 1 368 ? -4.016 -33.031 -15.889 1.00 33.78 368 ASN A O 1
ATOM 2642 N N . GLN A 1 369 ? -2.807 -34.842 -16.404 1.00 32.38 369 GLN A N 1
ATOM 2643 C CA . GLN A 1 369 ? -2.406 -34.360 -17.728 1.00 32.38 369 GLN A CA 1
ATOM 2644 C C . GLN A 1 369 ? -3.459 -34.798 -18.755 1.00 32.38 369 GLN A C 1
ATOM 2646 O O . GLN A 1 369 ? -3.515 -35.964 -19.146 1.00 32.38 369 GLN A O 1
ATOM 2651 N N . ARG A 1 370 ? -4.290 -33.858 -19.220 1.00 38.50 370 ARG A N 1
ATOM 2652 C CA . ARG A 1 370 ? -5.042 -34.010 -20.473 1.00 38.50 370 ARG A CA 1
ATOM 2653 C C . ARG A 1 370 ? -4.275 -33.329 -21.594 1.00 38.50 370 ARG A C 1
ATOM 2655 O O . ARG A 1 370 ? -3.953 -32.149 -21.517 1.00 38.50 370 ARG A O 1
ATOM 2662 N N . GLY A 1 371 ? -3.977 -34.117 -22.621 1.00 39.06 371 GLY A N 1
ATOM 2663 C CA . GLY A 1 371 ? -3.224 -33.696 -23.788 1.00 39.06 371 GLY A CA 1
ATOM 2664 C C . GLY A 1 371 ? -3.964 -32.691 -24.664 1.00 39.06 371 GLY A C 1
ATOM 2665 O O . GLY A 1 371 ? -5.161 -32.819 -24.917 1.00 39.06 371 GLY A O 1
ATOM 2666 N N . ALA A 1 372 ? -3.193 -31.758 -25.213 1.00 35.16 372 ALA A N 1
ATOM 2667 C CA . ALA A 1 372 ? -3.534 -31.032 -26.422 1.00 35.16 372 ALA A CA 1
ATOM 2668 C C . ALA A 1 372 ? -2.519 -31.422 -27.503 1.00 35.16 372 ALA A C 1
ATOM 2670 O O . ALA A 1 372 ? -1.317 -31.182 -27.390 1.00 35.16 372 ALA A O 1
ATOM 2671 N N . ARG A 1 373 ? -3.022 -32.098 -28.537 1.00 35.94 373 ARG A N 1
ATOM 2672 C CA . ARG A 1 373 ? -2.301 -32.372 -29.778 1.00 35.94 373 ARG A CA 1
ATOM 2673 C C . ARG A 1 373 ? -2.232 -31.088 -30.608 1.00 35.94 373 ARG A C 1
ATOM 2675 O O . ARG A 1 373 ? -3.263 -30.485 -30.864 1.00 35.94 373 ARG A O 1
ATOM 2682 N N . GLY A 1 374 ? -1.043 -30.805 -31.136 1.00 33.06 374 GLY A N 1
ATOM 2683 C CA . GLY A 1 374 ? -0.873 -30.385 -32.527 1.00 33.06 374 GLY A CA 1
ATOM 2684 C C . GLY A 1 374 ? -0.947 -28.892 -32.844 1.00 33.06 374 GLY A C 1
ATOM 2685 O O . GLY A 1 374 ? -1.996 -28.389 -33.219 1.00 33.06 374 GLY A O 1
ATOM 2686 N N . ALA A 1 375 ? 0.220 -28.251 -32.903 1.00 33.34 375 ALA A N 1
ATOM 2687 C CA . ALA A 1 375 ? 0.534 -27.270 -33.941 1.00 33.34 375 ALA A CA 1
ATOM 2688 C C . ALA A 1 375 ? 2.048 -27.309 -34.200 1.00 33.34 375 ALA A C 1
ATOM 2690 O O . ALA A 1 375 ? 2.852 -26.854 -33.391 1.00 33.34 375 ALA A O 1
ATOM 2691 N N . ALA A 1 376 ? 2.446 -27.930 -35.312 1.00 35.59 376 ALA A N 1
ATOM 2692 C CA . ALA A 1 376 ? 3.831 -27.977 -35.760 1.00 35.59 376 ALA A CA 1
ATOM 2693 C C . ALA A 1 376 ? 4.247 -26.595 -36.296 1.00 35.59 376 ALA A C 1
ATOM 2695 O O . ALA A 1 376 ? 4.067 -26.292 -37.475 1.00 35.59 376 ALA A O 1
ATOM 2696 N N . GLY A 1 377 ? 4.795 -25.752 -35.420 1.00 31.72 377 GLY A N 1
ATOM 2697 C CA . GLY A 1 377 ? 5.524 -24.546 -35.802 1.00 31.72 377 GLY A CA 1
ATOM 2698 C C . GLY A 1 377 ? 6.927 -24.926 -36.267 1.00 31.72 377 GLY A C 1
ATOM 2699 O O . GLY A 1 377 ? 7.708 -25.496 -35.510 1.00 31.72 377 GLY A O 1
ATOM 2700 N N . ARG A 1 378 ? 7.240 -24.655 -37.535 1.00 33.66 378 ARG A N 1
ATOM 2701 C CA . ARG A 1 378 ? 8.565 -24.888 -38.121 1.00 33.66 378 ARG A CA 1
ATOM 2702 C C . ARG A 1 378 ? 9.608 -24.027 -37.400 1.00 33.66 378 ARG A C 1
ATOM 2704 O O . ARG A 1 378 ? 9.605 -22.810 -37.552 1.00 33.66 378 ARG A O 1
ATOM 2711 N N . CYS A 1 379 ? 10.520 -24.658 -36.664 1.00 33.50 379 CYS A N 1
ATOM 2712 C CA . CYS A 1 379 ? 11.756 -24.022 -36.218 1.00 33.50 379 CYS A CA 1
ATOM 2713 C C . CYS A 1 379 ? 12.628 -23.709 -37.442 1.00 33.50 379 CYS A C 1
ATOM 2715 O O . CYS A 1 379 ? 13.034 -24.615 -38.172 1.00 33.50 379 CYS A O 1
ATOM 2717 N N . LEU A 1 380 ? 12.922 -22.429 -37.662 1.00 41.28 380 LEU A N 1
ATOM 2718 C CA . LEU A 1 380 ? 14.041 -22.014 -38.504 1.00 41.28 380 LEU A CA 1
ATOM 2719 C C . LEU A 1 380 ? 15.342 -22.444 -37.805 1.00 41.28 380 LEU A C 1
ATOM 2721 O O . LEU A 1 380 ? 15.497 -22.184 -36.610 1.00 41.28 380 LEU A O 1
ATOM 2725 N N . PRO A 1 381 ? 16.266 -23.132 -38.494 1.00 41.44 381 PRO A N 1
ATOM 2726 C CA . PRO A 1 381 ? 17.461 -23.647 -37.851 1.00 41.44 381 PRO A CA 1
ATOM 2727 C C . PRO A 1 381 ? 18.450 -22.509 -37.562 1.00 41.44 381 PRO A C 1
ATOM 2729 O O . PRO A 1 381 ? 18.651 -21.606 -38.377 1.00 41.44 381 PRO A O 1
ATOM 2732 N N . ALA A 1 382 ? 19.090 -22.585 -36.394 1.00 44.59 382 ALA A N 1
ATOM 2733 C CA . ALA A 1 382 ? 20.165 -21.717 -35.920 1.00 44.59 382 ALA A CA 1
ATOM 2734 C C . ALA A 1 382 ? 21.456 -21.889 -36.752 1.00 44.59 382 ALA A C 1
ATOM 2736 O O . ALA A 1 382 ? 22.482 -22.343 -36.254 1.00 44.59 382 ALA A O 1
ATOM 2737 N N . VAL A 1 383 ? 21.398 -21.558 -38.044 1.00 43.47 383 VAL A N 1
ATOM 2738 C CA . VAL A 1 383 ? 22.501 -21.758 -39.003 1.00 43.47 383 VAL A CA 1
ATOM 2739 C C . VAL A 1 383 ? 23.291 -20.470 -39.267 1.00 43.47 383 VAL A C 1
ATOM 2741 O O . VAL A 1 383 ? 24.398 -20.523 -39.792 1.00 43.47 383 VAL A O 1
ATOM 2744 N N . SER A 1 384 ? 22.814 -19.295 -38.858 1.00 54.47 384 SER A N 1
ATOM 2745 C CA . SER A 1 384 ? 23.373 -18.052 -39.413 1.00 54.47 384 SER A CA 1
ATOM 2746 C C . SER A 1 384 ? 24.685 -17.543 -38.802 1.00 54.47 384 SER A C 1
ATOM 2748 O O . SER A 1 384 ? 25.362 -16.767 -39.465 1.00 54.47 384 SER A O 1
ATOM 2750 N N . VAL A 1 385 ? 25.115 -17.964 -37.606 1.00 51.22 385 VAL A N 1
ATOM 2751 C CA . VAL A 1 385 ? 26.345 -17.391 -37.003 1.00 51.22 385 VAL A CA 1
ATOM 2752 C C . VAL A 1 385 ? 27.615 -18.126 -37.450 1.00 51.22 385 VAL A C 1
ATOM 2754 O O . VAL A 1 385 ? 28.606 -17.489 -37.801 1.00 51.22 385 VAL A O 1
ATOM 2757 N N . ALA A 1 386 ? 27.582 -19.460 -37.532 1.00 52.12 386 ALA A N 1
ATOM 2758 C CA . ALA A 1 386 ? 28.736 -20.246 -37.980 1.00 52.12 386 ALA A CA 1
ATOM 2759 C C . ALA A 1 386 ? 29.027 -20.060 -39.482 1.00 52.12 386 ALA A C 1
ATOM 2761 O O . ALA A 1 386 ? 30.186 -20.043 -39.898 1.00 52.12 386 ALA A O 1
ATOM 2762 N N . LEU A 1 387 ? 27.981 -19.860 -40.292 1.00 54.84 387 LEU A N 1
ATOM 2763 C CA . LEU A 1 387 ? 28.111 -19.641 -41.734 1.00 54.84 387 LEU A CA 1
ATOM 2764 C C . LEU A 1 387 ? 28.662 -18.244 -42.051 1.00 54.84 387 LEU A C 1
ATOM 2766 O O . LEU A 1 387 ? 29.490 -18.118 -42.948 1.00 54.84 387 LEU A O 1
ATOM 2770 N N . LEU A 1 388 ? 28.297 -17.221 -41.264 1.00 57.75 388 LEU A N 1
ATOM 2771 C CA . LEU A 1 388 ? 28.897 -15.885 -41.364 1.00 57.75 388 LEU A CA 1
ATOM 2772 C C . LEU A 1 388 ? 30.374 -15.887 -40.945 1.00 57.75 388 LEU A C 1
ATOM 2774 O O . LEU A 1 388 ? 31.191 -15.290 -41.641 1.00 57.75 388 LEU A O 1
ATOM 2778 N N . ALA A 1 389 ? 30.748 -16.610 -39.883 1.00 63.19 389 ALA A N 1
ATOM 2779 C CA . ALA A 1 389 ? 32.152 -16.740 -39.483 1.00 63.19 389 ALA A CA 1
ATOM 2780 C C . ALA A 1 389 ? 32.999 -17.473 -40.547 1.00 63.19 389 ALA A C 1
ATOM 2782 O O . ALA A 1 389 ? 34.097 -17.024 -40.875 1.00 63.19 389 ALA A O 1
ATOM 2783 N N . SER A 1 390 ? 32.467 -18.543 -41.154 1.00 67.81 390 SER A N 1
ATOM 2784 C CA . SER A 1 390 ? 33.129 -19.236 -42.274 1.00 67.81 390 SER A CA 1
ATOM 2785 C C . SER A 1 390 ? 33.236 -18.374 -43.535 1.00 67.81 390 SER A C 1
ATOM 2787 O O . SER A 1 390 ? 34.272 -18.402 -44.194 1.00 67.81 390 SER A O 1
ATOM 2789 N N . LEU A 1 391 ? 32.215 -17.574 -43.863 1.00 70.69 391 LEU A N 1
ATOM 2790 C CA . LEU A 1 391 ? 32.256 -16.650 -45.004 1.00 70.69 391 LEU A CA 1
ATOM 2791 C C . LEU A 1 391 ? 33.286 -15.533 -44.806 1.00 70.69 391 LEU A C 1
ATOM 2793 O O . LEU A 1 391 ? 33.995 -15.193 -45.750 1.00 70.69 391 LEU A O 1
ATOM 2797 N N . VAL A 1 392 ? 33.417 -15.003 -43.587 1.00 75.19 392 VAL A N 1
ATOM 2798 C CA . VAL A 1 392 ? 34.432 -13.989 -43.266 1.00 75.19 392 VAL A CA 1
ATOM 2799 C C . VAL A 1 392 ? 35.842 -14.585 -43.342 1.00 75.19 392 VAL A C 1
ATOM 2801 O O . VAL A 1 392 ? 36.704 -13.993 -43.987 1.00 75.19 392 VAL A O 1
ATOM 2804 N N . SER A 1 393 ? 36.080 -15.784 -42.795 1.00 72.56 393 SER A N 1
ATOM 2805 C CA . SER A 1 393 ? 37.378 -16.469 -42.948 1.00 72.56 393 SER A CA 1
ATOM 2806 C C . SER A 1 393 ? 37.703 -16.824 -44.403 1.00 72.56 393 SER A C 1
ATOM 2808 O O . SER A 1 393 ? 38.854 -16.686 -44.817 1.00 72.56 393 SER A O 1
ATOM 2810 N N . ALA A 1 394 ? 36.713 -17.232 -45.202 1.00 75.69 394 ALA A N 1
ATOM 2811 C CA . ALA A 1 394 ? 36.912 -17.522 -46.622 1.00 75.69 394 ALA A CA 1
ATOM 2812 C C . ALA A 1 394 ? 37.238 -16.255 -47.435 1.00 75.69 394 ALA A C 1
ATOM 2814 O O . ALA A 1 394 ? 38.097 -16.294 -48.313 1.00 75.69 394 ALA A O 1
ATOM 2815 N N . LEU A 1 395 ? 36.609 -15.118 -47.116 1.00 69.88 395 LEU A N 1
ATOM 2816 C CA . LEU A 1 395 ? 36.889 -13.831 -47.763 1.00 69.88 395 LEU A CA 1
ATOM 2817 C C . LEU A 1 395 ? 38.261 -13.257 -47.378 1.00 69.88 395 LEU A C 1
ATOM 2819 O O . LEU A 1 395 ? 38.901 -12.628 -48.217 1.00 69.88 395 LEU A O 1
ATOM 2823 N N . ILE A 1 396 ? 38.744 -13.509 -46.155 1.00 73.25 396 ILE A N 1
ATOM 2824 C CA . ILE A 1 396 ? 40.104 -13.129 -45.731 1.00 73.25 396 ILE A CA 1
ATOM 2825 C C . ILE A 1 396 ? 41.161 -13.926 -46.514 1.00 73.25 396 ILE A C 1
ATOM 2827 O O . ILE A 1 396 ? 42.158 -13.352 -46.943 1.00 73.25 396 ILE A O 1
ATOM 2831 N N . HIS A 1 397 ? 40.924 -15.216 -46.772 1.00 70.25 397 HIS A N 1
ATOM 2832 C CA . HIS A 1 397 ? 41.847 -16.048 -47.554 1.00 70.25 397 HIS A CA 1
ATOM 2833 C C . HIS A 1 397 ? 41.841 -15.770 -49.064 1.00 70.25 397 HIS A C 1
ATOM 2835 O O . HIS A 1 397 ? 42.809 -16.111 -49.729 1.00 70.25 397 HIS A O 1
ATOM 2841 N N . LEU A 1 398 ? 40.788 -15.156 -49.610 1.00 68.06 398 LEU A N 1
ATOM 2842 C CA . LEU A 1 398 ? 40.707 -14.782 -51.031 1.00 68.06 398 LEU A CA 1
ATOM 2843 C C . LEU A 1 398 ? 41.348 -13.421 -51.351 1.00 68.06 398 LEU A C 1
ATOM 2845 O O . LEU A 1 398 ? 41.464 -13.070 -52.523 1.00 68.06 398 LEU A O 1
ATOM 2849 N N . ASN A 1 399 ? 41.719 -12.649 -50.327 1.00 52.28 399 ASN A N 1
ATOM 2850 C CA . ASN A 1 399 ? 42.304 -11.311 -50.465 1.00 52.28 399 ASN A CA 1
ATOM 2851 C C . ASN A 1 399 ? 43.779 -11.249 -50.008 1.00 52.28 399 ASN A C 1
ATOM 2853 O O . ASN A 1 399 ? 44.381 -10.175 -50.009 1.00 52.28 399 ASN A O 1
ATOM 2857 N N . SER A 1 400 ? 44.324 -12.400 -49.604 1.00 55.59 400 SER A N 1
ATOM 2858 C CA . SER A 1 400 ? 45.749 -12.707 -49.439 1.00 55.59 400 SER A CA 1
ATOM 2859 C C . SER A 1 400 ? 46.240 -13.434 -50.681 1.00 55.59 400 SER A C 1
ATOM 2861 O O . SER A 1 400 ? 47.466 -13.356 -50.915 1.00 55.59 400 SER A O 1
#